Protein AF-X6MGF9-F1 (afdb_monomer_lite)

Secondary structure (DSSP, 8-state):
--STT--HHHHHHHHHHTHHHHTTT-TT--HHHHHHHHHHTT--HHHHH-TT--HHHHHHHHTTTS-TTTS-HHHHHHHHHHHHHHHHHHHHHHHHHHHS-TT-----HHHHHHHHHHHHHHHHHHHHHHHHT--BHHHHHHHSGGGTTS-HHHHHHHHHHHHS-S---GGG----HHHHHS-EEPPPS-SSPPHHHHHHHHHHHHHHTPPPPBPTTSS-BPPHHHHHHHHHHHHHHHHHHH--SSEETTTS-HHHHHHHTT--GGGHHHHHHHHIIIII-TTHHHHHHHHHHHHHHHHHHHHHHHHHHHHHHHHHHHHHHHHHHHHHHT--GGGG----TT----TT-BHHHHHHHHHHHGGGSPP--HHHHHHHHHHHHTHHHHHHHHHHT-SHHHHHHHHHHHSSS-HHHHHHHHHHHHHHHHHHHHTTS--SSHHHHHHHHHHHHHHT--HHHHHHHHHHHHHHHHHHHHHH-TTTTTTTTTT--S--------------S--HHHHHHHTTEEEEEEPPTT-S-GGGSEEEEEEEEP--SS---EEEEEPPHHHHHHHHHHHHHHHHHHHHHTTT-S--

Structure (mmCIF, N/CA/C/O backbone):
data_AF-X6MGF9-F1
#
_entry.id   AF-X6MGF9-F1
#
loop_
_atom_site.group_PDB
_atom_site.id
_atom_site.type_symbol
_atom_site.label_atom_id
_atom_site.label_alt_id
_atom_site.label_comp_id
_atom_site.label_asym_id
_atom_site.label_entity_id
_atom_site.label_seq_id
_atom_site.pdbx_PDB_ins_code
_atom_site.Cartn_x
_atom_site.Cartn_y
_atom_site.Cartn_z
_atom_site.occupancy
_atom_site.B_iso_or_equiv
_atom_site.auth_seq_id
_atom_site.auth_comp_id
_atom_site.auth_asym_id
_atom_site.auth_atom_id
_atom_site.pdbx_PDB_model_num
ATOM 1 N N . ARG A 1 1 ? 11.676 -33.287 2.663 1.00 63.12 1 ARG A N 1
ATOM 2 C CA . ARG A 1 1 ? 12.466 -33.207 1.411 1.00 63.12 1 ARG A CA 1
ATOM 3 C C . ARG A 1 1 ? 12.183 -31.844 0.767 1.00 63.12 1 ARG A C 1
ATOM 5 O O . ARG A 1 1 ? 11.005 -31.531 0.646 1.00 63.12 1 ARG A O 1
ATOM 12 N N . PRO A 1 2 ? 13.188 -30.981 0.526 1.00 72.06 2 PRO A N 1
ATOM 13 C CA . PRO A 1 2 ? 13.011 -29.568 0.138 1.00 72.06 2 PRO A CA 1
ATOM 14 C C . PRO A 1 2 ? 12.576 -29.261 -1.305 1.00 72.06 2 PRO A C 1
ATOM 16 O O . PRO A 1 2 ? 12.080 -28.156 -1.523 1.00 72.06 2 PRO A O 1
ATOM 19 N N . PHE A 1 3 ? 12.807 -30.151 -2.272 1.00 75.44 3 PHE A N 1
ATOM 20 C CA . PHE A 1 3 ? 12.561 -29.905 -3.699 1.00 75.44 3 PHE A CA 1
ATOM 21 C C . PHE A 1 3 ? 11.534 -30.815 -4.419 1.00 75.44 3 PHE A C 1
ATOM 23 O O . PHE A 1 3 ? 11.292 -30.535 -5.589 1.00 75.44 3 PHE A O 1
ATOM 30 N N . PRO A 1 4 ? 10.858 -31.845 -3.851 1.00 71.50 4 PRO A N 1
ATOM 31 C CA . PRO A 1 4 ? 10.055 -32.769 -4.672 1.00 71.50 4 PRO A CA 1
ATOM 32 C C . PRO A 1 4 ? 8.806 -32.137 -5.297 1.00 71.50 4 PRO A C 1
ATOM 34 O O . PRO A 1 4 ? 8.235 -32.687 -6.233 1.00 71.50 4 PRO A O 1
ATOM 37 N N . GLN A 1 5 ? 8.379 -31.004 -4.742 1.00 73.88 5 GLN A N 1
ATOM 38 C CA . GLN A 1 5 ? 7.251 -30.207 -5.213 1.00 73.88 5 GLN A CA 1
ATOM 39 C C . GLN A 1 5 ? 7.624 -29.254 -6.357 1.00 73.88 5 GLN A C 1
ATOM 41 O O . GLN A 1 5 ? 6.732 -28.644 -6.929 1.00 73.88 5 GLN A O 1
ATOM 46 N N . PHE A 1 6 ? 8.920 -29.109 -6.671 1.00 79.62 6 PHE A N 1
ATOM 47 C CA . PHE A 1 6 ? 9.385 -28.194 -7.708 1.00 79.62 6 PHE A CA 1
ATOM 48 C C . PHE A 1 6 ? 9.359 -28.927 -9.043 1.00 79.62 6 PHE A C 1
ATOM 50 O O . PHE A 1 6 ? 10.167 -29.831 -9.281 1.00 79.62 6 PHE A O 1
ATOM 57 N N . ASP A 1 7 ? 8.455 -28.508 -9.923 1.00 85.12 7 ASP A N 1
ATOM 58 C CA . ASP A 1 7 ? 8.594 -28.813 -11.342 1.00 85.12 7 ASP A CA 1
ATOM 59 C C . ASP A 1 7 ? 9.834 -28.099 -11.926 1.00 85.12 7 ASP A C 1
ATOM 61 O O . ASP A 1 7 ? 10.532 -27.336 -11.249 1.00 85.12 7 ASP A O 1
ATOM 65 N N . ILE A 1 8 ? 10.147 -28.367 -13.194 1.00 86.56 8 ILE A N 1
ATOM 66 C CA . ILE A 1 8 ? 11.332 -27.793 -13.849 1.00 86.56 8 ILE A CA 1
ATOM 67 C C . ILE A 1 8 ? 11.267 -26.254 -13.855 1.00 86.56 8 ILE A C 1
ATOM 69 O O . ILE A 1 8 ? 12.288 -25.602 -13.644 1.00 86.56 8 ILE A O 1
ATOM 73 N N . ASN A 1 9 ? 10.080 -25.663 -14.035 1.00 80.25 9 ASN A N 1
ATOM 74 C CA . ASN A 1 9 ? 9.916 -24.208 -14.065 1.00 80.25 9 ASN A CA 1
ATOM 75 C C . ASN A 1 9 ? 10.222 -23.595 -12.699 1.00 80.25 9 ASN A C 1
ATOM 77 O O . ASN A 1 9 ? 11.035 -22.676 -12.610 1.00 80.25 9 ASN A O 1
ATOM 81 N N . GLN A 1 10 ? 9.631 -24.145 -11.639 1.00 83.44 10 GLN A N 1
ATOM 82 C CA . GLN A 1 10 ? 9.823 -23.693 -10.262 1.00 83.44 10 GLN A CA 1
ATOM 83 C C . GLN A 1 10 ? 11.272 -23.871 -9.805 1.00 83.44 10 GLN A C 1
ATOM 85 O O . GLN A 1 10 ? 11.828 -23.026 -9.103 1.00 83.44 10 GLN A O 1
ATOM 90 N N . LEU A 1 11 ? 11.921 -24.955 -10.236 1.00 87.50 11 LEU A N 1
ATOM 91 C CA . LEU A 1 11 ? 13.345 -25.151 -10.008 1.00 87.50 11 LEU A CA 1
ATOM 92 C C . LEU A 1 11 ? 14.179 -24.082 -10.722 1.00 87.50 11 LEU A C 1
ATOM 94 O O . LEU A 1 11 ? 15.057 -23.493 -10.094 1.00 87.50 11 LEU A O 1
ATOM 98 N N . CYS A 1 12 ? 13.908 -23.794 -11.994 1.00 88.25 12 CYS A N 1
ATOM 99 C CA . CYS A 1 12 ? 14.616 -22.746 -12.727 1.00 88.25 12 CYS A CA 1
ATOM 100 C C . CYS A 1 12 ? 14.376 -21.349 -12.135 1.00 88.25 12 CYS A C 1
ATOM 102 O O . CYS A 1 12 ? 15.319 -20.56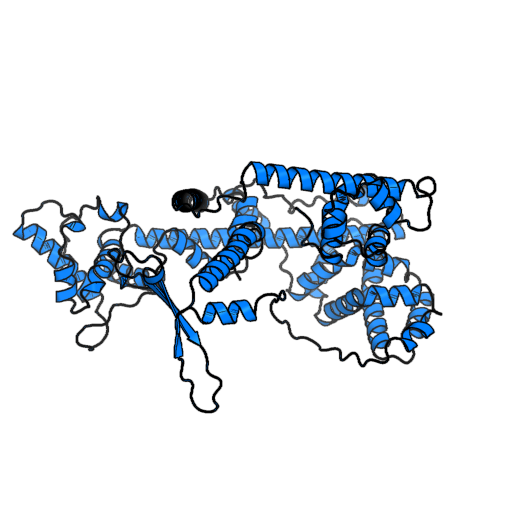7 -12.050 1.00 88.25 12 CYS A O 1
ATOM 104 N N . GLU A 1 13 ? 13.162 -21.034 -11.680 1.00 85.38 13 GLU A N 1
ATOM 105 C CA . GLU A 1 13 ? 12.868 -19.791 -10.953 1.00 85.38 13 GLU A CA 1
ATOM 106 C C . GLU A 1 13 ? 13.681 -19.685 -9.666 1.00 85.38 13 GLU A C 1
ATOM 108 O O . GLU A 1 13 ? 14.345 -18.677 -9.440 1.00 85.38 13 GLU A O 1
ATOM 113 N N . TRP A 1 14 ? 13.736 -20.752 -8.871 1.00 91.31 14 TRP A N 1
ATOM 114 C CA . TRP A 1 14 ? 14.563 -20.770 -7.669 1.00 91.31 14 TRP A CA 1
ATOM 115 C C . TRP A 1 14 ? 16.058 -20.601 -7.974 1.00 91.31 14 TRP A C 1
ATOM 117 O O . TRP A 1 14 ? 16.776 -19.938 -7.225 1.00 91.31 14 TRP A O 1
ATOM 127 N N . ILE A 1 15 ? 16.547 -21.152 -9.088 1.00 91.94 15 ILE A N 1
ATOM 128 C CA . ILE A 1 15 ? 17.926 -20.921 -9.539 1.00 91.94 15 ILE A CA 1
ATOM 129 C C . ILE A 1 15 ? 18.135 -19.435 -9.885 1.00 91.94 15 ILE A C 1
ATOM 131 O O . ILE A 1 15 ? 19.148 -18.868 -9.473 1.00 91.94 15 ILE A O 1
ATOM 135 N N . ARG A 1 16 ? 17.177 -18.782 -10.564 1.00 90.62 16 ARG A N 1
ATOM 136 C CA . ARG A 1 16 ? 17.226 -17.335 -10.865 1.00 90.62 16 ARG A CA 1
ATOM 137 C C . ARG A 1 16 ? 17.242 -16.480 -9.602 1.00 90.62 16 ARG A C 1
ATOM 139 O O . ARG A 1 16 ? 18.043 -15.560 -9.501 1.00 90.62 16 ARG A O 1
ATOM 146 N N . GLU A 1 17 ? 16.440 -16.820 -8.596 1.00 89.19 17 GLU A N 1
ATOM 147 C CA . GLU A 1 17 ? 16.445 -16.116 -7.303 1.00 89.19 17 GLU A CA 1
ATOM 148 C C . GLU A 1 17 ? 17.821 -16.139 -6.614 1.00 89.19 17 GLU A C 1
ATOM 150 O O . GLU A 1 17 ? 18.134 -15.261 -5.811 1.00 89.19 17 GLU A O 1
ATOM 155 N N . ASN A 1 18 ? 18.663 -17.128 -6.935 1.00 91.75 18 ASN A N 1
ATOM 156 C CA . ASN A 1 18 ? 20.008 -17.284 -6.382 1.00 91.75 18 ASN A CA 1
ATOM 157 C C . ASN A 1 18 ? 21.123 -16.852 -7.355 1.00 91.75 18 ASN A C 1
ATOM 159 O O . ASN A 1 18 ? 22.302 -17.117 -7.095 1.00 91.75 18 ASN A O 1
ATOM 163 N N . GLU A 1 19 ? 20.783 -16.155 -8.444 1.00 90.50 19 GLU A N 1
ATOM 164 C CA . GLU A 1 19 ? 21.710 -15.728 -9.499 1.00 90.50 19 GLU A CA 1
ATOM 165 C C . GLU A 1 19 ? 22.943 -15.000 -8.951 1.00 90.50 19 GLU A C 1
ATOM 167 O O . GLU A 1 19 ? 24.071 -15.336 -9.306 1.00 90.50 19 GLU A O 1
ATOM 172 N N . THR A 1 20 ? 22.758 -14.053 -8.030 1.00 88.00 20 THR A N 1
ATOM 173 C CA . THR A 1 20 ? 23.855 -13.257 -7.448 1.00 88.00 20 THR A CA 1
ATOM 174 C C . THR A 1 20 ? 24.922 -14.119 -6.773 1.00 88.00 20 THR A C 1
ATOM 176 O O . THR A 1 20 ? 26.114 -13.821 -6.851 1.00 88.00 20 THR A O 1
ATOM 179 N N . THR A 1 21 ? 24.509 -15.220 -6.141 1.00 88.62 21 THR A N 1
ATOM 180 C CA . THR A 1 21 ? 25.420 -16.167 -5.488 1.00 88.62 21 THR A CA 1
ATOM 181 C C . THR A 1 21 ? 26.056 -17.107 -6.508 1.00 88.62 21 THR A C 1
ATOM 183 O O . THR A 1 21 ? 27.251 -17.399 -6.429 1.00 88.62 21 THR A O 1
ATOM 186 N N . LEU A 1 22 ? 25.281 -17.553 -7.499 1.00 90.31 22 LEU A N 1
ATOM 187 C CA . LEU A 1 22 ? 25.746 -18.451 -8.554 1.00 90.31 22 LEU A CA 1
ATOM 188 C C . LEU A 1 22 ? 26.786 -17.787 -9.459 1.00 90.31 22 LEU A C 1
ATOM 190 O O . LEU A 1 22 ? 27.821 -18.390 -9.746 1.00 90.31 22 LEU A O 1
ATOM 194 N N . LEU A 1 23 ? 26.551 -16.536 -9.856 1.00 91.75 23 LEU A N 1
ATOM 195 C CA . LEU A 1 23 ? 27.352 -15.803 -10.839 1.00 91.75 23 LEU A CA 1
ATOM 196 C C . LEU A 1 23 ? 28.409 -14.888 -10.214 1.00 91.75 23 LEU A C 1
ATOM 198 O O . LEU A 1 23 ? 29.005 -14.068 -10.913 1.00 91.75 23 LEU A O 1
ATOM 202 N N . LYS A 1 24 ? 28.679 -15.027 -8.910 1.00 89.38 24 LYS A N 1
ATOM 203 C CA . LYS A 1 24 ? 29.713 -14.249 -8.217 1.00 89.38 24 LYS A CA 1
ATOM 204 C C . LYS A 1 24 ? 31.047 -14.330 -8.977 1.00 89.38 24 LYS A C 1
ATOM 206 O O . LYS A 1 24 ? 31.564 -15.421 -9.208 1.00 89.38 24 LYS A O 1
ATOM 211 N N . ASP A 1 25 ? 31.579 -13.190 -9.401 1.00 86.75 25 ASP A N 1
ATOM 212 C CA . ASP A 1 25 ? 32.825 -13.082 -10.181 1.00 86.75 25 ASP A CA 1
ATOM 213 C C . ASP A 1 25 ? 32.761 -13.641 -11.626 1.00 86.75 25 ASP A C 1
ATOM 215 O O . ASP A 1 25 ? 33.774 -13.710 -12.317 1.00 86.75 25 ASP A O 1
ATOM 219 N N . LEU A 1 26 ? 31.565 -13.967 -12.139 1.00 87.88 26 LEU A N 1
ATOM 220 C CA . LEU A 1 26 ? 31.312 -14.476 -13.496 1.00 87.88 26 LEU A CA 1
ATOM 221 C C . LEU A 1 26 ? 30.393 -13.535 -14.301 1.00 87.88 26 LEU A C 1
ATOM 223 O O . LEU A 1 26 ? 29.344 -13.934 -14.799 1.00 87.88 26 LEU A O 1
ATOM 227 N N . ARG A 1 27 ? 30.811 -12.272 -14.475 1.00 77.62 27 ARG A N 1
ATOM 228 C CA . ARG A 1 27 ? 29.992 -11.175 -15.051 1.00 77.62 27 ARG A CA 1
ATOM 229 C C . ARG A 1 27 ? 29.433 -11.403 -16.466 1.00 77.62 27 ARG A C 1
ATOM 231 O O . ARG A 1 27 ? 28.538 -10.679 -16.877 1.00 77.62 27 ARG A O 1
ATOM 238 N N . LEU A 1 28 ? 29.976 -12.358 -17.222 1.00 84.19 28 LEU A N 1
ATOM 239 C CA . LEU A 1 28 ? 29.580 -12.656 -18.608 1.00 84.19 28 LEU A CA 1
ATOM 240 C C . LEU A 1 28 ? 28.946 -14.049 -18.765 1.00 84.19 28 LEU A C 1
ATOM 242 O O . LEU A 1 28 ? 28.868 -14.565 -19.878 1.00 84.19 28 LEU A O 1
ATOM 246 N N . PHE A 1 29 ? 28.561 -14.703 -17.668 1.00 89.50 29 PHE A N 1
ATOM 247 C CA . PHE A 1 29 ? 27.949 -16.026 -17.736 1.00 89.50 29 PHE A CA 1
ATOM 248 C C . PHE A 1 29 ? 26.477 -15.934 -18.154 1.00 89.50 29 PHE A C 1
ATOM 250 O O . PHE A 1 29 ? 25.705 -15.176 -17.574 1.00 89.50 29 PHE A O 1
ATOM 257 N N . ASN A 1 30 ? 26.079 -16.715 -19.159 1.00 89.50 30 ASN A N 1
ATOM 258 C CA . ASN A 1 30 ? 24.707 -16.723 -19.658 1.00 89.50 30 ASN A CA 1
ATOM 259 C C . ASN A 1 30 ? 23.860 -17.737 -18.876 1.00 89.50 30 ASN A C 1
ATOM 261 O O . ASN A 1 30 ? 23.760 -18.904 -19.261 1.00 89.50 30 ASN A O 1
ATOM 265 N N . LEU A 1 31 ? 23.241 -17.275 -17.786 1.00 90.31 31 LEU A N 1
ATOM 266 C CA . LEU A 1 31 ? 22.412 -18.122 -16.929 1.00 90.31 31 LEU A CA 1
ATOM 267 C C . LEU A 1 31 ? 21.230 -18.743 -17.682 1.00 90.31 31 LEU A C 1
ATOM 269 O O . LEU A 1 31 ? 20.943 -19.915 -17.479 1.00 90.31 31 LEU A O 1
ATOM 273 N N . GLU A 1 32 ? 20.583 -18.022 -18.598 1.00 90.19 32 GLU A N 1
ATOM 274 C CA . GLU A 1 32 ? 19.439 -18.564 -19.347 1.00 90.19 32 GLU A CA 1
ATOM 275 C C . GLU A 1 32 ? 19.849 -19.696 -20.299 1.00 90.19 32 GLU A C 1
ATOM 277 O O . GLU A 1 32 ? 19.134 -20.689 -20.427 1.00 90.19 32 GLU A O 1
ATOM 282 N N . ALA A 1 33 ? 21.023 -19.606 -20.932 1.00 89.94 33 ALA A N 1
ATOM 283 C CA . ALA A 1 33 ? 21.557 -20.714 -21.727 1.00 89.94 33 ALA A CA 1
ATOM 284 C C . ALA A 1 33 ? 21.884 -21.938 -20.856 1.00 89.94 33 ALA A C 1
ATOM 286 O O . ALA A 1 33 ? 21.652 -23.072 -21.273 1.00 89.94 33 ALA A O 1
ATOM 287 N N . TYR A 1 34 ? 22.377 -21.712 -19.637 1.00 92.50 34 TYR A N 1
ATOM 288 C CA . TYR A 1 34 ? 22.614 -22.768 -18.656 1.00 92.50 34 TYR A CA 1
ATOM 289 C C . TYR A 1 34 ? 21.299 -23.400 -18.158 1.00 92.50 34 TYR A C 1
ATOM 291 O O . TYR A 1 34 ? 21.188 -24.623 -18.107 1.00 92.50 34 TYR A O 1
ATOM 299 N N . LEU A 1 35 ? 20.263 -22.598 -17.880 1.00 90.69 35 LEU A N 1
ATOM 300 C CA . LEU A 1 35 ? 18.941 -23.070 -17.449 1.00 90.69 35 LEU A CA 1
ATOM 301 C C . LEU A 1 35 ? 18.213 -23.873 -18.529 1.00 90.69 35 LEU A C 1
ATOM 303 O O . LEU A 1 35 ? 17.542 -24.848 -18.202 1.00 90.69 35 LEU A O 1
ATOM 307 N N . ARG A 1 36 ? 18.379 -23.538 -19.815 1.00 86.44 36 ARG A N 1
ATOM 308 C CA . ARG A 1 36 ? 17.824 -24.342 -20.922 1.00 86.44 36 ARG A CA 1
ATOM 309 C C . ARG A 1 36 ? 18.242 -25.808 -20.848 1.00 86.44 36 ARG A C 1
ATOM 311 O O . ARG A 1 36 ? 17.417 -26.676 -21.104 1.00 86.44 36 ARG A O 1
ATOM 318 N N . ARG A 1 37 ? 19.457 -26.097 -20.372 1.00 90.31 37 ARG A N 1
ATOM 319 C CA . ARG A 1 37 ? 19.930 -27.477 -20.184 1.00 90.31 37 ARG A CA 1
ATOM 320 C C . ARG A 1 37 ? 19.095 -28.250 -19.153 1.00 90.31 37 ARG A C 1
ATOM 322 O O . ARG A 1 37 ? 18.953 -29.459 -19.290 1.00 90.31 37 ARG A O 1
ATOM 329 N N . PHE A 1 38 ? 18.492 -27.589 -18.159 1.00 90.31 38 PHE A N 1
ATOM 330 C CA . PHE A 1 38 ? 17.569 -28.239 -17.214 1.00 90.31 38 PHE A CA 1
ATOM 331 C C . PHE A 1 38 ? 16.263 -28.652 -17.895 1.00 90.31 38 PHE A C 1
ATOM 333 O O . PHE A 1 38 ? 15.768 -29.751 -17.648 1.00 90.31 38 PHE A O 1
ATOM 340 N N . PHE A 1 39 ? 15.743 -27.807 -18.788 1.00 85.44 39 PHE A N 1
ATOM 341 C CA . PHE A 1 39 ? 14.571 -28.126 -19.602 1.00 85.44 39 PHE A CA 1
ATOM 342 C C . PHE A 1 39 ? 14.860 -29.259 -20.584 1.00 85.44 39 PHE A C 1
ATOM 344 O O . PHE A 1 39 ? 14.126 -30.248 -20.608 1.00 85.44 39 PHE A O 1
ATOM 351 N N . ASP A 1 40 ? 15.966 -29.158 -21.324 1.00 86.69 40 ASP A N 1
ATOM 352 C CA . ASP A 1 40 ? 16.369 -30.146 -22.328 1.00 86.69 40 ASP A CA 1
ATOM 353 C C . ASP A 1 40 ? 16.543 -31.540 -21.712 1.00 86.69 40 ASP A C 1
ATOM 355 O O . ASP A 1 40 ? 16.168 -32.551 -22.305 1.00 86.69 40 ASP A O 1
ATOM 359 N N . GLN A 1 41 ? 17.080 -31.594 -20.491 1.00 88.31 41 GLN A N 1
ATOM 360 C CA . GLN A 1 41 ? 17.405 -32.837 -19.788 1.00 88.31 41 GLN A CA 1
ATOM 361 C C . GLN A 1 41 ? 16.318 -33.271 -18.798 1.00 88.31 41 GLN A C 1
ATOM 363 O O . GLN A 1 41 ? 16.471 -34.279 -18.097 1.00 88.31 41 GLN A O 1
ATOM 368 N N . LYS A 1 42 ? 15.202 -32.530 -18.749 1.00 86.88 42 LYS A N 1
ATOM 369 C CA . LYS A 1 42 ? 14.074 -32.742 -17.834 1.00 86.88 42 LYS A CA 1
ATOM 370 C C . LYS A 1 42 ? 14.542 -32.935 -16.389 1.00 86.88 42 LYS A C 1
ATOM 372 O O . LYS A 1 42 ? 14.257 -33.951 -15.752 1.00 86.88 42 LYS A O 1
ATOM 377 N N . ILE A 1 43 ? 15.365 -32.011 -15.907 1.00 88.06 43 ILE A N 1
ATOM 378 C CA . ILE A 1 43 ? 15.884 -32.016 -14.541 1.00 88.06 43 ILE A CA 1
ATOM 379 C C . ILE A 1 43 ? 14.931 -31.193 -13.683 1.00 88.06 43 ILE A C 1
ATOM 381 O O . ILE A 1 43 ? 14.909 -29.970 -13.781 1.00 88.06 43 ILE A O 1
ATOM 385 N N . ASP A 1 44 ? 14.145 -31.875 -12.859 1.00 86.88 44 ASP A N 1
ATOM 386 C CA . ASP A 1 44 ? 13.197 -31.276 -11.926 1.00 86.88 44 ASP A CA 1
ATOM 387 C C . ASP A 1 44 ? 13.712 -31.331 -10.479 1.00 86.88 44 ASP A C 1
ATOM 389 O O . ASP A 1 44 ? 14.800 -31.843 -10.174 1.00 86.88 44 ASP A O 1
ATOM 393 N N . GLY A 1 45 ? 12.919 -30.781 -9.561 1.00 83.94 45 GLY A N 1
ATOM 394 C CA . GLY A 1 45 ? 13.240 -30.794 -8.144 1.00 83.94 45 GLY A CA 1
ATOM 395 C C . GLY A 1 45 ? 13.271 -32.199 -7.541 1.00 83.94 45 GLY A C 1
ATOM 396 O O . GLY A 1 45 ? 14.084 -32.446 -6.654 1.00 83.94 45 GLY A O 1
ATOM 397 N N . GLN A 1 46 ? 12.473 -33.149 -8.044 1.00 84.38 46 GLN A N 1
ATOM 398 C CA . GLN A 1 46 ? 12.493 -34.541 -7.572 1.00 84.38 46 GLN A CA 1
ATOM 399 C C . GLN A 1 46 ? 13.825 -35.230 -7.873 1.00 84.38 46 GLN A C 1
ATOM 401 O O . GLN A 1 46 ? 14.380 -35.916 -7.010 1.00 84.38 46 GLN A O 1
ATOM 406 N N . ARG A 1 47 ? 14.370 -35.018 -9.075 1.00 84.12 47 ARG A N 1
ATOM 407 C CA . ARG A 1 47 ? 15.677 -35.547 -9.480 1.00 84.12 47 ARG A CA 1
ATOM 408 C C . ARG A 1 47 ? 16.807 -34.958 -8.647 1.00 84.12 47 ARG A C 1
ATOM 410 O O . ARG A 1 47 ? 17.647 -35.713 -8.166 1.00 84.12 47 ARG A O 1
ATOM 417 N N . ILE A 1 48 ? 16.788 -33.646 -8.409 1.00 83.81 48 ILE A N 1
ATOM 418 C CA . ILE A 1 48 ? 17.788 -32.970 -7.566 1.00 83.81 48 ILE A CA 1
ATOM 419 C C . ILE A 1 48 ? 17.701 -33.393 -6.100 1.00 83.81 48 ILE A C 1
ATOM 421 O O . ILE A 1 48 ? 18.724 -33.505 -5.412 1.00 83.81 48 ILE A O 1
ATOM 425 N N . ASP A 1 49 ? 16.492 -33.642 -5.597 1.00 81.81 49 ASP A N 1
ATOM 426 C CA . ASP A 1 49 ? 16.320 -34.028 -4.202 1.00 81.81 49 ASP A CA 1
ATOM 427 C C . ASP A 1 49 ? 16.682 -35.488 -3.917 1.00 81.81 49 ASP A C 1
ATOM 429 O O . ASP A 1 49 ? 16.822 -35.855 -2.752 1.00 81.81 49 ASP A O 1
ATOM 433 N N . ASN A 1 50 ? 16.886 -36.306 -4.950 1.00 82.50 50 ASN A N 1
ATOM 434 C CA . ASN A 1 50 ? 17.240 -37.710 -4.806 1.00 82.50 50 ASN A CA 1
ATOM 435 C C . ASN A 1 50 ? 18.613 -37.875 -4.128 1.00 82.50 50 ASN A C 1
ATOM 437 O O . ASN A 1 50 ? 19.606 -37.292 -4.559 1.00 82.50 50 ASN A O 1
ATOM 441 N N . ASP A 1 51 ? 18.683 -38.709 -3.089 1.00 75.81 51 ASP A N 1
ATOM 442 C CA . ASP A 1 51 ? 19.912 -38.966 -2.323 1.00 75.81 51 ASP A CA 1
ATOM 443 C C . ASP A 1 51 ? 21.010 -39.650 -3.162 1.00 75.81 51 ASP A C 1
ATOM 445 O O . ASP A 1 51 ? 22.183 -39.619 -2.802 1.00 75.81 51 ASP A O 1
ATOM 449 N N . LYS A 1 52 ? 20.645 -40.233 -4.313 1.00 80.12 52 LYS A N 1
ATOM 450 C CA . LYS A 1 52 ? 21.586 -40.826 -5.278 1.00 80.12 52 LYS A CA 1
ATOM 451 C C . LYS A 1 52 ? 22.214 -39.806 -6.233 1.00 80.12 52 LYS A C 1
ATOM 453 O O . LYS A 1 52 ? 23.108 -40.171 -6.993 1.00 80.12 52 LYS A O 1
ATOM 458 N N . TRP A 1 53 ? 21.744 -38.558 -6.249 1.00 83.06 53 TRP A N 1
ATOM 459 C CA . TRP A 1 53 ? 22.332 -37.505 -7.073 1.00 83.06 53 TRP A CA 1
ATOM 460 C C . TRP A 1 53 ? 23.502 -36.832 -6.359 1.00 83.06 53 TRP A C 1
ATOM 462 O O . TRP A 1 53 ? 23.417 -36.456 -5.193 1.00 83.06 53 TRP A O 1
ATOM 472 N N . THR A 1 54 ? 24.596 -36.651 -7.092 1.00 88.00 54 THR A N 1
ATOM 473 C CA . THR A 1 54 ? 25.777 -35.889 -6.674 1.00 88.00 54 THR A CA 1
ATOM 474 C C . THR A 1 54 ? 26.037 -34.739 -7.643 1.00 88.00 54 THR A C 1
ATOM 476 O O . THR A 1 54 ? 25.493 -34.712 -8.747 1.00 88.00 54 THR A O 1
ATOM 479 N N . GLU A 1 55 ? 26.936 -33.822 -7.280 1.00 88.81 55 GLU A N 1
ATOM 480 C CA . GLU A 1 55 ? 27.429 -32.776 -8.187 1.00 88.81 55 GLU A CA 1
ATOM 481 C C . GLU A 1 55 ? 27.903 -33.349 -9.531 1.00 88.81 55 GLU A C 1
ATOM 483 O O . GLU A 1 55 ? 27.581 -32.815 -10.591 1.00 88.81 55 GLU A O 1
ATOM 488 N N . LYS A 1 56 ? 28.615 -34.485 -9.498 1.00 86.00 56 LYS A N 1
ATOM 489 C CA . LYS A 1 56 ? 29.094 -35.167 -10.706 1.00 86.00 56 LYS A CA 1
ATOM 490 C C . LYS A 1 56 ? 27.936 -35.673 -11.560 1.00 86.00 56 LYS A C 1
ATOM 492 O O . LYS A 1 56 ? 28.007 -35.572 -12.781 1.00 86.00 56 LYS A O 1
ATOM 497 N N . ASN A 1 57 ? 26.868 -36.173 -10.933 1.00 88.19 57 ASN A N 1
ATOM 498 C CA . ASN A 1 57 ? 25.667 -36.599 -11.650 1.00 88.19 57 ASN A CA 1
ATOM 499 C C . ASN A 1 57 ? 24.955 -35.407 -12.293 1.00 88.19 57 ASN A C 1
ATOM 501 O O . ASN A 1 57 ? 24.588 -35.500 -13.460 1.00 88.19 57 ASN A O 1
ATOM 505 N N . LEU A 1 58 ? 24.826 -34.286 -11.578 1.00 88.56 58 LEU A N 1
ATOM 506 C CA . LEU A 1 58 ? 24.232 -33.058 -12.109 1.00 88.56 58 LEU A CA 1
ATOM 507 C C . LEU A 1 58 ? 25.035 -32.515 -13.300 1.00 88.56 58 LEU A C 1
ATOM 509 O O . LEU A 1 58 ? 24.456 -32.224 -14.343 1.00 88.56 58 LEU A O 1
ATOM 513 N N . LEU A 1 59 ? 26.366 -32.462 -13.189 1.00 89.19 59 LEU A N 1
ATOM 514 C CA . LEU A 1 59 ? 27.252 -32.091 -14.296 1.00 89.19 59 LEU A CA 1
ATOM 515 C C . LEU A 1 59 ? 27.090 -33.037 -15.490 1.00 89.19 59 LEU A C 1
ATOM 517 O O . LEU A 1 59 ? 26.886 -32.586 -16.610 1.00 89.19 59 LEU A O 1
ATOM 521 N N . SER A 1 60 ? 27.119 -34.353 -15.271 1.00 86.75 60 SER A N 1
ATOM 522 C CA . SER A 1 60 ? 26.934 -35.314 -16.366 1.00 86.75 60 SER A CA 1
ATOM 523 C C . SER A 1 60 ? 25.545 -35.230 -17.009 1.00 86.75 60 SER A C 1
ATOM 525 O O . SER A 1 60 ? 25.413 -35.458 -18.207 1.00 86.75 60 SER A O 1
ATOM 527 N N . ALA A 1 61 ? 24.519 -34.871 -16.232 1.00 87.88 61 ALA A N 1
ATOM 528 C CA . ALA A 1 61 ? 23.156 -34.728 -16.721 1.00 87.88 61 ALA A CA 1
ATOM 529 C C . ALA A 1 61 ? 22.987 -33.450 -17.549 1.00 87.88 61 ALA A C 1
ATOM 531 O O . ALA A 1 61 ? 22.338 -33.491 -18.582 1.00 87.88 61 ALA A O 1
ATOM 532 N N . LEU A 1 62 ? 23.595 -32.333 -17.143 1.00 88.69 62 LEU A N 1
ATOM 533 C CA . LEU A 1 62 ? 23.525 -31.059 -17.872 1.00 88.69 62 LEU A CA 1
ATOM 534 C C . LEU A 1 62 ? 24.411 -31.030 -19.128 1.00 88.69 62 LEU A C 1
ATOM 536 O O . LEU A 1 62 ? 24.129 -30.294 -20.077 1.00 88.69 62 LEU A O 1
ATOM 540 N N . PHE A 1 63 ? 25.478 -31.831 -19.144 1.00 90.00 63 PHE A N 1
ATOM 541 C CA . PHE A 1 63 ? 26.501 -31.846 -20.190 1.00 90.00 63 PHE A CA 1
ATOM 542 C C . PHE A 1 63 ? 26.675 -33.258 -20.779 1.00 90.00 63 PHE A C 1
ATOM 544 O O . PHE A 1 63 ? 27.782 -33.780 -20.862 1.00 90.00 63 PHE A O 1
ATOM 551 N N . VAL A 1 64 ? 25.572 -33.881 -21.215 1.00 80.81 64 VAL A N 1
ATOM 552 C CA . VAL A 1 64 ? 25.492 -35.302 -21.639 1.00 80.81 64 VAL A CA 1
ATOM 553 C C . VAL A 1 64 ? 26.533 -35.720 -22.690 1.00 80.81 64 VAL A C 1
ATOM 555 O O . VAL A 1 64 ? 26.937 -36.879 -22.737 1.00 80.81 64 VAL A O 1
ATOM 558 N N . LYS A 1 65 ? 26.972 -34.794 -23.548 1.00 77.69 65 LYS A N 1
ATOM 559 C CA . LYS A 1 65 ? 27.913 -35.062 -24.651 1.00 77.69 65 LYS A CA 1
ATOM 560 C C . LYS A 1 65 ? 29.359 -34.657 -24.348 1.00 77.69 65 LYS A C 1
ATOM 562 O O . LYS A 1 65 ? 30.223 -34.822 -25.205 1.00 77.69 65 LYS A O 1
ATOM 567 N N . GLU A 1 66 ? 29.635 -34.135 -23.157 1.00 81.88 66 GLU A N 1
ATOM 568 C CA . GLU A 1 66 ? 30.952 -33.624 -22.778 1.00 81.88 66 GLU A CA 1
ATOM 569 C C . GLU A 1 66 ? 31.554 -34.499 -21.673 1.00 81.88 66 GLU A C 1
ATOM 571 O O . GLU A 1 66 ? 30.887 -34.887 -20.713 1.00 81.88 66 GLU A O 1
ATOM 576 N N . LYS A 1 67 ? 32.848 -34.816 -21.779 1.00 77.75 67 LYS A N 1
ATOM 577 C CA . LYS A 1 67 ? 33.558 -35.455 -20.664 1.00 77.75 67 LYS A CA 1
ATOM 578 C C . LYS A 1 67 ? 33.704 -34.421 -19.547 1.00 77.75 67 LYS A C 1
ATOM 580 O O . LYS A 1 67 ? 33.942 -33.251 -19.818 1.00 77.75 67 LYS A O 1
ATOM 585 N N . SER A 1 68 ? 33.662 -34.826 -18.278 1.00 71.25 68 SER A N 1
ATOM 586 C CA . SER A 1 68 ? 33.729 -33.874 -17.149 1.00 71.25 68 SER A CA 1
ATOM 587 C C . SER A 1 68 ? 34.972 -32.966 -17.153 1.00 71.25 68 SER A C 1
ATOM 589 O O . SER A 1 68 ? 34.950 -31.885 -16.571 1.00 71.25 68 SER A O 1
ATOM 591 N N . GLN A 1 69 ? 36.054 -33.394 -17.812 1.00 72.31 69 GLN A N 1
ATOM 592 C CA . GLN A 1 69 ? 37.290 -32.623 -17.982 1.00 72.31 69 GLN A CA 1
ATOM 593 C C . GLN A 1 69 ? 37.219 -31.589 -19.120 1.00 72.31 69 GLN A C 1
ATOM 595 O O . GLN A 1 69 ? 38.002 -30.644 -19.112 1.00 72.31 69 GLN A O 1
ATOM 600 N N . THR A 1 70 ? 36.295 -31.751 -20.073 1.00 79.94 70 THR A N 1
ATOM 601 C CA . THR A 1 70 ? 36.120 -30.868 -21.239 1.00 79.94 70 THR A CA 1
ATOM 602 C C . THR A 1 70 ? 35.043 -29.802 -21.037 1.00 79.94 70 THR A C 1
ATOM 604 O O . THR A 1 70 ? 34.963 -28.890 -21.851 1.00 79.94 70 THR A O 1
ATOM 607 N N . ILE A 1 71 ? 34.242 -29.894 -19.967 1.00 86.81 71 ILE A N 1
ATOM 608 C CA . ILE A 1 71 ? 33.230 -28.884 -19.618 1.00 86.81 71 ILE A CA 1
ATOM 609 C C . ILE A 1 71 ? 33.924 -27.563 -19.263 1.00 86.81 71 ILE A C 1
ATOM 611 O O . ILE A 1 71 ? 34.923 -27.552 -18.527 1.00 86.81 71 ILE A O 1
ATOM 615 N N . ASP A 1 72 ? 33.377 -26.444 -19.740 1.00 89.38 72 ASP A N 1
ATOM 616 C CA . ASP A 1 72 ? 33.912 -25.113 -19.451 1.00 89.38 72 ASP A CA 1
ATOM 617 C C . ASP A 1 72 ? 34.066 -24.872 -17.937 1.00 89.38 72 ASP A C 1
ATOM 619 O O . ASP A 1 72 ? 33.296 -25.353 -17.099 1.00 89.38 72 ASP A O 1
ATOM 623 N N . TYR A 1 73 ? 35.107 -24.130 -17.563 1.00 90.00 73 TYR A N 1
ATOM 624 C CA . TYR A 1 73 ? 35.394 -23.822 -16.164 1.00 90.00 73 TYR A CA 1
ATOM 625 C C . TYR A 1 73 ? 34.252 -23.032 -15.510 1.00 90.00 73 TYR A C 1
ATOM 627 O O . TYR A 1 73 ? 33.926 -23.268 -14.342 1.00 90.00 73 TYR A O 1
ATOM 635 N N . LYS A 1 74 ? 33.616 -22.114 -16.253 1.00 90.00 74 LYS A N 1
ATOM 636 C CA . LYS A 1 74 ? 32.520 -21.298 -15.716 1.00 90.00 74 LYS A CA 1
ATOM 637 C C . LYS A 1 74 ? 31.280 -22.149 -15.461 1.00 90.00 74 LYS A C 1
ATOM 639 O O . LYS A 1 74 ? 30.700 -22.053 -14.383 1.00 90.00 74 LYS A O 1
ATOM 644 N N . ASP A 1 75 ? 30.942 -23.028 -16.400 1.00 90.69 75 ASP A N 1
ATOM 645 C CA . ASP A 1 75 ? 29.839 -23.986 -16.275 1.00 90.69 75 ASP A CA 1
ATOM 646 C C . ASP A 1 75 ? 30.025 -24.926 -15.076 1.00 90.69 75 ASP A C 1
ATOM 648 O O . ASP A 1 75 ? 29.103 -25.117 -14.275 1.00 90.69 75 ASP A O 1
ATOM 652 N N . ARG A 1 76 ? 31.244 -25.448 -14.883 1.00 90.88 76 ARG A N 1
ATOM 653 C CA . ARG A 1 76 ? 31.588 -26.237 -13.690 1.00 90.88 76 ARG A CA 1
ATOM 654 C C . ARG A 1 76 ? 31.397 -25.432 -12.411 1.00 90.88 76 ARG A C 1
ATOM 656 O O . ARG A 1 76 ? 30.683 -25.877 -11.521 1.00 90.88 76 ARG A O 1
ATOM 663 N N . THR A 1 77 ? 31.953 -24.224 -12.359 1.00 92.00 77 THR A N 1
ATOM 664 C CA . THR A 1 77 ? 31.876 -23.340 -11.186 1.00 92.00 77 THR A CA 1
ATOM 665 C C . THR A 1 77 ? 30.429 -23.024 -10.795 1.00 92.00 77 THR A C 1
ATOM 667 O O . THR A 1 77 ? 30.074 -23.111 -9.617 1.00 92.00 77 THR A O 1
ATOM 670 N N . VAL A 1 78 ? 29.573 -22.684 -11.765 1.00 93.25 78 VAL A N 1
ATOM 671 C CA . VAL A 1 78 ? 28.148 -22.406 -11.520 1.00 93.25 78 VAL A CA 1
ATOM 672 C C . VAL A 1 78 ? 27.425 -23.660 -11.030 1.00 93.25 78 VAL A C 1
ATOM 674 O O . VAL A 1 78 ? 26.667 -23.584 -10.062 1.00 93.25 78 VAL A O 1
ATOM 677 N N . THR A 1 79 ? 27.710 -24.825 -11.619 1.00 93.25 79 THR A N 1
ATOM 678 C CA . THR A 1 79 ? 27.102 -26.096 -11.197 1.00 93.25 79 THR A CA 1
ATOM 679 C C . THR A 1 79 ? 27.512 -26.486 -9.773 1.00 93.25 79 THR A C 1
ATOM 681 O O . THR A 1 79 ? 26.656 -26.872 -8.977 1.00 93.25 79 THR A O 1
ATOM 684 N N . THR A 1 80 ? 28.787 -26.318 -9.404 1.00 92.38 80 THR A N 1
ATOM 685 C CA . THR A 1 80 ? 29.290 -26.564 -8.041 1.00 92.38 80 THR A CA 1
ATOM 686 C C . THR A 1 80 ? 28.591 -25.665 -7.018 1.00 92.38 80 THR A C 1
ATOM 688 O O . THR A 1 80 ? 28.132 -26.123 -5.965 1.00 92.38 80 THR A O 1
ATOM 691 N N . ARG A 1 81 ? 28.451 -24.370 -7.330 1.00 94.56 81 ARG A N 1
ATOM 692 C CA . ARG A 1 81 ? 27.759 -23.405 -6.460 1.00 94.56 81 ARG A CA 1
ATOM 693 C C . ARG A 1 81 ? 26.280 -23.736 -6.313 1.00 94.56 81 ARG A C 1
ATOM 695 O O . ARG A 1 81 ? 25.759 -23.713 -5.199 1.00 94.56 81 ARG A O 1
ATOM 702 N N . LEU A 1 82 ? 25.622 -24.112 -7.407 1.00 93.50 82 LEU A N 1
ATOM 703 C CA . LEU A 1 82 ? 24.239 -24.573 -7.382 1.00 93.50 82 LEU A CA 1
ATOM 704 C C . LEU A 1 82 ? 24.080 -25.814 -6.502 1.00 93.50 82 LEU A C 1
ATOM 706 O O . LEU A 1 82 ? 23.194 -25.851 -5.650 1.00 93.50 82 LEU A O 1
ATOM 710 N N . TRP A 1 83 ? 24.965 -26.799 -6.647 1.00 94.44 83 TRP A N 1
ATOM 711 C CA . TRP A 1 83 ? 24.932 -27.996 -5.813 1.00 94.44 83 TRP A CA 1
ATOM 712 C C . TRP A 1 83 ? 25.108 -27.663 -4.327 1.00 94.44 83 TRP A C 1
ATOM 714 O O . TRP A 1 83 ? 24.391 -28.184 -3.473 1.00 94.44 83 TRP A O 1
ATOM 724 N N . THR A 1 84 ? 25.993 -26.718 -4.012 1.00 92.00 84 THR A N 1
ATOM 725 C CA . THR A 1 84 ? 26.208 -26.235 -2.641 1.00 92.00 84 THR A CA 1
ATOM 726 C C . THR A 1 84 ? 24.950 -25.586 -2.060 1.00 92.00 84 THR A C 1
ATOM 728 O O . THR A 1 84 ? 24.594 -25.840 -0.906 1.00 92.00 84 THR A O 1
ATOM 731 N N . LEU A 1 85 ? 24.232 -24.787 -2.854 1.00 91.00 85 LEU A N 1
ATOM 732 C CA . LEU A 1 85 ? 22.958 -24.188 -2.450 1.00 91.00 85 LEU A CA 1
ATOM 733 C C . LEU A 1 85 ? 21.875 -25.247 -2.217 1.00 91.00 85 LEU A C 1
ATOM 735 O O . LEU A 1 85 ? 21.159 -25.183 -1.215 1.00 91.00 85 LEU A O 1
ATOM 739 N N . VAL A 1 86 ? 21.793 -26.251 -3.094 1.00 90.06 86 VAL A N 1
ATOM 740 C CA . VAL A 1 86 ? 20.881 -27.394 -2.941 1.00 90.06 86 VAL A CA 1
ATOM 741 C C . VAL A 1 86 ? 21.143 -28.108 -1.615 1.00 90.06 86 VAL A C 1
ATOM 743 O O . VAL A 1 86 ? 20.218 -28.290 -0.821 1.00 90.06 86 VAL A O 1
ATOM 746 N N . GLN A 1 87 ? 22.401 -28.453 -1.328 1.00 90.50 87 GLN A N 1
ATOM 747 C CA . GLN A 1 87 ? 22.784 -29.131 -0.086 1.00 90.50 87 GLN A CA 1
ATOM 748 C C . GLN A 1 87 ? 22.529 -28.266 1.154 1.00 90.50 87 GLN A C 1
ATOM 750 O O . GLN A 1 87 ? 22.005 -28.754 2.156 1.00 90.50 87 GLN A O 1
ATOM 755 N N . SER A 1 88 ? 22.811 -26.964 1.075 1.00 88.44 88 SER A N 1
ATOM 756 C CA . SER A 1 88 ? 22.529 -26.020 2.164 1.00 88.44 88 SER A CA 1
ATOM 757 C C . SER A 1 88 ? 21.031 -25.949 2.475 1.00 88.44 88 SER A C 1
ATOM 759 O O . SER A 1 88 ? 20.637 -25.942 3.642 1.00 88.44 88 SER A O 1
ATOM 761 N N . ARG A 1 89 ? 20.172 -25.973 1.446 1.00 85.31 89 ARG A N 1
ATOM 762 C CA . ARG A 1 89 ? 18.714 -26.020 1.622 1.00 85.31 89 ARG A CA 1
ATOM 763 C C . ARG A 1 89 ? 18.254 -27.357 2.207 1.00 85.31 89 ARG A C 1
ATOM 765 O O . ARG A 1 89 ? 17.437 -27.339 3.126 1.00 85.31 89 ARG A O 1
ATOM 772 N N . LYS A 1 90 ? 18.796 -28.494 1.743 1.00 85.81 90 LYS A N 1
ATOM 773 C CA . LYS A 1 90 ? 18.533 -29.824 2.336 1.00 85.81 90 LYS A CA 1
ATOM 774 C C . LYS A 1 90 ? 18.869 -29.837 3.823 1.00 85.81 90 LYS A C 1
ATOM 776 O O . LYS A 1 90 ? 18.018 -30.200 4.632 1.00 85.81 90 LYS A O 1
ATOM 781 N N . LYS A 1 91 ? 20.059 -29.356 4.192 1.00 85.31 91 LYS A N 1
ATOM 782 C CA . LYS A 1 91 ? 20.500 -29.257 5.588 1.00 85.31 91 LYS A CA 1
ATOM 783 C C . LYS A 1 91 ? 19.575 -28.367 6.419 1.00 85.31 91 LYS A C 1
ATOM 785 O O . LYS A 1 91 ? 19.130 -28.796 7.475 1.00 85.31 91 LYS A O 1
ATOM 790 N N . ARG A 1 92 ? 19.209 -27.181 5.921 1.00 79.50 92 ARG A N 1
ATOM 791 C CA . ARG A 1 92 ? 18.301 -26.261 6.625 1.00 79.50 92 ARG A CA 1
ATOM 792 C C . ARG A 1 92 ? 16.908 -26.856 6.835 1.00 79.50 92 ARG A C 1
ATOM 794 O O . ARG A 1 92 ? 16.325 -26.681 7.899 1.00 79.50 92 ARG A O 1
ATOM 801 N N . VAL A 1 93 ? 16.370 -27.570 5.845 1.00 73.44 93 VAL A N 1
ATOM 802 C CA . VAL A 1 93 ? 15.082 -28.266 5.991 1.00 73.44 93 VAL A CA 1
ATOM 803 C C . VAL A 1 93 ? 15.188 -29.423 6.981 1.00 73.44 93 VAL A C 1
ATOM 805 O O . VAL A 1 93 ? 14.289 -29.578 7.797 1.00 73.44 93 VAL A O 1
ATOM 808 N N . LEU A 1 94 ? 16.286 -30.181 6.983 1.00 77.12 94 LEU A N 1
ATOM 809 C CA . LEU A 1 94 ? 16.532 -31.223 7.987 1.00 77.12 94 LEU A CA 1
ATOM 810 C C . LEU A 1 94 ? 16.678 -30.645 9.402 1.00 77.12 94 LEU A C 1
ATOM 812 O O . LEU A 1 94 ? 16.147 -31.210 10.350 1.00 77.12 94 LEU A O 1
ATOM 816 N N . GLU A 1 95 ? 17.363 -29.513 9.563 1.00 76.56 95 GLU A N 1
ATOM 817 C CA . GLU A 1 95 ? 17.465 -28.799 10.842 1.00 76.56 95 GLU A CA 1
ATOM 818 C C . GLU A 1 95 ? 16.097 -28.300 11.317 1.00 76.56 95 GLU A C 1
ATOM 820 O O . GLU A 1 95 ? 15.756 -28.466 12.487 1.00 76.56 95 GLU A O 1
ATOM 825 N N . LEU A 1 96 ? 15.277 -27.760 10.410 1.00 63.56 96 LEU A N 1
ATOM 826 C CA . LEU A 1 96 ? 13.896 -27.385 10.710 1.00 63.56 96 LEU A CA 1
ATOM 827 C C . LEU A 1 96 ? 13.046 -28.604 11.080 1.00 63.56 96 LEU A C 1
ATOM 829 O O . LEU A 1 96 ? 12.298 -28.530 12.043 1.00 63.56 96 LEU A O 1
ATOM 833 N N . GLN A 1 97 ? 13.196 -29.734 10.390 1.00 59.59 97 GLN A N 1
ATOM 834 C CA . GLN A 1 97 ? 12.501 -30.980 10.729 1.00 59.59 97 GLN A CA 1
ATOM 835 C C . GLN A 1 97 ? 12.944 -31.552 12.080 1.00 59.59 97 GLN A C 1
ATOM 837 O O . GLN A 1 97 ? 12.122 -32.091 12.810 1.00 59.59 97 GLN A O 1
ATOM 842 N N . LYS A 1 98 ? 14.222 -31.420 12.451 1.00 71.75 98 LYS A N 1
ATOM 843 C CA . LYS A 1 98 ? 14.703 -31.789 13.793 1.00 71.75 98 LYS A CA 1
ATOM 844 C C . LYS A 1 98 ? 14.138 -30.865 14.870 1.00 71.75 98 LYS A C 1
ATOM 846 O O . LYS A 1 98 ? 13.805 -31.328 15.953 1.00 71.75 98 LYS A O 1
ATOM 851 N N . LYS A 1 99 ? 14.030 -29.568 14.570 1.00 65.94 99 LYS A N 1
ATOM 852 C CA . LYS A 1 99 ? 13.445 -28.566 15.469 1.00 65.94 99 LYS A CA 1
ATOM 853 C C . LYS A 1 99 ? 11.922 -28.711 15.593 1.00 65.94 99 LYS A C 1
ATOM 855 O O . LYS A 1 99 ? 11.369 -28.376 16.634 1.00 65.94 99 LYS A O 1
ATOM 860 N N . PHE A 1 100 ? 11.269 -29.221 14.551 1.00 52.53 100 PHE A N 1
ATOM 861 C CA . PHE A 1 100 ? 9.822 -29.398 14.448 1.00 52.53 100 PHE A CA 1
ATOM 862 C C . PHE A 1 100 ? 9.500 -30.794 13.859 1.00 52.53 100 PHE A C 1
ATOM 864 O O . PHE A 1 100 ? 9.229 -30.901 12.658 1.00 52.53 100 PHE A O 1
ATOM 871 N N . PRO A 1 101 ? 9.572 -31.879 14.661 1.00 53.84 101 PRO A N 1
ATOM 872 C CA . PRO A 1 101 ? 9.367 -33.246 14.180 1.00 53.84 101 PRO A CA 1
ATOM 873 C C . PRO A 1 101 ? 7.959 -33.448 13.608 1.00 53.84 101 PRO A C 1
ATOM 875 O O . PRO A 1 101 ? 6.962 -33.127 14.249 1.00 53.84 101 PRO A O 1
ATOM 878 N N . LEU A 1 102 ? 7.876 -34.040 12.414 1.00 47.50 102 LEU A N 1
ATOM 879 C CA . LEU A 1 102 ? 6.632 -34.218 11.650 1.00 47.50 102 LEU A CA 1
ATOM 880 C C . LEU A 1 102 ? 5.652 -35.262 12.225 1.00 47.50 102 LEU A C 1
ATOM 882 O O . LEU A 1 102 ? 4.565 -35.406 11.683 1.00 47.50 102 LEU A O 1
ATOM 886 N N . ILE A 1 103 ? 6.005 -35.984 13.295 1.00 44.12 103 ILE A N 1
ATOM 887 C CA . ILE A 1 103 ? 5.234 -37.156 13.762 1.00 44.12 103 ILE A CA 1
ATOM 888 C C . ILE A 1 103 ? 4.244 -36.821 14.893 1.00 44.12 103 ILE A C 1
ATOM 890 O O . ILE A 1 103 ? 3.314 -37.579 15.119 1.00 44.12 103 ILE A O 1
ATOM 894 N N . ASN A 1 104 ? 4.330 -35.640 15.512 1.00 40.16 104 ASN A N 1
ATOM 895 C CA . ASN A 1 104 ? 3.343 -35.186 16.499 1.00 40.16 104 ASN A CA 1
ATOM 896 C C . ASN A 1 104 ? 2.761 -33.821 16.106 1.00 40.16 104 ASN A C 1
ATOM 898 O O . ASN A 1 104 ? 2.845 -32.863 16.872 1.00 40.16 104 ASN A O 1
ATOM 902 N N . GLN A 1 105 ? 2.128 -33.719 14.930 1.00 46.34 105 GLN A N 1
ATOM 903 C CA . GLN A 1 105 ? 1.175 -32.631 14.661 1.00 46.34 105 GLN A CA 1
ATOM 904 C C . GLN A 1 105 ? -0.124 -32.866 15.446 1.00 46.34 105 GLN A C 1
ATOM 906 O O . GLN A 1 105 ? -1.215 -32.906 14.894 1.00 46.34 105 GLN A O 1
ATOM 911 N N . HIS A 1 106 ? -0.015 -33.035 16.763 1.00 44.12 106 HIS A N 1
ATOM 912 C CA . HIS A 1 106 ? -1.144 -32.721 17.617 1.00 44.12 106 HIS A CA 1
ATOM 913 C C . HIS A 1 106 ? -1.229 -31.203 17.604 1.00 44.12 106 HIS A C 1
ATOM 915 O O . HIS A 1 106 ? -0.301 -30.513 18.039 1.00 44.12 106 HIS A O 1
ATOM 921 N N . PHE A 1 107 ? -2.324 -30.688 17.056 1.00 48.16 107 PHE A N 1
ATOM 922 C CA . PHE A 1 107 ? -2.740 -29.313 17.254 1.00 48.16 107 PHE A CA 1
ATOM 923 C C . PHE A 1 107 ? -2.936 -29.085 18.746 1.00 48.16 107 PHE A C 1
ATOM 925 O O . PHE A 1 107 ? -4.015 -29.245 19.306 1.00 48.16 107 PHE A O 1
ATOM 932 N N . SER A 1 108 ? -1.846 -28.769 19.430 1.00 58.62 108 SER A N 1
ATOM 933 C CA . SER A 1 108 ? -1.910 -28.432 20.831 1.00 58.62 108 SER A CA 1
ATOM 934 C C . SER A 1 108 ? -2.555 -27.060 20.922 1.00 58.62 108 SER A C 1
ATOM 936 O O . SER A 1 108 ? -2.022 -26.071 20.412 1.00 58.62 108 SER A O 1
ATOM 938 N N . ILE A 1 109 ? -3.689 -26.990 21.617 1.00 61.75 109 ILE A N 1
ATOM 939 C CA . ILE A 1 109 ? -4.324 -25.730 22.013 1.00 61.75 109 ILE A CA 1
ATOM 940 C C . ILE A 1 109 ? -3.289 -24.795 22.668 1.00 61.75 109 ILE A C 1
ATOM 942 O O . ILE A 1 109 ? -3.395 -23.580 22.526 1.00 61.75 109 ILE A O 1
ATOM 946 N N . ALA A 1 110 ? -2.250 -25.331 23.325 1.00 68.44 110 ALA A N 1
ATOM 947 C CA . ALA A 1 110 ? -1.163 -24.530 23.882 1.00 68.44 110 ALA A CA 1
ATOM 948 C C . ALA A 1 110 ? -0.343 -23.796 22.804 1.00 68.44 110 ALA A C 1
ATOM 950 O O . ALA A 1 110 ? -0.030 -22.626 22.990 1.00 68.44 110 ALA A O 1
ATOM 951 N N . ILE A 1 111 ? -0.065 -24.423 21.653 1.00 67.50 111 ILE A N 1
ATOM 952 C CA . ILE A 1 111 ? 0.645 -23.774 20.535 1.00 67.50 111 ILE A CA 1
ATOM 953 C C . ILE A 1 111 ? -0.218 -22.662 19.928 1.00 67.50 111 ILE A C 1
ATOM 955 O O . ILE A 1 111 ? 0.288 -21.572 19.672 1.00 67.50 111 ILE A O 1
ATOM 959 N N . ILE A 1 112 ? -1.524 -22.897 19.742 1.00 62.69 112 ILE A N 1
ATOM 960 C CA . ILE A 1 112 ? -2.448 -21.846 19.278 1.00 62.69 112 ILE A CA 1
ATOM 961 C C . ILE A 1 112 ? -2.468 -20.686 20.278 1.00 62.69 112 ILE A C 1
ATOM 963 O O . ILE A 1 112 ? -2.337 -19.533 19.874 1.00 62.69 112 ILE A O 1
ATOM 967 N N . LYS A 1 113 ? -2.590 -20.979 21.579 1.00 69.19 113 LYS A N 1
ATOM 968 C CA . LYS A 1 113 ? -2.560 -19.961 22.639 1.00 69.19 113 LYS A CA 1
ATOM 969 C C . LYS A 1 113 ? -1.263 -19.152 22.610 1.00 69.19 113 LYS A C 1
ATOM 971 O O . LYS A 1 113 ? -1.324 -17.929 22.700 1.00 69.19 113 LYS A O 1
ATOM 976 N N . ASP A 1 114 ? -0.115 -19.798 22.421 1.00 74.62 114 ASP A N 1
ATOM 977 C CA . ASP A 1 114 ? 1.176 -19.112 22.318 1.00 74.62 114 ASP A CA 1
ATOM 978 C C . ASP A 1 114 ? 1.279 -18.237 21.065 1.00 74.62 114 ASP A C 1
ATOM 980 O O . ASP A 1 114 ? 1.763 -17.106 21.148 1.00 74.62 114 ASP A O 1
ATOM 984 N N . ILE A 1 115 ? 0.788 -18.706 19.914 1.00 67.69 115 ILE A N 1
ATOM 985 C CA . ILE A 1 115 ? 0.743 -17.905 18.682 1.00 67.69 115 ILE A CA 1
ATOM 986 C C . ILE A 1 115 ? -0.171 -16.691 18.872 1.00 67.69 115 ILE A C 1
ATOM 988 O O . ILE A 1 115 ? 0.241 -15.572 18.571 1.00 67.69 115 ILE A O 1
ATOM 992 N N . LEU A 1 116 ? -1.378 -16.883 19.410 1.00 66.19 116 LEU A N 1
ATOM 993 C CA . LEU A 1 116 ? -2.322 -15.794 19.677 1.00 66.19 116 LEU A CA 1
ATOM 994 C C . LEU A 1 116 ? -1.728 -14.769 20.646 1.00 66.19 116 LEU A C 1
ATOM 996 O O . LEU A 1 116 ? -1.827 -13.569 20.401 1.00 66.19 116 LEU A O 1
ATOM 1000 N N . LYS A 1 117 ? -1.030 -15.226 21.690 1.00 77.56 117 LYS A N 1
ATOM 1001 C CA . LYS A 1 117 ? -0.324 -14.352 22.631 1.00 77.56 117 LYS A CA 1
ATOM 1002 C C . LYS A 1 117 ? 0.780 -13.545 21.944 1.00 77.56 117 LYS A C 1
ATOM 1004 O O . LYS A 1 117 ? 0.900 -12.349 22.193 1.00 77.56 117 LYS A O 1
ATOM 1009 N N . GLN A 1 118 ? 1.565 -14.160 21.058 1.00 75.25 118 GLN A N 1
ATOM 1010 C CA . GLN A 1 118 ? 2.596 -13.450 20.289 1.00 75.25 118 GLN A CA 1
ATOM 1011 C C . GLN A 1 118 ? 1.995 -12.430 19.316 1.00 75.25 118 GLN A C 1
ATOM 1013 O O . GLN A 1 118 ? 2.526 -11.328 19.177 1.00 75.25 118 GLN A O 1
ATOM 1018 N N . VAL A 1 119 ? 0.890 -12.776 18.651 1.00 70.75 119 VAL A N 1
ATOM 1019 C CA . VAL A 1 119 ? 0.164 -11.861 17.759 1.00 70.75 119 VAL A CA 1
ATOM 1020 C C . VAL A 1 119 ? -0.384 -10.678 18.550 1.00 70.75 119 VAL A C 1
ATOM 1022 O O . VAL A 1 119 ? -0.167 -9.540 18.146 1.00 70.75 119 VAL A O 1
ATOM 1025 N N . GLN A 1 120 ? -1.003 -10.926 19.705 1.00 74.38 120 GLN A N 1
ATOM 1026 C CA . GLN A 1 120 ? -1.506 -9.879 20.592 1.00 74.38 120 GLN A CA 1
ATOM 1027 C C . GLN A 1 120 ? -0.381 -8.948 21.065 1.00 74.38 120 GLN A C 1
ATOM 1029 O O . GLN A 1 120 ? -0.505 -7.732 20.963 1.00 74.38 120 GLN A O 1
ATOM 1034 N N . GLN A 1 121 ? 0.761 -9.496 21.490 1.00 79.56 121 GLN A N 1
ATOM 1035 C CA . GLN A 1 121 ? 1.918 -8.687 21.886 1.00 79.56 121 GLN A CA 1
ATOM 1036 C C . GLN A 1 121 ? 2.443 -7.817 20.740 1.00 79.56 121 GLN A C 1
ATOM 1038 O O . GLN A 1 121 ? 2.725 -6.637 20.943 1.00 79.56 121 GLN A O 1
ATOM 1043 N N . LYS A 1 122 ? 2.562 -8.373 19.528 1.00 78.38 122 LYS A N 1
ATOM 1044 C CA . LYS A 1 122 ? 2.963 -7.600 18.342 1.00 78.38 122 LYS A CA 1
ATOM 1045 C C . LYS A 1 122 ? 1.954 -6.505 18.019 1.00 78.38 122 LYS A C 1
ATOM 1047 O O . LYS A 1 122 ? 2.358 -5.386 17.716 1.00 78.38 122 LYS A O 1
ATOM 1052 N N . TRP A 1 123 ? 0.666 -6.812 18.131 1.00 79.00 123 TRP A N 1
ATOM 1053 C CA . TRP A 1 123 ? -0.416 -5.857 17.925 1.00 79.00 123 TRP A CA 1
ATOM 1054 C C . TRP A 1 123 ? -0.328 -4.681 18.900 1.00 79.00 123 TRP A C 1
ATOM 1056 O O . TRP A 1 123 ? -0.357 -3.526 18.479 1.00 79.00 123 TRP A O 1
ATOM 1066 N N . ASP A 1 124 ? -0.123 -4.955 20.189 1.00 81.00 124 ASP A N 1
ATOM 1067 C CA . ASP A 1 124 ? 0.004 -3.927 21.227 1.00 81.00 124 ASP A CA 1
ATOM 1068 C C . ASP A 1 124 ? 1.268 -3.069 21.062 1.00 81.00 124 ASP A C 1
ATOM 1070 O O . ASP A 1 124 ? 1.267 -1.872 21.371 1.00 81.00 124 ASP A O 1
ATOM 1074 N N . VAL A 1 125 ? 2.361 -3.657 20.567 1.00 86.50 125 VAL A N 1
ATOM 1075 C CA . VAL A 1 125 ? 3.579 -2.914 20.214 1.00 86.50 125 VAL A CA 1
ATOM 1076 C C . VAL A 1 125 ? 3.322 -2.003 19.013 1.00 86.50 125 VAL A C 1
ATOM 1078 O O . VAL A 1 125 ? 3.578 -0.805 19.115 1.00 86.50 125 VAL A O 1
ATOM 1081 N N . ALA A 1 126 ? 2.755 -2.522 17.921 1.00 85.25 126 ALA A N 1
ATOM 1082 C CA . ALA A 1 126 ? 2.457 -1.740 16.719 1.00 85.25 126 ALA A CA 1
ATOM 1083 C C . ALA A 1 126 ? 1.493 -0.579 17.014 1.00 85.25 126 ALA A C 1
ATOM 1085 O O . ALA A 1 126 ? 1.707 0.547 16.567 1.00 85.25 126 ALA A O 1
ATOM 1086 N N . LYS A 1 127 ? 0.472 -0.828 17.841 1.00 84.69 127 LYS A N 1
ATOM 1087 C CA . LYS A 1 127 ? -0.494 0.171 18.312 1.00 84.69 127 LYS A CA 1
ATOM 1088 C C . LYS A 1 127 ? 0.178 1.325 19.060 1.00 84.69 127 LYS A C 1
ATOM 1090 O O . LYS A 1 127 ? -0.118 2.489 18.792 1.00 84.69 127 LYS A O 1
ATOM 1095 N N . ARG A 1 128 ? 1.105 1.023 19.976 1.00 89.31 128 ARG A N 1
ATOM 1096 C CA . ARG A 1 128 ? 1.885 2.054 20.683 1.00 89.31 128 ARG A CA 1
ATOM 1097 C C . ARG A 1 128 ? 2.810 2.809 19.734 1.00 89.31 128 ARG A C 1
ATOM 1099 O O . ARG A 1 128 ? 2.795 4.035 19.726 1.00 89.31 128 ARG A O 1
ATOM 1106 N N . GLN A 1 129 ? 3.530 2.094 18.872 1.00 91.81 129 GLN A N 1
ATOM 1107 C CA . GLN A 1 129 ? 4.460 2.700 17.917 1.00 91.81 129 GLN A CA 1
ATOM 1108 C C . GLN A 1 129 ? 3.773 3.627 16.907 1.00 91.81 129 GLN A C 1
ATOM 1110 O O . GLN A 1 129 ? 4.323 4.672 16.564 1.00 91.81 129 GLN A O 1
ATOM 1115 N N . LEU A 1 130 ? 2.567 3.284 16.447 1.00 90.19 130 LEU A N 1
ATOM 1116 C CA . LEU A 1 130 ? 1.759 4.151 15.584 1.00 90.19 130 LEU A CA 1
ATOM 1117 C C . LEU A 1 130 ? 1.281 5.400 16.320 1.00 90.19 130 LEU A C 1
ATOM 1119 O O . LEU A 1 130 ? 1.374 6.505 15.788 1.00 90.19 130 LEU A O 1
ATOM 1123 N N . GLN A 1 131 ? 0.808 5.238 17.556 1.00 89.31 131 GLN A N 1
ATOM 1124 C CA . GLN A 1 131 ? 0.346 6.354 18.377 1.00 89.31 131 GLN A CA 1
ATOM 1125 C C . GLN A 1 131 ? 1.479 7.351 18.678 1.00 89.31 131 GLN A C 1
ATOM 1127 O O . GLN A 1 131 ? 1.275 8.565 18.617 1.00 89.31 131 GLN A O 1
ATOM 1132 N N . GLU A 1 132 ? 2.679 6.840 18.949 1.00 93.38 132 GLU A N 1
ATOM 1133 C CA . GLU A 1 132 ? 3.880 7.627 19.251 1.00 93.38 132 GLU A CA 1
ATOM 1134 C C . GLU A 1 132 ? 4.657 8.066 17.997 1.00 93.38 132 GLU A C 1
ATOM 1136 O O . GLU A 1 132 ? 5.558 8.897 18.098 1.00 93.38 132 GLU A O 1
ATOM 1141 N N . ARG A 1 133 ? 4.296 7.560 16.807 1.00 95.12 133 ARG A N 1
ATOM 1142 C CA . ARG A 1 133 ? 4.998 7.783 15.522 1.00 95.12 133 ARG A CA 1
ATOM 1143 C C . ARG A 1 133 ? 6.469 7.344 15.549 1.00 95.12 133 ARG A C 1
ATOM 1145 O O . ARG A 1 133 ? 7.323 7.959 14.906 1.00 95.12 133 ARG A O 1
ATOM 1152 N N . THR A 1 134 ? 6.751 6.268 16.274 1.00 95.94 134 THR A N 1
ATOM 1153 C CA . THR A 1 134 ? 8.088 5.668 16.428 1.00 95.94 134 THR A CA 1
ATOM 1154 C C . THR A 1 134 ? 8.297 4.448 15.530 1.00 95.94 134 THR A C 1
ATOM 1156 O O . THR A 1 134 ? 9.410 3.937 15.436 1.00 95.94 134 THR A O 1
ATOM 1159 N N . MET A 1 135 ? 7.255 3.988 14.827 1.00 94.12 135 MET A N 1
ATOM 1160 C CA . MET A 1 135 ? 7.374 2.912 13.838 1.00 94.12 135 MET A CA 1
ATOM 1161 C C . MET A 1 135 ? 8.362 3.307 12.729 1.00 94.12 135 MET A C 1
ATOM 1163 O O . MET A 1 135 ? 8.317 4.431 12.224 1.00 94.12 135 MET A O 1
ATOM 1167 N N . THR A 1 136 ? 9.269 2.403 12.361 1.00 94.75 136 THR A N 1
ATOM 1168 C CA . THR A 1 136 ? 10.302 2.679 11.345 1.00 94.75 136 THR A CA 1
ATOM 1169 C C . THR A 1 136 ? 9.765 2.535 9.921 1.00 94.75 136 THR A C 1
ATOM 1171 O O . THR A 1 136 ? 8.772 1.843 9.691 1.00 94.75 136 THR A O 1
ATOM 1174 N N . GLY A 1 137 ? 10.436 3.143 8.938 1.00 91.12 137 GLY A N 1
ATOM 1175 C CA . GLY A 1 137 ? 10.022 3.052 7.539 1.00 91.12 137 GLY A CA 1
ATOM 1176 C C . GLY A 1 137 ? 9.959 1.619 7.006 1.00 91.12 137 GLY A C 1
ATOM 1177 O O . GLY A 1 137 ? 8.996 1.291 6.318 1.00 91.12 137 GLY A O 1
ATOM 1178 N N . THR A 1 138 ? 10.886 0.732 7.396 1.00 91.75 138 THR A N 1
ATOM 1179 C CA . THR A 1 138 ? 10.806 -0.697 7.023 1.00 91.75 138 THR A CA 1
ATOM 1180 C C . THR A 1 138 ? 9.558 -1.352 7.600 1.00 91.75 138 THR A C 1
ATOM 1182 O O . THR A 1 138 ? 8.874 -2.093 6.898 1.00 91.75 138 THR A O 1
ATOM 1185 N N . GLN A 1 139 ? 9.238 -1.087 8.870 1.00 89.69 139 GLN A N 1
ATOM 1186 C CA . GLN A 1 139 ? 8.041 -1.647 9.501 1.00 89.69 139 GLN A CA 1
ATOM 1187 C C . GLN A 1 139 ? 6.776 -1.141 8.810 1.00 89.69 139 GLN A C 1
ATOM 1189 O O . GLN A 1 139 ? 5.928 -1.946 8.455 1.00 89.69 139 GLN A O 1
ATOM 1194 N N . ILE A 1 140 ? 6.675 0.156 8.508 1.00 89.44 140 ILE A N 1
ATOM 1195 C CA . ILE A 1 140 ? 5.522 0.702 7.774 1.00 89.44 140 ILE A CA 1
ATOM 1196 C C . ILE A 1 140 ? 5.422 0.068 6.380 1.00 89.44 140 ILE A C 1
ATOM 1198 O O . ILE A 1 140 ? 4.353 -0.393 5.985 1.00 89.44 140 ILE A O 1
ATOM 1202 N N . ALA A 1 141 ? 6.533 -0.002 5.644 1.00 86.12 141 ALA A N 1
ATOM 1203 C CA . ALA A 1 141 ? 6.564 -0.542 4.289 1.00 86.12 141 ALA A CA 1
ATOM 1204 C C . ALA A 1 141 ? 6.275 -2.048 4.219 1.00 86.12 141 ALA A C 1
ATOM 1206 O O . ALA A 1 141 ? 5.867 -2.518 3.166 1.00 86.12 141 ALA A O 1
ATOM 1207 N N . THR A 1 142 ? 6.486 -2.805 5.301 1.00 82.88 142 THR A N 1
ATOM 1208 C CA . THR A 1 142 ? 6.303 -4.268 5.313 1.00 82.88 142 THR A CA 1
ATOM 1209 C C . THR A 1 142 ? 5.056 -4.718 6.070 1.00 82.88 142 THR A C 1
ATOM 1211 O O . THR A 1 142 ? 4.345 -5.603 5.606 1.00 82.88 142 THR A O 1
ATOM 1214 N N . GLU A 1 143 ? 4.761 -4.115 7.220 1.00 82.81 143 GLU A N 1
ATOM 1215 C CA . GLU A 1 143 ? 3.626 -4.472 8.077 1.00 82.81 143 GLU A CA 1
ATOM 1216 C C . GLU A 1 143 ? 2.335 -3.749 7.650 1.00 82.81 143 GLU A C 1
ATOM 1218 O O . GLU A 1 143 ? 1.239 -4.272 7.862 1.00 82.81 143 GLU A O 1
ATOM 1223 N N . LEU A 1 144 ? 2.445 -2.577 7.007 1.00 82.88 144 LEU A N 1
ATOM 1224 C CA . LEU A 1 144 ? 1.310 -1.737 6.594 1.00 82.88 144 LEU A CA 1
ATOM 1225 C C . LEU A 1 144 ? 1.222 -1.516 5.072 1.00 82.88 144 LEU A C 1
ATOM 1227 O O . LEU A 1 144 ? 0.406 -0.719 4.614 1.00 82.88 144 LEU A O 1
ATOM 1231 N N . GLU A 1 145 ? 1.998 -2.247 4.263 1.00 81.81 145 GLU A N 1
ATOM 1232 C CA . GLU A 1 145 ? 1.979 -2.153 2.788 1.00 81.81 145 GLU A CA 1
ATOM 1233 C C . GLU A 1 145 ? 0.559 -2.261 2.208 1.00 81.81 145 GLU A C 1
ATOM 1235 O O . GLU A 1 145 ? 0.165 -1.581 1.262 1.00 81.81 145 GLU A O 1
ATOM 1240 N N . TRP A 1 146 ? -0.244 -3.118 2.825 1.00 78.00 146 TRP A N 1
ATOM 1241 C CA . TRP A 1 146 ? -1.573 -3.495 2.379 1.00 78.00 146 TRP A CA 1
ATOM 1242 C C . TRP A 1 146 ? -2.623 -2.376 2.464 1.00 78.00 146 TRP A C 1
ATOM 1244 O O . TRP A 1 146 ? -3.644 -2.425 1.769 1.00 78.00 146 TRP A O 1
ATOM 1254 N N . ILE A 1 147 ? -2.382 -1.353 3.289 1.00 83.56 147 ILE A N 1
ATOM 1255 C CA . ILE A 1 147 ? -3.201 -0.136 3.332 1.00 83.56 147 ILE A CA 1
ATOM 1256 C C . ILE A 1 147 ? -2.632 1.001 2.478 1.00 83.56 147 ILE A C 1
ATOM 1258 O O . ILE A 1 147 ? -3.318 2.003 2.293 1.00 83.56 147 ILE A O 1
ATOM 1262 N N . ALA A 1 148 ? -1.435 0.859 1.897 1.00 81.88 148 ALA A N 1
ATOM 1263 C CA . ALA A 1 148 ? -0.754 1.948 1.191 1.00 81.88 148 ALA A CA 1
ATOM 1264 C C . ALA A 1 148 ? -1.533 2.486 -0.023 1.00 81.88 148 ALA A C 1
ATOM 1266 O O . ALA A 1 148 ? -1.426 3.662 -0.369 1.00 81.88 148 ALA A O 1
ATOM 1267 N N . LYS A 1 149 ? -2.355 1.646 -0.664 1.00 85.00 149 LYS A N 1
ATOM 1268 C CA . LYS A 1 149 ? -3.207 2.031 -1.806 1.00 85.00 149 LYS A CA 1
ATOM 1269 C C . LYS A 1 149 ? -4.625 2.449 -1.410 1.00 85.00 149 LYS A C 1
ATOM 1271 O O . LYS A 1 149 ? -5.406 2.818 -2.281 1.00 85.00 149 LYS A O 1
ATOM 1276 N N . ARG A 1 150 ? -4.980 2.354 -0.126 1.00 86.62 150 ARG A N 1
ATOM 1277 C CA . ARG A 1 150 ? -6.332 2.655 0.348 1.00 86.62 150 ARG A CA 1
ATOM 1278 C C . ARG A 1 150 ? -6.535 4.155 0.547 1.00 86.62 150 ARG A C 1
ATOM 1280 O O . ARG A 1 150 ? -5.573 4.921 0.679 1.00 86.62 150 ARG A O 1
ATOM 1287 N N . SER A 1 151 ? -7.805 4.558 0.570 1.00 90.25 151 SER A N 1
ATOM 1288 C CA . SER A 1 151 ? -8.186 5.931 0.893 1.00 90.25 151 SER A CA 1
ATOM 1289 C C . SER A 1 151 ? -7.807 6.273 2.337 1.00 90.25 151 SER A C 1
ATOM 1291 O O . SER A 1 151 ? -7.636 5.390 3.180 1.00 90.25 151 SER A O 1
ATOM 1293 N N . GLN A 1 152 ? -7.686 7.563 2.649 1.00 91.69 152 GLN A N 1
ATOM 1294 C CA . GLN A 1 152 ? -7.416 7.994 4.022 1.00 91.69 152 GLN A CA 1
ATOM 1295 C C . GLN A 1 152 ? -8.525 7.549 4.991 1.00 91.69 152 GLN A C 1
ATOM 1297 O O . GLN A 1 152 ? -8.222 7.185 6.125 1.00 91.69 152 GLN A O 1
ATOM 1302 N N . ASP A 1 153 ? -9.783 7.522 4.547 1.00 88.62 153 ASP A N 1
ATOM 1303 C CA . ASP A 1 153 ? -10.916 7.076 5.364 1.00 88.62 153 ASP A CA 1
ATOM 1304 C C . ASP A 1 153 ? -10.875 5.567 5.627 1.00 88.62 153 ASP A C 1
ATOM 1306 O O . ASP A 1 153 ? -11.125 5.121 6.748 1.00 88.62 153 ASP A O 1
ATOM 1310 N N . ASP A 1 154 ? -10.461 4.773 4.638 1.00 87.31 154 ASP A N 1
ATOM 1311 C CA . ASP A 1 154 ? -10.215 3.346 4.840 1.00 87.31 154 ASP A CA 1
ATOM 1312 C C . ASP A 1 154 ? -9.072 3.122 5.831 1.00 87.31 154 ASP A C 1
ATOM 1314 O O . ASP A 1 154 ? -9.201 2.296 6.734 1.00 87.31 154 ASP A O 1
ATOM 1318 N N . ILE A 1 155 ? -7.969 3.871 5.701 1.00 88.06 155 ILE A N 1
ATOM 1319 C CA . ILE A 1 155 ? -6.850 3.818 6.651 1.00 88.06 155 ILE A CA 1
ATOM 1320 C C . ILE A 1 155 ? -7.350 4.177 8.053 1.00 88.06 155 ILE A C 1
ATOM 1322 O O . ILE A 1 155 ? -7.081 3.441 9.000 1.00 88.06 155 ILE A O 1
ATOM 1326 N N . LYS A 1 156 ? -8.131 5.254 8.197 1.00 89.31 156 LYS A N 1
ATOM 1327 C CA . LYS A 1 156 ? -8.750 5.660 9.468 1.00 89.31 156 LYS A CA 1
ATOM 1328 C C . LYS A 1 156 ? -9.593 4.536 10.052 1.00 89.31 156 LYS A C 1
ATOM 1330 O O . LYS A 1 156 ? -9.468 4.244 11.240 1.00 89.31 156 LYS A O 1
ATOM 1335 N N . ARG A 1 157 ? -10.416 3.872 9.240 1.00 84.62 157 ARG A N 1
ATOM 1336 C CA . ARG A 1 157 ? -11.240 2.747 9.688 1.00 84.62 157 ARG A CA 1
ATOM 1337 C C . ARG A 1 157 ? -10.390 1.567 10.159 1.00 84.62 157 ARG A C 1
ATOM 1339 O O . ARG A 1 157 ? -10.728 0.977 11.184 1.00 84.62 157 ARG A O 1
ATOM 1346 N N . GLN A 1 158 ? -9.296 1.249 9.465 1.00 84.75 158 GLN A N 1
ATOM 1347 C CA . GLN A 1 158 ? -8.361 0.200 9.888 1.00 84.75 158 GLN A CA 1
ATOM 1348 C C . GLN A 1 158 ? -7.647 0.566 11.191 1.00 84.75 158 GLN A C 1
ATOM 1350 O O . GLN A 1 158 ? -7.622 -0.241 12.114 1.00 84.75 158 GLN A O 1
ATOM 1355 N N . VAL A 1 159 ? -7.157 1.803 11.314 1.00 85.69 159 VAL A N 1
ATOM 1356 C CA . VAL A 1 159 ? -6.557 2.311 12.555 1.00 85.69 159 VAL A CA 1
ATOM 1357 C C . VAL A 1 159 ? -7.569 2.232 13.692 1.00 85.69 159 VAL A C 1
ATOM 1359 O O . VAL A 1 159 ? -7.258 1.656 14.723 1.00 85.69 159 VAL A O 1
ATOM 1362 N N . ARG A 1 160 ? -8.804 2.715 13.504 1.00 85.12 160 ARG A N 1
ATOM 1363 C CA . ARG A 1 160 ? -9.883 2.634 14.503 1.00 85.12 160 ARG A CA 1
ATOM 1364 C C . ARG A 1 160 ? -10.095 1.199 14.986 1.00 85.12 160 ARG A C 1
ATOM 1366 O O . ARG A 1 160 ? -10.176 0.982 16.190 1.00 85.12 160 ARG A O 1
ATOM 1373 N N . LEU A 1 161 ? -10.135 0.224 14.075 1.00 80.25 161 LEU A N 1
ATOM 1374 C CA . LEU A 1 161 ? -10.286 -1.194 14.419 1.00 80.25 161 LEU A CA 1
ATOM 1375 C C . LEU A 1 161 ? -9.139 -1.723 15.298 1.00 80.25 161 LEU A C 1
ATOM 1377 O O . LEU A 1 161 ? -9.341 -2.694 16.011 1.00 80.25 161 LEU A O 1
ATOM 1381 N N . MET A 1 162 ? -7.968 -1.076 15.335 1.00 78.25 162 MET A N 1
ATOM 1382 C CA . MET A 1 162 ? -6.893 -1.431 16.277 1.00 78.25 162 MET A CA 1
ATOM 1383 C C . MET A 1 162 ? -7.174 -1.021 17.730 1.00 78.25 162 MET A C 1
ATOM 1385 O O . MET A 1 162 ? -6.561 -1.561 18.660 1.00 78.25 162 MET A O 1
ATOM 1389 N N . TYR A 1 163 ? -8.065 -0.052 17.950 1.00 74.69 163 TYR A N 1
ATOM 1390 C CA . TYR A 1 163 ? -8.335 0.527 19.269 1.00 74.69 163 TYR A CA 1
ATOM 1391 C C . TYR A 1 163 ? -9.762 0.294 19.766 1.00 74.69 163 TYR A C 1
ATOM 1393 O O . TYR A 1 163 ? -9.952 0.231 20.977 1.00 74.69 163 TYR A O 1
ATOM 1401 N N . GLU A 1 164 ? -10.726 0.162 18.861 1.00 73.75 164 GLU A N 1
ATOM 1402 C CA . GLU A 1 164 ? -12.157 0.029 19.138 1.00 73.75 164 GLU A CA 1
ATOM 1403 C C . GLU A 1 164 ? -12.688 -1.321 18.595 1.00 73.75 164 GLU A C 1
ATOM 1405 O O . GLU A 1 164 ? -12.025 -1.963 17.771 1.00 73.75 164 GLU A O 1
ATOM 1410 N N . PRO A 1 165 ? -13.851 -1.804 19.074 1.00 66.06 165 PRO A N 1
ATOM 1411 C CA . PRO A 1 165 ? -14.337 -3.157 18.804 1.00 66.06 165 PRO A CA 1
ATOM 1412 C C . PRO A 1 165 ? -14.418 -3.521 17.315 1.00 66.06 165 PRO A C 1
ATOM 1414 O O . PRO A 1 165 ? -14.776 -2.712 16.458 1.00 66.06 165 PRO A O 1
ATOM 1417 N N . HIS A 1 166 ? -14.100 -4.786 17.024 1.00 60.31 166 HIS A N 1
ATOM 1418 C CA . HIS A 1 166 ? -14.077 -5.337 15.666 1.00 60.31 166 HIS A CA 1
ATOM 1419 C C . HIS A 1 166 ? -15.472 -5.655 15.109 1.00 60.31 166 HIS A C 1
ATOM 1421 O O . HIS A 1 166 ? -15.621 -5.832 13.901 1.00 60.31 166 HIS A O 1
ATOM 1427 N N . SER A 1 167 ? -16.487 -5.737 15.974 1.00 64.25 167 SER A N 1
ATOM 1428 C CA . SER A 1 167 ? -17.836 -6.128 15.576 1.00 64.25 167 SER A CA 1
ATOM 1429 C C . SER A 1 167 ? -18.667 -4.933 15.117 1.00 64.25 167 SER A C 1
ATOM 1431 O O . SER A 1 167 ? -18.702 -3.898 15.780 1.00 64.25 167 SER A O 1
ATOM 1433 N N . LYS A 1 168 ? -19.370 -5.118 13.996 1.00 67.38 168 LYS A N 1
ATOM 1434 C CA . LYS A 1 168 ? -20.509 -4.285 13.580 1.00 67.38 168 LYS A CA 1
ATOM 1435 C C . LYS A 1 168 ? -21.840 -4.797 14.123 1.00 67.38 168 LYS A C 1
ATOM 1437 O O . LYS A 1 168 ? -22.880 -4.217 13.830 1.00 67.38 168 LYS A O 1
ATOM 1442 N N . ASP A 1 169 ? -21.808 -5.887 14.872 1.00 76.75 169 ASP A N 1
ATOM 1443 C CA . ASP A 1 169 ? -22.982 -6.396 15.544 1.00 76.75 169 ASP A CA 1
ATOM 1444 C C . ASP A 1 169 ? -23.129 -5.691 16.906 1.00 76.75 169 ASP A C 1
ATOM 1446 O O . ASP A 1 169 ? -22.286 -5.909 17.791 1.00 76.75 169 ASP A O 1
ATOM 1450 N N . PRO A 1 170 ? -24.157 -4.837 17.078 1.00 75.56 170 PRO A N 1
ATOM 1451 C CA . PRO A 1 170 ? -24.425 -4.168 18.344 1.00 75.56 170 PRO A CA 1
ATOM 1452 C C . PRO A 1 170 ? -24.652 -5.150 19.504 1.00 75.56 170 PRO A C 1
ATOM 1454 O O . PRO A 1 170 ? -24.299 -4.811 20.634 1.00 75.56 170 PRO A O 1
ATOM 1457 N N . ASP A 1 171 ? -25.126 -6.374 19.248 1.00 73.88 171 ASP A N 1
ATOM 1458 C CA . ASP A 1 171 ? -25.385 -7.381 20.289 1.00 73.88 171 ASP A CA 1
ATOM 1459 C C . ASP A 1 171 ? -24.094 -7.943 20.909 1.00 73.88 171 ASP A C 1
ATOM 1461 O O . ASP A 1 171 ? -24.073 -8.417 22.050 1.00 73.88 171 ASP A O 1
ATOM 1465 N N . HIS A 1 172 ? -22.981 -7.837 20.181 1.00 75.81 172 HIS A N 1
ATOM 1466 C CA . HIS A 1 172 ? -21.674 -8.347 20.593 1.00 75.81 172 HIS A CA 1
ATOM 1467 C C . HIS A 1 172 ? -20.751 -7.260 21.163 1.00 75.81 172 HIS A C 1
ATOM 1469 O O . HIS A 1 172 ? -19.613 -7.552 21.545 1.00 75.81 172 HIS A O 1
ATOM 1475 N N . LEU A 1 173 ? -21.213 -6.008 21.251 1.00 80.38 173 LEU A N 1
ATOM 1476 C CA . LEU A 1 173 ? -20.445 -4.926 21.863 1.00 80.38 173 LEU A CA 1
ATOM 1477 C C . LEU A 1 173 ? -20.313 -5.142 23.365 1.00 80.38 173 LEU A C 1
ATOM 1479 O O . LEU A 1 173 ? -21.303 -5.293 24.072 1.00 80.38 173 LEU A O 1
ATOM 1483 N N . LYS A 1 174 ? -19.081 -5.099 23.869 1.00 78.88 174 LYS A N 1
ATOM 1484 C CA . LYS A 1 174 ? -18.779 -5.141 25.301 1.00 78.88 174 LYS A CA 1
ATOM 1485 C C . LYS A 1 174 ? -17.658 -4.157 25.609 1.00 78.88 174 LYS A C 1
ATOM 1487 O O . LYS A 1 174 ? -16.745 -3.978 24.806 1.00 78.88 174 LYS A O 1
ATOM 1492 N N . LEU A 1 175 ? -17.728 -3.533 26.782 1.00 79.00 175 LEU A N 1
ATOM 1493 C CA . LEU A 1 175 ? -16.602 -2.780 27.335 1.00 79.00 175 LEU A CA 1
ATOM 1494 C C . LEU A 1 175 ? -15.452 -3.741 27.656 1.00 79.00 175 LEU A C 1
ATOM 1496 O O . LEU A 1 175 ? -15.703 -4.870 28.085 1.00 79.00 175 LEU A O 1
ATOM 1500 N N . SER A 1 176 ? -14.209 -3.299 27.477 1.00 75.62 176 SER A N 1
ATOM 1501 C CA . SER A 1 176 ? -13.031 -4.072 27.894 1.00 75.62 176 SER A CA 1
ATOM 1502 C C . SER A 1 176 ? -13.002 -4.277 29.414 1.00 75.62 176 SER A C 1
ATOM 1504 O O . SER A 1 176 ? -13.595 -3.498 30.158 1.00 75.62 176 SER A O 1
ATOM 1506 N N . GLU A 1 177 ? -12.283 -5.293 29.905 1.00 74.62 177 GLU A N 1
ATOM 1507 C CA . GLU A 1 177 ? -12.159 -5.521 31.357 1.00 74.62 177 GLU A CA 1
ATOM 1508 C C . GLU A 1 177 ? -11.625 -4.291 32.105 1.00 74.62 177 GLU A C 1
ATOM 1510 O O . GLU A 1 177 ? -12.069 -4.001 33.212 1.00 74.62 177 GLU A O 1
ATOM 1515 N N . TYR A 1 178 ? -10.719 -3.537 31.478 1.00 74.31 178 TYR A N 1
ATOM 1516 C CA . TYR A 1 178 ? -10.197 -2.285 32.020 1.00 74.31 178 TYR A CA 1
ATOM 1517 C C . TYR A 1 178 ? -11.275 -1.193 32.113 1.00 74.31 178 TYR A C 1
ATOM 1519 O O . TYR A 1 178 ? -11.412 -0.545 33.144 1.00 74.31 178 TYR A O 1
ATOM 1527 N N . GLU A 1 179 ? -12.088 -1.017 31.066 1.00 77.06 179 GLU A N 1
ATOM 1528 C CA . GLU A 1 179 ? -13.207 -0.060 31.075 1.00 77.06 179 GLU A CA 1
ATOM 1529 C C . GLU A 1 179 ? -14.321 -0.468 32.058 1.00 77.06 179 GLU A C 1
ATOM 1531 O O . GLU A 1 179 ? -15.090 0.384 32.499 1.00 77.06 179 GLU A O 1
ATOM 1536 N N . GLN A 1 180 ? -14.410 -1.754 32.416 1.00 72.62 180 GLN A N 1
ATOM 1537 C CA . GLN A 1 180 ? -15.406 -2.272 33.355 1.00 72.62 180 GLN A CA 1
ATOM 1538 C C . GLN A 1 180 ? -14.999 -2.183 34.831 1.00 72.62 180 GLN A C 1
ATOM 1540 O O . GLN A 1 180 ? -15.899 -2.131 35.668 1.00 72.62 180 GLN A O 1
ATOM 1545 N N . ARG A 1 181 ? -13.704 -2.232 35.180 1.00 68.56 181 ARG A N 1
ATOM 1546 C CA . ARG A 1 181 ? -13.287 -2.441 36.581 1.00 68.56 181 ARG A CA 1
ATOM 1547 C C . ARG A 1 181 ? -13.308 -1.186 37.458 1.00 68.56 181 ARG A C 1
ATOM 1549 O O . ARG A 1 181 ? -13.695 -1.319 38.609 1.00 68.56 181 ARG A O 1
ATOM 1556 N N . ASP A 1 182 ? -13.004 0.008 36.941 1.00 58.94 182 ASP A N 1
ATOM 1557 C CA . ASP A 1 182 ? -12.621 1.128 37.830 1.00 58.94 182 ASP A CA 1
ATOM 1558 C C . ASP A 1 182 ? -13.207 2.507 37.466 1.00 58.94 182 ASP A C 1
ATOM 1560 O O . ASP A 1 182 ? -12.660 3.542 37.853 1.00 58.94 182 ASP A O 1
ATOM 1564 N N . PHE A 1 183 ? -14.315 2.572 36.718 1.00 72.50 183 PHE A N 1
ATOM 1565 C CA . PHE A 1 183 ? -14.900 3.870 36.367 1.00 72.50 183 PHE A CA 1
ATOM 1566 C C . PHE A 1 183 ? -15.961 4.321 37.372 1.00 72.50 183 PHE A C 1
ATOM 1568 O O . PHE A 1 183 ? -17.061 3.762 37.439 1.00 72.50 183 PHE A O 1
ATOM 1575 N N . VAL A 1 184 ? -15.615 5.360 38.129 1.00 77.94 184 VAL A N 1
ATOM 1576 C CA . VAL A 1 184 ? -16.477 5.972 39.134 1.00 77.94 184 VAL A CA 1
ATOM 1577 C C . VAL A 1 184 ? -17.261 7.131 38.524 1.00 77.94 184 VAL A C 1
ATOM 1579 O O . VAL A 1 184 ? -16.693 8.047 37.932 1.00 77.94 184 VAL A O 1
ATOM 1582 N N . ILE A 1 185 ? -18.579 7.081 38.675 1.00 82.81 185 ILE A N 1
ATOM 1583 C CA . ILE A 1 185 ? -19.541 8.027 38.123 1.00 82.81 185 ILE A CA 1
ATOM 1584 C C . ILE A 1 185 ? -20.108 8.865 39.269 1.00 82.81 185 ILE A C 1
ATOM 1586 O O . ILE A 1 185 ? -20.634 8.335 40.251 1.00 82.81 185 ILE A O 1
ATOM 1590 N N . GLY A 1 186 ? -20.005 10.186 39.123 1.00 79.56 186 GLY A N 1
ATOM 1591 C CA . GLY A 1 186 ? -20.686 11.146 39.986 1.00 79.56 186 GLY A CA 1
ATOM 1592 C C . GLY A 1 186 ? -22.136 11.373 39.557 1.00 79.56 186 GLY A C 1
ATOM 1593 O O . GLY A 1 186 ? -22.524 11.076 38.427 1.00 79.56 186 GLY A O 1
ATOM 1594 N N . MET A 1 187 ? -22.941 11.938 40.456 1.00 83.94 187 MET A N 1
ATOM 1595 C CA . MET A 1 187 ? -24.325 12.299 40.152 1.00 83.94 187 MET A CA 1
ATOM 1596 C C . MET A 1 187 ? -24.388 13.289 38.967 1.00 83.94 187 MET A C 1
ATOM 1598 O O . MET A 1 187 ? -23.690 14.309 38.994 1.00 83.94 187 MET A O 1
ATOM 1602 N N . PRO A 1 188 ? -25.217 13.033 37.935 1.00 84.94 188 PRO A N 1
ATOM 1603 C CA . PRO A 1 188 ? -25.449 13.984 36.855 1.00 84.94 188 PRO A CA 1
ATOM 1604 C C . PRO A 1 188 ? -26.013 15.299 37.404 1.00 84.94 188 PRO A C 1
ATOM 1606 O O . PRO A 1 188 ? -26.864 15.286 38.291 1.00 84.94 188 PRO A O 1
ATOM 1609 N N . LYS A 1 189 ? -25.577 16.439 36.853 1.00 83.44 189 LYS A N 1
ATOM 1610 C CA . LYS A 1 189 ? -26.053 17.769 37.283 1.00 83.44 189 LYS A CA 1
ATOM 1611 C C . LYS A 1 189 ? -27.520 18.027 36.930 1.00 83.44 189 LYS A C 1
ATOM 1613 O O . LYS A 1 189 ? -28.199 18.747 37.652 1.00 83.44 189 LYS A O 1
ATOM 1618 N N . ASN A 1 190 ? -27.984 17.469 35.814 1.00 86.00 190 ASN A N 1
ATOM 1619 C CA . ASN A 1 190 ? -29.350 17.595 35.315 1.00 86.00 190 ASN A CA 1
ATOM 1620 C C . ASN A 1 190 ? -29.793 16.230 34.748 1.00 86.00 190 ASN A C 1
ATOM 1622 O O . ASN A 1 190 ? -28.978 15.604 34.061 1.00 86.00 190 ASN A O 1
ATOM 1626 N N . PRO A 1 191 ? -31.021 15.748 35.031 1.00 86.12 191 PRO A N 1
ATOM 1627 C CA . PRO A 1 191 ? -31.601 14.571 34.375 1.00 86.12 191 PRO A CA 1
ATOM 1628 C C . PRO A 1 191 ? -31.773 14.718 32.855 1.00 86.12 191 PRO A C 1
ATOM 1630 O O . PRO A 1 191 ? -31.748 13.711 32.147 1.00 86.12 191 PRO A O 1
ATOM 1633 N N . GLU A 1 192 ? -31.927 15.939 32.338 1.00 90.88 192 GLU A N 1
ATOM 1634 C CA . GLU A 1 192 ? -32.123 16.167 30.905 1.00 90.88 192 GLU A CA 1
ATOM 1635 C C . GLU A 1 192 ? -30.821 15.970 30.095 1.00 90.88 192 GLU A C 1
ATOM 1637 O O . GLU A 1 192 ? -29.726 16.309 30.568 1.00 90.88 192 GLU A O 1
ATOM 1642 N N . PRO A 1 193 ? -30.899 15.410 28.871 1.00 92.06 193 PRO A N 1
ATOM 1643 C CA . PRO A 1 193 ? -29.752 15.300 27.972 1.00 92.06 193 PRO A CA 1
ATOM 1644 C C . PRO A 1 193 ? -29.229 16.671 27.535 1.00 92.06 193 PRO A C 1
ATOM 1646 O O . PRO A 1 193 ? -29.985 17.519 27.066 1.00 92.06 193 PRO A O 1
ATOM 1649 N N . GLU A 1 194 ? -27.918 16.877 27.627 1.00 92.88 194 GLU A N 1
ATOM 1650 C CA . GLU A 1 194 ? -27.269 18.068 27.086 1.00 92.88 194 GLU A CA 1
ATOM 1651 C C . GLU A 1 194 ? -27.033 17.912 25.576 1.00 92.88 194 GLU A C 1
ATOM 1653 O O . GLU A 1 194 ? -26.771 16.819 25.063 1.00 92.88 194 GLU A O 1
ATOM 1658 N N . GLN A 1 195 ? -27.041 19.028 24.842 1.00 91.81 195 GLN A N 1
ATOM 1659 C CA . GLN A 1 195 ? -26.761 19.023 23.402 1.00 91.81 195 GLN A CA 1
ATOM 1660 C C . GLN A 1 195 ? -25.372 18.437 23.077 1.00 91.81 195 GLN A C 1
ATOM 1662 O O . GLN A 1 195 ? -25.212 17.727 22.084 1.00 91.81 195 GLN A O 1
ATOM 1667 N N . SER A 1 196 ? -24.380 18.684 23.935 1.00 90.19 196 SER A N 1
ATOM 1668 C CA . SER A 1 196 ? -23.021 18.134 23.841 1.00 90.19 196 SER A CA 1
ATOM 1669 C C . SER A 1 196 ? -23.001 16.598 23.912 1.00 90.19 196 SER A C 1
ATOM 1671 O O . SER A 1 196 ? -22.266 15.943 23.166 1.00 90.19 196 SER A O 1
ATOM 1673 N N . GLU A 1 197 ? -23.836 16.003 24.765 1.00 91.69 197 GLU A N 1
ATOM 1674 C CA . GLU A 1 197 ? -23.960 14.552 24.936 1.00 91.69 197 GLU A CA 1
ATOM 1675 C C . GLU A 1 197 ? -24.653 13.922 23.723 1.00 91.69 197 GLU A C 1
ATOM 1677 O O . GLU A 1 197 ? -24.191 12.904 23.201 1.00 91.69 197 GLU A O 1
ATOM 1682 N N . LEU A 1 198 ? -25.709 14.568 23.215 1.00 93.00 198 LEU A N 1
ATOM 1683 C CA . LEU A 1 198 ? -26.410 14.146 22.000 1.00 93.00 198 LEU A CA 1
ATOM 1684 C C . LEU A 1 198 ? -25.496 14.199 20.770 1.00 93.00 198 LEU A C 1
ATOM 1686 O O . LEU A 1 198 ? -25.486 13.274 19.956 1.00 93.00 198 LEU A O 1
ATOM 1690 N N . GLU A 1 199 ? -24.698 15.256 20.624 1.00 90.94 199 GLU A N 1
ATOM 1691 C CA . GLU A 1 199 ? -23.704 15.357 19.553 1.00 90.94 199 GLU A CA 1
ATOM 1692 C C . GLU A 1 199 ? -22.614 14.293 19.676 1.00 90.94 199 GLU A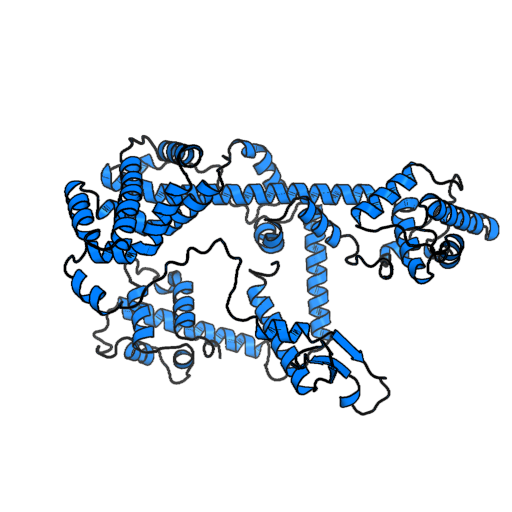 C 1
ATOM 1694 O O . GLU A 1 199 ? -22.220 13.700 18.667 1.00 90.94 199 GLU A O 1
ATOM 1699 N N . THR A 1 200 ? -22.165 14.005 20.898 1.00 90.44 200 THR A N 1
ATOM 1700 C CA . THR A 1 200 ? -21.185 12.946 21.167 1.00 90.44 200 THR A CA 1
ATOM 1701 C C . THR A 1 200 ? -21.738 11.579 20.778 1.00 90.44 200 THR A C 1
ATOM 1703 O O . THR A 1 200 ? -21.061 10.830 20.075 1.00 90.44 200 THR A O 1
ATOM 1706 N N . LEU A 1 201 ? -22.986 11.281 21.147 1.00 92.69 201 LEU A N 1
ATOM 1707 C CA . LEU A 1 201 ? -23.682 10.052 20.770 1.00 92.69 201 LEU A CA 1
ATOM 1708 C C . LEU A 1 201 ? -23.833 9.920 19.252 1.00 92.69 201 LEU A C 1
ATOM 1710 O O . LEU A 1 201 ? -23.435 8.908 18.676 1.00 92.69 201 LEU A O 1
ATOM 1714 N N . ARG A 1 202 ? -24.332 10.958 18.575 1.00 91.50 202 ARG A N 1
ATOM 1715 C CA . ARG A 1 202 ? -24.487 10.946 17.110 1.00 91.50 202 ARG A CA 1
ATOM 1716 C C . ARG A 1 202 ? -23.151 10.732 16.397 1.00 91.50 202 ARG A C 1
ATOM 1718 O O . ARG A 1 202 ? -23.082 9.953 15.448 1.00 91.50 202 ARG A O 1
ATOM 1725 N N . ARG A 1 203 ? -22.082 11.396 16.854 1.00 89.12 203 ARG A N 1
ATOM 1726 C CA . ARG A 1 203 ? -20.731 11.208 16.301 1.00 89.12 203 ARG A CA 1
ATOM 1727 C C . ARG A 1 203 ? -20.206 9.801 16.556 1.00 89.12 203 ARG A C 1
ATOM 1729 O O . ARG A 1 203 ? -19.680 9.201 15.627 1.00 89.12 203 ARG A O 1
ATOM 1736 N N . LEU A 1 204 ? -20.379 9.270 17.767 1.00 89.94 204 LEU A N 1
ATOM 1737 C CA . LEU A 1 204 ? -19.977 7.908 18.120 1.00 89.94 204 LEU A CA 1
ATOM 1738 C C . LEU A 1 204 ? -20.638 6.881 17.198 1.00 89.94 204 LEU A C 1
ATOM 1740 O O . LEU A 1 204 ? -19.946 6.063 16.602 1.00 89.94 204 LEU A O 1
ATOM 1744 N N . LEU A 1 205 ? -21.960 6.948 17.041 1.00 89.69 205 LEU A N 1
ATOM 1745 C CA . LEU A 1 205 ? -22.703 6.021 16.187 1.00 89.69 205 LEU A CA 1
ATOM 1746 C C . LEU A 1 205 ? -22.259 6.121 14.728 1.00 89.69 205 LEU A C 1
ATOM 1748 O O . LEU A 1 205 ? -22.000 5.101 14.097 1.00 89.69 205 LEU A O 1
ATOM 1752 N N . LYS A 1 206 ? -22.068 7.343 14.216 1.00 88.62 206 LYS A N 1
ATOM 1753 C CA . LYS A 1 206 ? -21.559 7.564 12.858 1.00 88.62 206 LYS A CA 1
ATOM 1754 C C . LYS A 1 206 ? -20.164 6.962 12.655 1.00 88.62 206 LYS A C 1
ATOM 1756 O O . LYS A 1 206 ? -19.948 6.262 11.674 1.00 88.62 206 LYS A O 1
ATOM 1761 N N . GLU A 1 207 ? -19.229 7.222 13.568 1.00 84.94 207 GLU A N 1
ATOM 1762 C CA . GLU A 1 207 ? -17.844 6.721 13.499 1.00 84.94 207 GLU A CA 1
ATOM 1763 C C . GLU A 1 207 ? -17.751 5.200 13.668 1.00 84.94 207 GLU A C 1
ATOM 1765 O O . GLU A 1 207 ? -16.834 4.559 13.149 1.00 84.94 207 GLU A O 1
ATOM 1770 N N . LEU A 1 208 ? -18.694 4.606 14.400 1.00 84.19 208 LEU A N 1
ATOM 1771 C CA . LEU A 1 208 ? -18.774 3.162 14.570 1.00 84.19 208 LEU A CA 1
ATOM 1772 C C . LEU A 1 208 ? -19.625 2.457 13.504 1.00 84.19 208 LEU A C 1
ATOM 1774 O O . LEU A 1 208 ? -19.652 1.229 13.493 1.00 84.19 208 LEU A O 1
ATOM 1778 N N . GLU A 1 209 ? -20.242 3.211 12.589 1.00 85.25 209 GLU A N 1
ATOM 1779 C CA . GLU A 1 209 ? -21.201 2.716 11.593 1.00 85.25 209 GLU A CA 1
ATOM 1780 C C . GLU A 1 209 ? -22.393 1.973 12.237 1.00 85.25 209 GLU A C 1
ATOM 1782 O O . GLU A 1 209 ? -22.884 0.980 11.704 1.00 85.25 209 GLU A O 1
ATOM 1787 N N . PHE A 1 210 ? -22.862 2.464 13.389 1.00 88.25 210 PHE A N 1
ATOM 1788 C CA . PHE A 1 210 ? -24.043 1.963 14.091 1.00 88.25 210 PHE A CA 1
ATOM 1789 C C . PHE A 1 210 ? -25.255 2.869 13.889 1.00 88.25 210 PHE A C 1
ATOM 1791 O O . PHE A 1 210 ? -25.138 4.087 13.752 1.00 88.25 210 PHE A O 1
ATOM 1798 N N . SER A 1 211 ? -26.440 2.267 13.942 1.00 90.00 211 SER A N 1
ATOM 1799 C CA . SER A 1 211 ? -27.712 2.972 14.084 1.00 90.00 211 SER A CA 1
ATOM 1800 C C . SER A 1 211 ? -28.225 2.866 15.519 1.00 90.00 211 SER A C 1
ATOM 1802 O O . SER A 1 211 ? -27.787 2.011 16.291 1.00 90.00 211 SER A O 1
ATOM 1804 N N . MET A 1 212 ? -29.187 3.719 15.872 1.00 93.38 212 MET A N 1
ATOM 1805 C CA . MET A 1 212 ? -29.972 3.499 17.087 1.00 93.38 212 MET A CA 1
ATOM 1806 C C . MET A 1 212 ? -30.743 2.167 16.977 1.00 93.38 212 MET A C 1
ATOM 1808 O O . MET A 1 212 ? -31.136 1.801 15.864 1.00 93.38 212 MET A O 1
ATOM 1812 N N . PRO A 1 213 ? -30.959 1.429 18.082 1.00 92.31 213 PRO A N 1
ATOM 1813 C CA . PRO A 1 213 ? -31.682 0.162 18.057 1.00 92.31 213 PRO A CA 1
ATOM 1814 C C . PRO A 1 213 ? -33.166 0.359 17.717 1.00 92.31 213 PRO A C 1
ATOM 1816 O O . PRO A 1 213 ? -33.737 1.396 18.068 1.00 92.31 213 PRO A O 1
ATOM 1819 N N . PRO A 1 214 ? -33.816 -0.627 17.078 1.00 93.00 214 PRO A N 1
ATOM 1820 C CA . PRO A 1 214 ? -35.256 -0.599 16.859 1.00 93.00 214 PRO A CA 1
ATOM 1821 C C . PRO A 1 214 ? -36.027 -0.776 18.174 1.00 93.00 214 PRO A C 1
ATOM 1823 O O . PRO A 1 214 ? -35.618 -1.532 19.060 1.00 93.00 214 PRO A O 1
ATOM 1826 N N . LEU A 1 215 ? -37.169 -0.099 18.276 1.00 93.75 215 LEU A N 1
ATOM 1827 C CA . LEU A 1 215 ? -38.112 -0.259 19.379 1.00 93.75 215 LEU A CA 1
ATOM 1828 C C . LEU A 1 215 ? -38.882 -1.579 19.237 1.00 93.75 215 LEU A C 1
ATOM 1830 O O . LEU A 1 215 ? -39.307 -1.951 18.143 1.00 93.75 215 LEU A O 1
ATOM 1834 N N . LEU A 1 216 ? -39.136 -2.259 20.357 1.00 92.19 216 LEU A N 1
ATOM 1835 C CA . LEU A 1 216 ? -39.913 -3.505 20.416 1.00 92.19 216 LEU A CA 1
ATOM 1836 C C . LEU A 1 216 ? -41.370 -3.323 19.968 1.00 92.19 216 LEU A C 1
ATOM 1838 O O . LEU A 1 216 ? -42.012 -4.280 19.549 1.00 92.19 216 LEU A O 1
ATOM 1842 N N . THR A 1 217 ? -41.885 -2.096 20.036 1.00 87.56 217 THR A N 1
ATOM 1843 C CA . THR A 1 217 ? -43.213 -1.710 19.540 1.00 87.56 217 THR A CA 1
ATOM 1844 C C . THR A 1 217 ? -43.301 -1.696 18.012 1.00 87.56 217 THR A C 1
ATOM 1846 O O . THR A 1 217 ? -44.400 -1.608 17.473 1.00 87.56 217 THR A O 1
ATOM 1849 N N . GLY A 1 218 ? -42.164 -1.732 17.304 1.00 86.69 218 GLY A N 1
ATOM 1850 C CA . GLY A 1 218 ? -42.098 -1.606 15.846 1.00 86.69 218 GLY A CA 1
ATOM 1851 C C . GLY A 1 218 ? -42.312 -0.180 15.323 1.00 86.69 218 GLY A C 1
ATOM 1852 O O . GLY A 1 218 ? -42.356 0.023 14.114 1.00 86.69 218 GLY A O 1
ATOM 1853 N N . THR A 1 219 ? -42.418 0.823 16.201 1.00 89.25 219 THR A N 1
ATOM 1854 C CA . THR A 1 219 ? -42.737 2.217 15.832 1.00 89.25 219 THR A CA 1
ATOM 1855 C C . THR A 1 219 ? -41.545 3.019 15.300 1.00 89.25 219 THR A C 1
ATOM 1857 O O . THR A 1 219 ? -41.686 4.210 15.039 1.00 89.25 219 THR A O 1
ATOM 1860 N N . GLY A 1 220 ? -40.371 2.400 15.148 1.00 92.06 220 GLY A N 1
ATOM 1861 C CA . GLY A 1 220 ? -39.161 3.048 14.640 1.00 92.06 220 GLY A CA 1
ATOM 1862 C C . GLY A 1 220 ? -37.915 2.719 15.458 1.00 92.06 220 GLY A C 1
ATOM 1863 O O . GLY A 1 220 ? -37.808 1.643 16.048 1.00 92.06 220 GLY A O 1
ATOM 1864 N N . LEU A 1 221 ? -36.960 3.650 15.462 1.00 93.62 221 LEU A N 1
ATOM 1865 C CA . LEU A 1 221 ? -35.705 3.554 16.211 1.00 93.62 221 LEU A CA 1
ATOM 1866 C C . LEU A 1 221 ? -35.804 4.321 17.535 1.00 93.62 221 LEU A C 1
ATOM 1868 O O . LEU A 1 221 ? -36.548 5.294 17.631 1.00 93.62 221 LEU A O 1
ATOM 1872 N N . LEU A 1 222 ? -35.024 3.902 18.530 1.00 94.50 222 LEU A N 1
ATOM 1873 C CA . LEU A 1 222 ? -34.888 4.595 19.809 1.00 94.50 222 LEU A CA 1
ATOM 1874 C C . LEU A 1 222 ? -34.372 6.028 19.612 1.00 94.50 222 LEU A C 1
ATOM 1876 O O . LEU A 1 222 ? -33.370 6.236 18.920 1.00 94.50 222 LEU A O 1
ATOM 1880 N N . ASP A 1 223 ? -35.008 6.999 20.270 1.00 93.62 223 ASP A N 1
ATOM 1881 C CA . ASP A 1 223 ? -34.523 8.376 20.294 1.00 93.62 223 ASP A CA 1
ATOM 1882 C C . ASP A 1 223 ? -33.256 8.486 21.176 1.00 93.62 223 ASP A C 1
ATOM 1884 O O . ASP A 1 223 ? -33.239 8.012 22.319 1.00 93.62 223 ASP A O 1
ATOM 1888 N N . PRO A 1 224 ? -32.167 9.105 20.679 1.00 93.94 224 PRO A N 1
ATOM 1889 C CA . PRO A 1 224 ? -30.990 9.445 21.479 1.00 93.94 224 PRO A CA 1
ATOM 1890 C C . PRO A 1 224 ? -31.292 10.158 22.809 1.00 93.94 224 PRO A C 1
ATOM 1892 O O . PRO A 1 224 ? -30.581 9.931 23.791 1.00 93.94 224 PRO A O 1
ATOM 1895 N N . VAL A 1 225 ? -32.323 11.009 22.845 1.00 95.12 225 VAL A N 1
ATOM 1896 C CA . VAL A 1 225 ? -32.761 11.749 24.039 1.00 95.12 225 VAL A CA 1
ATOM 1897 C C . VAL A 1 225 ? -33.253 10.778 25.111 1.00 95.12 225 VAL A C 1
ATOM 1899 O O . VAL A 1 225 ? -32.797 10.846 26.255 1.00 95.12 225 VAL A O 1
ATOM 1902 N N . ASP A 1 226 ? -34.101 9.823 24.727 1.00 94.38 226 ASP A N 1
ATOM 1903 C CA . ASP A 1 226 ? -34.706 8.851 25.641 1.00 94.38 226 ASP A CA 1
ATOM 1904 C C . ASP A 1 226 ? -33.658 7.938 26.282 1.00 94.38 226 ASP A C 1
ATOM 1906 O O . ASP A 1 226 ? -33.733 7.641 27.480 1.00 94.38 226 ASP A O 1
ATOM 1910 N N . LEU A 1 227 ? -32.641 7.533 25.512 1.00 95.06 227 LEU A N 1
ATOM 1911 C CA . LEU A 1 227 ? -31.531 6.730 26.023 1.00 95.06 227 LEU A CA 1
ATOM 1912 C C . LEU A 1 227 ? -30.751 7.481 27.105 1.00 95.06 227 LEU A C 1
ATOM 1914 O O . LEU A 1 227 ? -30.541 6.954 28.199 1.00 95.06 227 LEU A O 1
ATOM 1918 N N . ILE A 1 228 ? -30.312 8.709 26.809 1.00 94.88 228 ILE A N 1
ATOM 1919 C CA . ILE A 1 228 ? -29.489 9.495 27.737 1.00 94.88 228 ILE A CA 1
ATOM 1920 C C . ILE A 1 228 ? -30.286 9.841 28.996 1.00 94.88 228 ILE A C 1
ATOM 1922 O O . ILE A 1 228 ? -29.779 9.655 30.105 1.00 94.88 228 ILE A O 1
ATOM 1926 N N . ALA A 1 229 ? -31.540 10.273 28.840 1.00 94.88 229 ALA A N 1
ATOM 1927 C CA . ALA A 1 229 ? -32.421 10.579 29.961 1.00 94.88 229 ALA A CA 1
ATOM 1928 C C . ALA A 1 229 ? -32.642 9.343 30.848 1.00 94.88 229 ALA A C 1
ATOM 1930 O O . ALA A 1 229 ? -32.523 9.420 32.072 1.00 94.88 229 ALA A O 1
ATOM 1931 N N . SER A 1 230 ? -32.891 8.174 30.246 1.00 95.12 230 SER A N 1
ATOM 1932 C CA . SER A 1 230 ? -33.084 6.920 30.985 1.00 95.12 230 SER A CA 1
ATOM 1933 C C . SER A 1 230 ? -31.856 6.527 31.804 1.00 95.12 230 SER A C 1
ATOM 1935 O O . SER A 1 230 ? -31.996 6.092 32.949 1.00 95.12 230 SER A O 1
ATOM 1937 N N . VAL A 1 231 ? -30.655 6.710 31.247 1.00 94.38 231 VAL A N 1
ATOM 1938 C CA . VAL A 1 231 ? -29.389 6.419 31.934 1.00 94.38 231 VAL A CA 1
ATOM 1939 C C . VAL A 1 231 ? -29.164 7.386 33.094 1.00 94.38 231 VAL A C 1
ATOM 1941 O O . VAL A 1 231 ? -28.894 6.945 34.211 1.00 94.38 231 VAL A O 1
ATOM 1944 N N . LYS A 1 232 ? -29.312 8.698 32.866 1.00 94.06 232 LYS A N 1
ATOM 1945 C CA . LYS A 1 232 ? -29.139 9.720 33.910 1.00 94.06 232 LYS A CA 1
ATOM 1946 C C . LYS A 1 232 ? -30.127 9.540 35.058 1.00 94.06 232 LYS A C 1
ATOM 1948 O O . LYS A 1 232 ? -29.717 9.584 36.215 1.00 94.06 232 LYS A O 1
ATOM 1953 N N . ASN A 1 233 ? -31.394 9.266 34.750 1.00 93.06 233 ASN A N 1
ATOM 1954 C CA . ASN A 1 233 ? -32.421 9.002 35.756 1.00 93.06 233 ASN A CA 1
ATOM 1955 C C . ASN A 1 233 ? -32.107 7.756 36.587 1.00 93.06 233 ASN A C 1
ATOM 1957 O O . ASN A 1 233 ? -32.303 7.768 37.798 1.00 93.06 233 ASN A O 1
ATOM 1961 N N . GLU A 1 234 ? -31.574 6.693 35.977 1.00 92.62 234 GLU A N 1
ATOM 1962 C CA . GLU A 1 234 ? -31.171 5.507 36.738 1.00 92.62 234 GLU A CA 1
ATOM 1963 C C . GLU A 1 234 ? -30.004 5.801 37.687 1.00 92.62 234 GLU A C 1
ATOM 1965 O O . GLU A 1 234 ? -30.010 5.341 38.828 1.00 92.62 234 GLU A O 1
ATOM 1970 N N . ILE A 1 235 ? -29.040 6.623 37.265 1.00 90.56 235 ILE A N 1
ATOM 1971 C CA . ILE A 1 235 ? -27.937 7.056 38.134 1.00 90.56 235 ILE A CA 1
ATOM 1972 C C . ILE A 1 235 ? -28.470 7.911 39.286 1.00 90.56 235 ILE A C 1
ATOM 1974 O O . ILE A 1 235 ? -28.132 7.651 40.438 1.00 90.56 235 ILE A O 1
ATOM 1978 N N . ILE A 1 236 ? -29.334 8.890 39.003 1.00 90.12 236 ILE A N 1
ATOM 1979 C CA . ILE A 1 236 ? -29.973 9.736 40.023 1.00 90.12 236 ILE A CA 1
ATOM 1980 C C . ILE A 1 236 ? -30.733 8.871 41.035 1.00 90.12 236 ILE A C 1
ATOM 1982 O O . ILE A 1 236 ? -30.567 9.053 42.242 1.00 90.12 236 ILE A O 1
ATOM 1986 N N . ASN A 1 237 ? -31.505 7.888 40.568 1.00 88.62 237 ASN A N 1
ATOM 1987 C CA . ASN A 1 237 ? -32.223 6.950 41.430 1.00 88.62 237 ASN A CA 1
ATOM 1988 C C . ASN A 1 237 ? -31.266 6.135 42.309 1.00 88.62 237 ASN A C 1
ATOM 1990 O O . ASN A 1 237 ? -31.518 5.965 43.499 1.00 88.62 237 ASN A O 1
ATOM 1994 N N . LEU A 1 238 ? -30.148 5.653 41.763 1.00 88.19 238 LEU A N 1
ATOM 1995 C CA . LEU A 1 238 ? -29.154 4.905 42.534 1.00 88.19 238 LEU A CA 1
ATOM 1996 C C . LEU A 1 238 ? -28.467 5.770 43.602 1.00 88.19 238 LEU A C 1
ATOM 1998 O O . LEU A 1 238 ? -28.320 5.304 44.732 1.00 88.19 238 LEU A O 1
ATOM 2002 N N . VAL A 1 239 ? -28.101 7.018 43.287 1.00 86.06 239 VAL A N 1
ATOM 2003 C CA . VAL A 1 239 ? -27.490 7.949 44.258 1.00 86.06 239 VAL A CA 1
ATOM 2004 C C . VAL A 1 239 ? -28.475 8.261 45.385 1.00 86.06 239 VAL A C 1
ATOM 2006 O O . VAL A 1 239 ? -28.130 8.167 46.561 1.00 86.06 239 VAL A O 1
ATOM 2009 N N . THR A 1 240 ? -29.717 8.597 45.032 1.00 85.31 240 THR A N 1
ATOM 2010 C CA . THR A 1 240 ? -30.740 9.048 45.990 1.00 85.31 240 THR A CA 1
ATOM 2011 C C . THR A 1 240 ? -31.283 7.917 46.861 1.00 85.31 240 THR A C 1
ATOM 2013 O O . THR A 1 240 ? -31.433 8.095 48.067 1.00 85.31 240 THR A O 1
ATOM 2016 N N . THR A 1 241 ? -31.537 6.739 46.284 1.00 81.31 241 THR A N 1
ATOM 2017 C CA . THR A 1 241 ? -32.185 5.623 46.997 1.00 81.31 241 THR A CA 1
ATOM 2018 C C . THR A 1 241 ? -31.195 4.813 47.831 1.00 81.31 241 THR A C 1
ATOM 2020 O O . THR A 1 241 ? -31.558 4.298 48.885 1.00 81.31 241 THR A O 1
ATOM 2023 N N . LYS A 1 242 ? -29.941 4.679 47.376 1.00 75.06 242 LYS A N 1
ATOM 2024 C CA . LYS A 1 242 ? -28.921 3.858 48.052 1.00 75.06 242 LYS A CA 1
ATOM 2025 C C . LYS A 1 242 ? -27.864 4.671 48.809 1.00 75.06 242 LYS A C 1
ATOM 2027 O O . LYS A 1 242 ? -26.948 4.076 49.365 1.00 75.06 242 LYS A O 1
ATOM 2032 N N . GLN A 1 243 ? -27.988 6.004 48.841 1.00 72.25 243 GLN A N 1
ATOM 2033 C CA . GLN A 1 243 ? -27.045 6.929 49.494 1.00 72.25 243 GLN A CA 1
ATOM 2034 C C . GLN A 1 243 ? -25.578 6.734 49.060 1.00 72.25 243 GLN A C 1
ATOM 2036 O O . GLN A 1 243 ? -24.648 7.004 49.821 1.00 72.25 243 GLN A O 1
ATOM 2041 N N . TYR A 1 244 ? -25.343 6.267 47.831 1.00 72.06 244 TYR A N 1
ATOM 2042 C CA . TYR A 1 244 ? -23.987 6.138 47.304 1.00 72.06 244 TYR A CA 1
ATOM 2043 C C . TYR A 1 244 ? -23.422 7.514 46.945 1.00 72.06 244 TYR A C 1
ATOM 2045 O O . TYR A 1 244 ? -24.014 8.246 46.159 1.00 72.06 244 TYR A O 1
ATOM 2053 N N . VAL A 1 245 ? -22.236 7.841 47.467 1.00 69.06 245 VAL A N 1
ATOM 2054 C CA . VAL A 1 245 ? -21.487 9.057 47.087 1.00 69.06 245 VAL A CA 1
ATOM 2055 C C . VAL A 1 245 ? -20.879 8.922 45.681 1.00 69.06 245 VAL A C 1
ATOM 2057 O O . VAL A 1 245 ? -20.668 9.911 44.987 1.00 69.06 245 VAL A O 1
ATOM 2060 N N . MET A 1 246 ? -20.604 7.688 45.258 1.00 73.56 246 MET A N 1
ATOM 2061 C CA . MET A 1 246 ? -19.890 7.325 44.035 1.00 73.56 246 MET A CA 1
ATOM 2062 C C . MET A 1 246 ? -20.488 6.015 43.503 1.00 73.56 246 MET A C 1
ATOM 2064 O O . MET A 1 246 ? -20.616 5.061 44.269 1.00 73.56 246 MET A O 1
ATOM 2068 N N . ILE A 1 247 ? -20.860 5.959 42.221 1.00 82.69 247 ILE A N 1
ATOM 2069 C CA . ILE A 1 247 ? -21.461 4.771 41.586 1.00 82.69 247 ILE A CA 1
ATOM 2070 C C . ILE A 1 247 ? -20.477 4.189 40.579 1.00 82.69 247 ILE A C 1
ATOM 2072 O O . ILE A 1 247 ? -19.863 4.938 39.825 1.00 82.69 247 ILE A O 1
ATOM 2076 N N . THR A 1 248 ? -20.339 2.867 40.508 1.00 82.75 248 THR A N 1
ATOM 2077 C CA . THR A 1 248 ? -19.571 2.236 39.429 1.00 82.75 248 THR A CA 1
ATOM 2078 C C . THR A 1 248 ? -20.470 1.885 38.244 1.00 82.75 248 THR A C 1
ATOM 2080 O O . THR A 1 248 ? -21.664 1.621 38.386 1.00 82.75 248 THR A O 1
ATOM 2083 N N . VAL A 1 249 ? -19.896 1.816 37.040 1.00 83.06 249 VAL A N 1
ATOM 2084 C CA . VAL A 1 249 ? -20.612 1.415 35.808 1.00 83.06 249 VAL A CA 1
ATOM 2085 C C . VAL A 1 249 ? -21.331 0.056 35.949 1.00 83.06 249 VAL A C 1
ATOM 2087 O O . VAL A 1 249 ? -22.318 -0.203 35.255 1.00 83.06 249 VAL A O 1
ATOM 2090 N N . ASN A 1 250 ? -20.847 -0.826 36.829 1.00 83.94 250 ASN A N 1
ATOM 2091 C CA . ASN A 1 250 ? -21.433 -2.148 37.062 1.00 83.94 250 ASN A CA 1
ATOM 2092 C C . ASN A 1 250 ? -22.642 -2.124 38.007 1.00 83.94 250 ASN A C 1
ATOM 2094 O O . ASN A 1 250 ? -23.457 -3.041 37.941 1.00 83.94 250 ASN A O 1
ATOM 2098 N N . ASP A 1 251 ? -22.796 -1.080 38.825 1.00 85.88 251 ASP A N 1
ATOM 2099 C CA . ASP A 1 251 ? -23.939 -0.929 39.738 1.00 85.88 251 ASP A CA 1
ATOM 2100 C C . ASP A 1 251 ? -25.216 -0.487 39.003 1.00 85.88 251 ASP A C 1
ATOM 2102 O O . ASP A 1 251 ? -26.337 -0.718 39.476 1.00 85.88 251 ASP A O 1
ATOM 2106 N N . ILE A 1 252 ? -25.046 0.144 37.834 1.00 88.94 252 ILE A N 1
ATOM 2107 C CA . ILE A 1 252 ? -26.135 0.609 36.976 1.00 88.94 252 ILE A CA 1
ATOM 2108 C C . ILE A 1 252 ? -26.959 -0.586 36.486 1.00 88.94 252 ILE A C 1
ATOM 2110 O O . ILE A 1 252 ? -26.442 -1.523 35.875 1.00 88.94 252 ILE A O 1
ATOM 2114 N N . GLN A 1 253 ? -28.274 -0.529 36.705 1.00 91.69 253 GLN A N 1
ATOM 2115 C CA . GLN A 1 253 ? -29.205 -1.566 36.267 1.00 91.69 253 GLN A CA 1
ATOM 2116 C C . GLN A 1 253 ? -29.521 -1.415 34.772 1.00 91.69 253 GLN A C 1
ATOM 2118 O O . GLN A 1 253 ? -30.582 -0.934 34.374 1.00 91.69 253 GLN A O 1
ATOM 2123 N N . TRP A 1 254 ? -28.593 -1.852 33.920 1.00 93.06 254 TRP A N 1
ATOM 2124 C CA . TRP A 1 254 ? -28.704 -1.740 32.459 1.00 93.06 254 TRP A CA 1
ATOM 2125 C C . TRP A 1 254 ? -29.972 -2.385 31.883 1.00 93.06 254 TRP A C 1
ATOM 2127 O O . TRP A 1 254 ? -30.533 -1.873 30.917 1.00 93.06 254 TRP A O 1
ATOM 2137 N N . LEU A 1 255 ? -30.473 -3.457 32.509 1.00 93.62 255 LEU A N 1
ATOM 2138 C CA . LEU A 1 255 ? -31.736 -4.098 32.127 1.00 93.62 255 LEU A CA 1
ATOM 2139 C C . LEU A 1 255 ? -32.957 -3.185 32.338 1.00 93.62 255 LEU A C 1
ATOM 2141 O O . LEU A 1 255 ? -33.877 -3.207 31.521 1.00 93.62 255 LEU A O 1
ATOM 2145 N N . ASN A 1 256 ? -32.953 -2.350 33.382 1.00 93.38 256 ASN A N 1
ATOM 2146 C CA . ASN A 1 256 ? -34.022 -1.377 33.621 1.00 93.38 256 ASN A CA 1
ATOM 2147 C C . ASN A 1 256 ? -34.011 -0.287 32.548 1.00 93.38 256 ASN A C 1
ATOM 2149 O O . ASN A 1 256 ? -35.067 0.113 32.062 1.00 93.38 256 ASN A O 1
ATOM 2153 N N . ILE A 1 257 ? -32.818 0.167 32.154 1.00 94.50 257 ILE A N 1
ATOM 2154 C CA . ILE A 1 257 ? -32.639 1.198 31.125 1.00 94.50 257 ILE A CA 1
ATOM 2155 C C . ILE A 1 257 ? -33.183 0.705 29.784 1.00 94.50 257 ILE A C 1
ATOM 2157 O O . ILE A 1 257 ? -34.041 1.366 29.203 1.00 94.50 257 ILE A O 1
ATOM 2161 N N . VAL A 1 258 ? -32.755 -0.474 29.315 1.00 94.69 258 VAL A N 1
ATOM 2162 C CA . VAL A 1 258 ? -33.239 -1.012 28.029 1.00 94.69 258 VAL A CA 1
ATOM 2163 C C . VAL A 1 258 ? -34.738 -1.302 28.048 1.00 94.69 258 VAL A C 1
ATOM 2165 O O . VAL A 1 258 ? -35.406 -1.089 27.039 1.00 94.69 258 VAL A O 1
ATOM 2168 N N . HIS A 1 259 ? -35.289 -1.704 29.200 1.00 93.69 259 HIS A N 1
ATOM 2169 C CA . HIS A 1 259 ? -36.730 -1.872 29.356 1.00 93.69 259 HIS A CA 1
ATOM 2170 C C . HIS A 1 259 ? -37.480 -0.538 29.228 1.00 93.69 259 HIS A C 1
ATOM 2172 O O . HIS 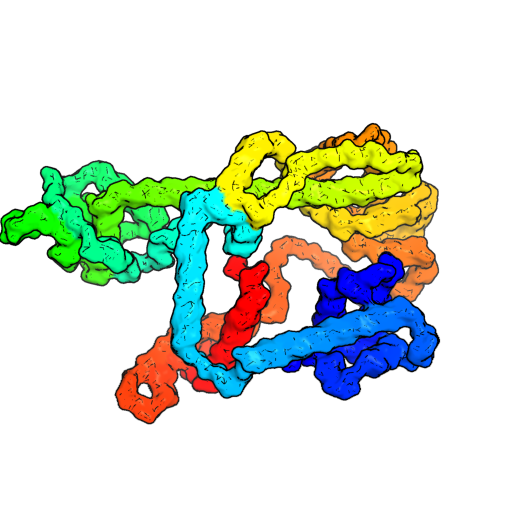A 1 259 ? -38.457 -0.481 28.480 1.00 93.69 259 HIS A O 1
ATOM 2178 N N . ARG A 1 260 ? -37.034 0.529 29.909 1.00 93.25 260 ARG A N 1
ATOM 2179 C CA . ARG A 1 260 ? -37.648 1.868 29.806 1.00 93.25 260 ARG A CA 1
ATOM 2180 C C . ARG A 1 260 ? -37.536 2.448 28.398 1.00 93.25 260 ARG A C 1
ATOM 2182 O O . ARG A 1 260 ? -38.480 3.060 27.923 1.00 93.25 260 ARG A O 1
ATOM 2189 N N . CYS A 1 261 ? -36.414 2.197 27.725 1.00 93.81 261 CYS A N 1
ATOM 2190 C CA . CYS A 1 261 ? -36.195 2.573 26.328 1.00 93.81 261 CYS A CA 1
ATOM 2191 C C . CYS A 1 261 ? -36.989 1.709 25.331 1.00 93.81 261 CYS A C 1
ATOM 2193 O O . CYS A 1 261 ? -36.955 1.985 24.139 1.00 93.81 261 CYS A O 1
ATOM 2195 N N . GLY A 1 262 ? -37.662 0.641 25.775 1.00 92.81 262 GLY A N 1
ATOM 2196 C CA . GLY A 1 262 ? -38.448 -0.224 24.897 1.00 92.81 262 GLY A CA 1
ATOM 2197 C C . GLY A 1 262 ? -37.621 -0.978 23.850 1.00 92.81 262 GLY A C 1
ATOM 2198 O O . GLY A 1 262 ? -38.141 -1.257 22.774 1.00 92.81 262 GLY A O 1
ATOM 2199 N N . ILE A 1 263 ? -36.356 -1.309 24.135 1.00 93.94 263 ILE A N 1
ATOM 2200 C CA . ILE A 1 263 ? -35.469 -2.058 23.222 1.00 93.94 263 ILE A CA 1
ATOM 2201 C C . ILE A 1 263 ? -35.188 -3.479 23.740 1.00 93.94 263 ILE A C 1
ATOM 2203 O O . ILE A 1 263 ? -35.449 -3.801 24.901 1.00 93.94 263 ILE A O 1
ATOM 2207 N N . SER A 1 264 ? -34.661 -4.355 22.874 1.00 92.62 264 SER A N 1
ATOM 2208 C CA . SER A 1 264 ? -34.348 -5.752 23.224 1.00 92.62 264 SER A CA 1
ATOM 2209 C C . SER A 1 264 ? -33.432 -5.856 24.449 1.00 92.62 264 SER A C 1
ATOM 2211 O O . SER A 1 264 ? -32.440 -5.138 24.564 1.00 92.62 264 SER A O 1
ATOM 2213 N N . LYS A 1 265 ? -33.701 -6.826 25.335 1.00 92.19 265 LYS A N 1
ATOM 2214 C CA . LYS A 1 265 ? -32.853 -7.110 26.510 1.00 92.19 265 LYS A CA 1
ATOM 2215 C C . LYS A 1 265 ? -31.414 -7.484 26.128 1.00 92.19 265 LYS A C 1
ATOM 2217 O O . LYS A 1 265 ? -30.503 -7.261 26.921 1.00 92.19 265 LYS A O 1
ATOM 2222 N N . GLN A 1 266 ? -31.201 -8.017 24.921 1.00 90.06 266 GLN A N 1
ATOM 2223 C CA . GLN A 1 266 ? -29.869 -8.348 24.393 1.00 90.06 266 GLN A CA 1
ATOM 2224 C C . GLN A 1 266 ? -29.002 -7.091 24.176 1.00 90.06 266 GLN A C 1
ATOM 2226 O O . GLN A 1 266 ? -27.787 -7.141 24.351 1.00 90.06 266 GLN A O 1
ATOM 2231 N N . MET A 1 267 ? -29.632 -5.928 23.968 1.00 90.56 267 MET A N 1
ATOM 2232 C CA . MET A 1 267 ? -28.966 -4.635 23.768 1.00 90.56 267 MET A CA 1
ATOM 2233 C C . MET A 1 267 ? -28.462 -3.991 25.072 1.00 90.56 267 MET A C 1
ATOM 2235 O O . MET A 1 267 ? -27.988 -2.856 25.056 1.00 90.56 267 MET A O 1
ATOM 2239 N N . ALA A 1 268 ? -28.533 -4.672 26.221 1.00 91.38 268 ALA A N 1
ATOM 2240 C CA . ALA A 1 268 ? -28.035 -4.124 27.486 1.00 91.38 268 ALA A CA 1
ATOM 2241 C C . ALA A 1 268 ? -26.531 -3.801 27.432 1.00 91.38 268 ALA A C 1
ATOM 2243 O O . ALA A 1 268 ? -26.105 -2.758 27.931 1.00 91.38 268 ALA A O 1
ATOM 2244 N N . ASN A 1 269 ? -25.729 -4.651 26.779 1.00 89.62 269 ASN A N 1
ATOM 2245 C CA . ASN A 1 269 ? -24.298 -4.385 26.612 1.00 89.62 269 ASN A CA 1
ATOM 2246 C C . ASN A 1 269 ? -24.034 -3.244 25.622 1.00 89.62 269 ASN A C 1
ATOM 2248 O O . ASN A 1 269 ? -23.124 -2.448 25.848 1.00 89.62 269 ASN A O 1
ATOM 2252 N N . TRP A 1 270 ? -24.859 -3.125 24.578 1.00 91.50 270 TRP A N 1
ATOM 2253 C CA . TRP A 1 270 ? -24.830 -1.987 23.662 1.00 91.50 270 TRP A CA 1
ATOM 2254 C C . TRP A 1 270 ? -25.112 -0.676 24.406 1.00 91.50 270 TRP A C 1
ATOM 2256 O O . TRP A 1 270 ? -24.311 0.254 24.323 1.00 91.50 270 TRP A O 1
ATOM 2266 N N . ALA A 1 271 ? -26.187 -0.623 25.201 1.00 92.75 271 ALA A N 1
ATOM 2267 C CA . ALA A 1 271 ? -26.553 0.561 25.980 1.00 92.75 271 ALA A CA 1
ATOM 2268 C C . ALA A 1 271 ? -25.431 0.930 26.958 1.00 92.75 271 ALA A C 1
ATOM 2270 O O . ALA A 1 271 ? -24.995 2.078 26.994 1.00 92.75 271 ALA A O 1
ATOM 2271 N N . LYS A 1 272 ? -24.878 -0.066 27.663 1.00 91.56 272 LYS A N 1
ATOM 2272 C CA . LYS A 1 272 ? -23.710 0.099 28.537 1.00 91.56 272 LYS A CA 1
ATOM 2273 C C . LYS A 1 272 ? -22.514 0.697 27.798 1.00 91.56 272 LYS A C 1
ATOM 2275 O O . LYS A 1 272 ? -21.920 1.664 28.271 1.00 91.56 272 LYS A O 1
ATOM 2280 N N . PHE A 1 273 ? -22.159 0.133 26.645 1.00 89.81 273 PHE A N 1
ATOM 2281 C CA . PHE A 1 273 ? -21.026 0.578 25.837 1.00 89.81 273 PHE A CA 1
ATOM 2282 C C . PHE A 1 273 ? -21.210 2.019 25.348 1.00 89.81 273 PHE A C 1
ATOM 2284 O O . PHE A 1 273 ? -20.327 2.857 25.534 1.00 89.81 273 PHE A O 1
ATOM 2291 N N . VAL A 1 274 ? -22.366 2.315 24.755 1.00 90.50 274 VAL A N 1
ATOM 2292 C CA . VAL A 1 274 ? -22.671 3.627 24.187 1.00 90.50 274 VAL A CA 1
ATOM 2293 C C . VAL A 1 274 ? -22.713 4.685 25.284 1.00 90.50 274 VAL A C 1
ATOM 2295 O O . VAL A 1 274 ? -21.983 5.666 25.188 1.00 90.50 274 VAL A O 1
ATOM 2298 N N . SER A 1 275 ? -23.456 4.455 26.370 1.00 91.12 275 SER A N 1
ATOM 2299 C CA . SER A 1 275 ? -23.529 5.391 27.496 1.00 91.12 275 SER A CA 1
ATOM 2300 C C . SER A 1 275 ? -22.172 5.637 28.145 1.00 91.12 275 SER A C 1
ATOM 2302 O O . SER A 1 275 ? -21.863 6.770 28.505 1.00 91.12 275 SER A O 1
ATOM 2304 N N . PHE A 1 276 ? -21.324 4.611 28.246 1.00 89.31 276 PHE A N 1
ATOM 2305 C CA . PHE A 1 276 ? -19.963 4.786 28.742 1.00 89.31 276 PHE A CA 1
ATOM 2306 C C . PHE A 1 276 ? -19.140 5.718 27.859 1.00 89.31 276 PHE A C 1
ATOM 2308 O O . PHE A 1 276 ? -18.526 6.664 28.352 1.00 89.31 276 PHE A O 1
ATOM 2315 N N . LYS A 1 277 ? -19.158 5.490 26.546 1.00 87.44 277 LYS A N 1
ATOM 2316 C CA . LYS A 1 277 ? -18.386 6.280 25.585 1.00 87.44 277 LYS A CA 1
ATOM 2317 C C . LYS A 1 277 ? -18.927 7.704 25.407 1.00 87.44 277 LYS A C 1
ATOM 2319 O O . LYS A 1 277 ? -18.155 8.562 24.980 1.00 87.44 277 LYS A O 1
ATOM 2324 N N . THR A 1 278 ? -20.200 7.960 25.724 1.00 88.81 278 THR A N 1
ATOM 2325 C CA . THR A 1 278 ? -20.840 9.277 25.561 1.00 88.81 278 THR A CA 1
ATOM 2326 C C . THR A 1 278 ? -20.921 10.102 26.839 1.00 88.81 278 THR A C 1
ATOM 2328 O O . THR A 1 278 ? -20.651 11.295 26.786 1.00 88.81 278 THR A O 1
ATOM 2331 N N . LEU A 1 279 ? -21.304 9.498 27.968 1.00 87.38 279 LEU A N 1
ATOM 2332 C CA . LEU A 1 279 ? -21.587 10.213 29.220 1.00 87.38 279 LEU A CA 1
ATOM 2333 C C . LEU A 1 279 ? -20.436 10.131 30.219 1.00 87.38 279 LEU A C 1
ATOM 2335 O O . LEU A 1 279 ? -20.233 11.053 31.003 1.00 87.38 279 LEU A O 1
ATOM 2339 N N . PHE A 1 280 ? -19.694 9.024 30.218 1.00 83.06 280 PHE A N 1
ATOM 2340 C CA . PHE A 1 280 ? -18.717 8.750 31.271 1.00 83.06 280 PHE A CA 1
ATOM 2341 C C . PHE A 1 280 ? -17.282 8.992 30.794 1.00 83.06 280 PHE A C 1
ATOM 2343 O O . PHE A 1 280 ? -16.456 9.483 31.554 1.00 83.06 280 PHE A O 1
ATOM 2350 N N . HIS A 1 281 ? -16.974 8.746 29.518 1.00 80.38 281 HIS A N 1
ATOM 2351 C CA . HIS A 1 281 ? -15.629 8.914 28.974 1.00 80.38 281 HIS A CA 1
ATOM 2352 C C . HIS A 1 281 ? -15.509 10.122 28.031 1.00 80.38 281 HIS A C 1
ATOM 2354 O O . HIS A 1 281 ? -15.714 10.015 26.822 1.00 80.38 281 HIS A O 1
ATOM 2360 N N . SER A 1 282 ? -15.076 11.268 28.566 1.00 67.69 282 SER A N 1
ATOM 2361 C CA . SER A 1 282 ? -14.889 12.515 27.799 1.00 67.69 282 SER A CA 1
ATOM 2362 C C . SER A 1 282 ? -13.805 12.440 26.708 1.00 67.69 282 SER A C 1
ATOM 2364 O O . SER A 1 282 ? -13.771 13.278 25.809 1.00 67.69 282 SER A O 1
ATOM 2366 N N . GLY A 1 283 ? -12.935 11.422 26.737 1.00 74.12 283 GLY A N 1
ATOM 2367 C CA . GLY A 1 283 ? -11.839 11.241 25.778 1.00 74.12 283 GLY A CA 1
ATOM 2368 C C . GLY A 1 283 ? -12.219 10.569 24.452 1.00 74.12 283 GLY A C 1
ATOM 2369 O O . GLY A 1 283 ? -11.375 10.482 23.558 1.00 74.12 283 GLY A O 1
ATOM 2370 N N . THR A 1 284 ? -13.452 10.079 24.290 1.00 75.19 284 THR A N 1
ATOM 2371 C CA . THR A 1 284 ? -13.849 9.282 23.112 1.00 75.19 284 THR A CA 1
ATOM 2372 C C . THR A 1 284 ? -13.700 10.057 21.799 1.00 75.19 284 THR A C 1
ATOM 2374 O O . THR A 1 284 ? -13.120 9.554 20.838 1.00 75.19 284 THR A O 1
ATOM 2377 N N . LEU A 1 285 ? -14.155 11.313 21.751 1.00 76.38 285 LEU A N 1
ATOM 2378 C CA . LEU A 1 285 ? -14.038 12.139 20.543 1.00 76.38 285 LEU A CA 1
ATOM 2379 C C . LEU A 1 285 ? -12.578 12.479 20.217 1.00 76.38 285 LEU A C 1
ATOM 2381 O O . LEU A 1 285 ? -12.183 12.458 19.050 1.00 76.38 285 LEU A O 1
ATOM 2385 N N . THR A 1 286 ? -11.758 12.725 21.240 1.00 82.38 286 THR A N 1
ATOM 2386 C CA . THR A 1 286 ? -10.316 12.961 21.084 1.00 82.38 286 THR A CA 1
ATOM 2387 C C . THR A 1 286 ? -9.605 11.727 20.521 1.00 82.38 286 THR A C 1
ATOM 2389 O O . THR A 1 286 ? -8.678 11.864 19.723 1.00 82.38 286 THR A O 1
ATOM 2392 N N . ARG A 1 287 ? -10.062 10.511 20.857 1.00 83.25 287 ARG A N 1
ATOM 2393 C CA . ARG A 1 287 ? -9.552 9.267 20.253 1.00 83.25 287 ARG A CA 1
ATOM 2394 C C . ARG A 1 287 ? -9.899 9.149 18.768 1.00 83.25 287 ARG A C 1
ATOM 2396 O O . ARG A 1 287 ? -9.032 8.807 17.975 1.00 83.25 287 ARG A O 1
ATOM 2403 N N . PHE A 1 288 ? -11.116 9.493 18.348 1.00 84.94 288 PHE A N 1
ATOM 2404 C CA . PHE A 1 288 ? -11.439 9.489 16.912 1.00 84.94 288 PHE A CA 1
ATOM 2405 C C . PHE A 1 288 ? -10.603 10.502 16.121 1.00 84.94 288 PHE A C 1
ATOM 2407 O O . PHE A 1 288 ? -10.141 10.202 15.017 1.00 84.94 288 PHE A O 1
ATOM 2414 N N . GLN A 1 289 ? -10.338 11.673 16.706 1.00 87.50 289 GLN A N 1
ATOM 2415 C CA . GLN A 1 289 ? -9.415 12.653 16.129 1.00 87.50 289 GLN A CA 1
ATOM 2416 C C . GLN A 1 289 ? -7.978 12.117 16.053 1.00 87.50 289 GLN A C 1
ATOM 2418 O O . GLN A 1 289 ? -7.283 12.361 15.063 1.00 87.50 289 GLN A O 1
ATOM 2423 N N . SER A 1 290 ? -7.524 11.353 17.051 1.00 89.75 290 SER A N 1
ATOM 2424 C CA . SER A 1 290 ? -6.195 10.742 17.003 1.00 89.75 290 SER A CA 1
ATOM 2425 C C . SER A 1 290 ? -6.094 9.687 15.898 1.00 89.75 290 SER A C 1
ATOM 2427 O O . SER A 1 290 ? -5.099 9.688 15.177 1.00 89.75 290 SER A O 1
ATOM 2429 N N . TYR A 1 291 ? -7.135 8.877 15.661 1.00 90.12 291 TYR A N 1
ATOM 2430 C CA . TYR A 1 291 ? -7.166 7.932 14.532 1.00 90.12 291 TYR A CA 1
ATOM 2431 C C . TYR A 1 291 ? -7.126 8.648 13.186 1.00 90.12 291 TYR A C 1
ATOM 2433 O O . TYR A 1 291 ? -6.385 8.232 12.298 1.00 90.12 291 TYR A O 1
ATOM 2441 N N . GLN A 1 292 ? -7.869 9.752 13.048 1.00 91.81 292 GLN A N 1
ATOM 2442 C CA . GLN A 1 292 ? -7.813 10.597 11.855 1.00 91.81 292 GLN A CA 1
ATOM 2443 C C . GLN A 1 292 ? -6.397 11.127 11.618 1.00 91.81 292 GLN A C 1
ATOM 2445 O O . GLN A 1 292 ? -5.906 11.106 10.492 1.00 91.81 292 GLN A O 1
ATOM 2450 N N . THR A 1 293 ? -5.735 11.578 12.685 1.00 94.75 293 THR A N 1
ATOM 2451 C CA . THR A 1 293 ? -4.372 12.111 12.608 1.00 94.75 293 THR A CA 1
ATOM 2452 C C . THR A 1 293 ? -3.380 11.021 12.204 1.00 94.75 293 THR A C 1
ATOM 2454 O O . THR A 1 293 ? -2.592 11.231 11.290 1.00 94.75 293 THR A O 1
ATOM 2457 N N . ILE A 1 294 ? -3.457 9.831 12.813 1.00 93.62 294 ILE A N 1
ATOM 2458 C CA . ILE A 1 294 ? -2.609 8.684 12.448 1.00 93.62 294 ILE A CA 1
ATOM 2459 C C . ILE A 1 294 ? -2.845 8.288 10.985 1.00 93.62 294 ILE A C 1
ATOM 2461 O O . ILE A 1 294 ? -1.889 8.038 10.256 1.00 93.62 294 ILE A O 1
ATOM 2465 N N . ALA A 1 295 ? -4.101 8.258 10.535 1.00 94.62 295 ALA A N 1
ATOM 2466 C CA . ALA A 1 295 ? -4.437 7.911 9.159 1.00 94.62 295 ALA A CA 1
ATOM 2467 C C . ALA A 1 295 ? -3.896 8.923 8.145 1.00 94.62 295 ALA A C 1
ATOM 2469 O O . ALA A 1 295 ? -3.344 8.532 7.116 1.00 94.62 295 ALA A O 1
ATOM 2470 N N . TYR A 1 296 ? -4.019 10.215 8.452 1.00 96.12 296 TYR A N 1
ATOM 2471 C CA . TYR A 1 296 ? -3.424 11.282 7.656 1.00 96.12 296 TYR A CA 1
ATOM 2472 C C . TYR A 1 296 ? -1.899 11.148 7.593 1.00 96.12 296 TYR A C 1
ATOM 2474 O O . TYR A 1 296 ? -1.319 11.192 6.508 1.00 96.12 296 TYR A O 1
ATOM 2482 N N . ASP A 1 297 ? -1.252 10.927 8.737 1.00 96.31 297 ASP A N 1
ATOM 2483 C CA . ASP A 1 297 ? 0.197 10.783 8.806 1.00 96.31 297 ASP A CA 1
ATOM 2484 C C . ASP A 1 297 ? 0.677 9.550 8.015 1.00 96.31 297 ASP A C 1
ATOM 2486 O O . ASP A 1 297 ? 1.616 9.647 7.226 1.00 96.31 297 ASP A O 1
ATOM 2490 N N . LEU A 1 298 ? 0.001 8.402 8.142 1.00 95.56 298 LEU A N 1
ATOM 2491 C CA . LEU A 1 298 ? 0.296 7.209 7.340 1.00 95.56 298 LEU A CA 1
ATOM 2492 C C . LEU A 1 298 ? 0.138 7.481 5.842 1.00 95.56 298 LEU A C 1
ATOM 2494 O O . LEU A 1 298 ? 1.008 7.101 5.060 1.00 95.56 298 LEU A O 1
ATOM 2498 N N . ARG A 1 299 ? -0.924 8.186 5.433 1.00 95.56 299 ARG A N 1
ATOM 2499 C CA . ARG A 1 299 ? -1.122 8.590 4.034 1.00 95.56 299 ARG A CA 1
ATOM 2500 C C . ARG A 1 299 ? 0.044 9.442 3.533 1.00 95.56 299 ARG A C 1
ATOM 2502 O O . ARG A 1 299 ? 0.564 9.162 2.459 1.00 95.56 299 ARG A O 1
ATOM 2509 N N . GLN A 1 300 ? 0.499 10.417 4.324 1.00 95.25 300 GLN A N 1
ATOM 2510 C CA . GLN A 1 300 ? 1.661 11.241 3.970 1.00 95.25 300 GLN A CA 1
ATOM 2511 C C . GLN A 1 300 ? 2.950 10.410 3.847 1.00 95.25 300 GLN A C 1
ATOM 2513 O O . GLN A 1 300 ? 3.746 10.652 2.942 1.00 95.25 300 GLN A O 1
ATOM 2518 N N . VAL A 1 301 ? 3.159 9.414 4.714 1.00 96.00 301 VAL A N 1
ATOM 2519 C CA . VAL A 1 301 ? 4.314 8.503 4.619 1.00 96.00 301 VAL A CA 1
ATOM 2520 C C . VAL A 1 301 ? 4.241 7.634 3.365 1.00 96.00 301 VAL A C 1
ATOM 2522 O O . VAL A 1 301 ? 5.241 7.504 2.662 1.00 96.00 301 VAL A O 1
ATOM 2525 N N . PHE A 1 302 ? 3.073 7.078 3.039 1.00 94.69 302 PHE A N 1
ATOM 2526 C CA . PHE A 1 302 ? 2.902 6.295 1.814 1.00 94.69 302 PHE A CA 1
ATOM 2527 C C . PHE A 1 302 ? 3.101 7.139 0.555 1.00 94.69 302 PHE A C 1
ATOM 2529 O O . PHE A 1 302 ? 3.764 6.683 -0.375 1.00 94.69 302 PHE A O 1
ATOM 2536 N N . ASP A 1 303 ? 2.605 8.379 0.541 1.00 92.06 303 ASP A N 1
ATOM 2537 C CA . ASP A 1 303 ? 2.867 9.325 -0.548 1.00 92.06 303 ASP A CA 1
ATOM 2538 C C . ASP A 1 303 ? 4.375 9.586 -0.691 1.00 92.06 303 ASP A C 1
ATOM 2540 O O . ASP A 1 303 ? 4.899 9.591 -1.807 1.00 92.06 303 ASP A O 1
ATOM 2544 N N . CYS A 1 304 ? 5.090 9.745 0.429 1.00 93.31 304 CYS A N 1
ATOM 2545 C CA . CYS A 1 304 ? 6.543 9.905 0.447 1.00 93.31 304 CYS A CA 1
ATOM 2546 C C . CYS A 1 304 ? 7.259 8.685 -0.157 1.00 93.31 304 CYS A C 1
ATOM 2548 O O . CYS A 1 304 ? 8.086 8.844 -1.056 1.00 93.31 304 CYS A O 1
ATOM 2550 N N . PHE A 1 305 ? 6.901 7.466 0.263 1.00 92.94 305 PHE A N 1
ATOM 2551 C CA . PHE A 1 305 ? 7.482 6.228 -0.272 1.00 92.94 305 PHE A CA 1
ATOM 2552 C C . PHE A 1 305 ? 7.218 6.060 -1.765 1.00 92.94 305 PHE A C 1
ATOM 2554 O O . PHE A 1 305 ? 8.137 5.742 -2.520 1.00 92.94 305 PHE A O 1
ATOM 2561 N N . GLN A 1 306 ? 5.988 6.321 -2.208 1.00 90.44 306 GLN A N 1
ATOM 2562 C CA . GLN A 1 306 ? 5.629 6.243 -3.618 1.00 90.44 306 GLN A CA 1
ATOM 2563 C C . GLN A 1 306 ? 6.465 7.223 -4.450 1.00 90.44 306 GLN A C 1
ATOM 2565 O O . GLN A 1 306 ? 7.058 6.838 -5.454 1.00 90.44 306 GLN A O 1
ATOM 2570 N N . ASN A 1 307 ? 6.577 8.478 -4.015 1.00 90.44 307 ASN A N 1
ATOM 2571 C CA . ASN A 1 307 ? 7.358 9.488 -4.725 1.00 90.44 307 ASN A CA 1
ATOM 2572 C C . ASN A 1 307 ? 8.864 9.184 -4.721 1.00 90.44 307 ASN A C 1
ATOM 2574 O O . ASN A 1 307 ? 9.551 9.401 -5.722 1.00 90.44 307 ASN A O 1
ATOM 2578 N N . GLN A 1 308 ? 9.386 8.626 -3.629 1.00 90.12 308 GLN A N 1
ATOM 2579 C CA . GLN A 1 308 ? 10.761 8.144 -3.575 1.00 90.12 308 GLN A CA 1
ATOM 2580 C C . GLN A 1 308 ? 10.996 6.993 -4.563 1.00 90.12 308 GLN A C 1
ATOM 2582 O O . GLN A 1 308 ? 12.017 6.980 -5.253 1.00 90.12 308 GLN A O 1
ATOM 2587 N N . GLN A 1 309 ? 10.062 6.043 -4.659 1.00 89.25 309 GLN A N 1
ATOM 2588 C CA . GLN A 1 309 ? 10.142 4.941 -5.615 1.00 89.25 309 GLN A CA 1
ATOM 2589 C C . GLN A 1 309 ? 10.158 5.465 -7.055 1.00 89.25 309 GLN A C 1
ATOM 2591 O O . GLN A 1 309 ? 11.009 5.050 -7.838 1.00 89.25 309 GLN A O 1
ATOM 2596 N N . VAL A 1 310 ? 9.304 6.441 -7.379 1.00 90.38 310 VAL A N 1
ATOM 2597 C CA . VAL A 1 310 ? 9.294 7.104 -8.693 1.00 90.38 310 VAL A CA 1
ATOM 2598 C C . VAL A 1 310 ? 10.647 7.751 -8.995 1.00 90.38 310 VAL A C 1
ATOM 2600 O O . VAL A 1 310 ? 11.218 7.507 -10.056 1.00 90.38 310 VAL A O 1
ATOM 2603 N N . LEU A 1 311 ? 11.221 8.516 -8.059 1.00 89.19 311 LEU A N 1
ATOM 2604 C CA . LEU A 1 311 ? 12.558 9.093 -8.242 1.00 89.19 311 LEU A CA 1
ATOM 2605 C C . LEU A 1 311 ? 13.639 8.018 -8.438 1.00 89.19 311 LEU A C 1
ATOM 2607 O O . LEU A 1 311 ? 14.567 8.214 -9.224 1.00 89.19 311 LEU A O 1
ATOM 2611 N N . ALA A 1 312 ? 13.533 6.880 -7.748 1.00 89.81 312 ALA A N 1
ATOM 2612 C CA . ALA A 1 312 ? 14.485 5.782 -7.878 1.00 89.81 312 ALA A CA 1
ATOM 2613 C C . ALA A 1 312 ? 14.387 5.125 -9.263 1.00 89.81 312 ALA A C 1
ATOM 2615 O O . ALA A 1 312 ? 15.418 4.829 -9.874 1.00 89.81 312 ALA A O 1
ATOM 2616 N N . SER A 1 313 ? 13.167 4.968 -9.781 1.00 91.75 313 SER A N 1
ATOM 2617 C CA . SER A 1 313 ? 12.895 4.511 -11.143 1.00 91.75 313 SER A CA 1
ATOM 2618 C C . SER A 1 313 ? 13.433 5.492 -12.187 1.00 91.75 313 SER A C 1
ATOM 2620 O O . SER A 1 313 ? 14.141 5.069 -13.101 1.00 91.75 313 SER A O 1
ATOM 2622 N N . ILE A 1 314 ? 13.221 6.804 -12.012 1.00 91.62 314 ILE A N 1
ATOM 2623 C CA . ILE A 1 314 ? 13.798 7.837 -12.891 1.00 91.62 314 ILE A CA 1
ATOM 2624 C C . ILE A 1 314 ? 15.327 7.759 -12.884 1.00 91.62 314 ILE A C 1
ATOM 2626 O O . ILE A 1 314 ? 15.944 7.758 -13.948 1.00 91.62 314 ILE A O 1
ATOM 2630 N N . ARG A 1 315 ? 15.959 7.632 -11.709 1.00 91.31 315 ARG A N 1
ATOM 2631 C CA . ARG A 1 315 ? 17.416 7.456 -11.604 1.00 91.31 315 ARG A CA 1
ATOM 2632 C C . ARG A 1 315 ? 17.899 6.233 -12.382 1.00 91.31 315 ARG A C 1
ATOM 2634 O O . ARG A 1 315 ? 18.915 6.323 -13.066 1.00 91.31 315 ARG A O 1
ATOM 2641 N N . SER A 1 316 ? 17.187 5.111 -12.279 1.00 90.56 316 SER A N 1
ATOM 2642 C CA . SER A 1 316 ? 17.513 3.882 -13.012 1.00 90.56 316 SER A CA 1
ATOM 2643 C C . SER A 1 316 ? 17.451 4.103 -14.523 1.00 90.56 316 SER A C 1
ATOM 2645 O O . SER A 1 316 ? 18.401 3.788 -15.231 1.00 90.56 316 SER A O 1
ATOM 2647 N N . VAL A 1 317 ? 16.368 4.710 -15.011 1.00 92.75 317 VAL A N 1
ATOM 2648 C CA . VAL A 1 317 ? 16.193 5.015 -16.436 1.00 92.75 317 VAL A CA 1
ATOM 2649 C C . VAL A 1 317 ? 17.270 5.982 -16.932 1.00 92.75 317 VAL A C 1
ATOM 2651 O O . VAL A 1 317 ? 17.876 5.761 -17.981 1.00 92.75 317 VAL A O 1
ATOM 2654 N N . ILE A 1 318 ? 17.575 7.027 -16.163 1.00 92.38 318 ILE A N 1
ATOM 2655 C CA . ILE A 1 318 ? 18.642 7.978 -16.492 1.00 92.38 318 ILE A CA 1
ATOM 2656 C C . ILE A 1 318 ? 20.003 7.297 -16.539 1.00 92.38 318 ILE A C 1
ATOM 2658 O O . ILE A 1 318 ? 20.800 7.644 -17.406 1.00 92.38 318 ILE A O 1
ATOM 2662 N N . ALA A 1 319 ? 20.286 6.329 -15.667 1.00 90.44 319 ALA A N 1
ATOM 2663 C CA . ALA A 1 319 ? 21.529 5.565 -15.733 1.00 90.44 319 ALA A CA 1
ATOM 2664 C C . ALA A 1 319 ? 21.660 4.825 -17.077 1.00 90.44 319 ALA A C 1
ATOM 2666 O O . ALA A 1 319 ? 22.701 4.927 -17.732 1.00 90.44 319 ALA A O 1
ATOM 2667 N N . THR A 1 320 ? 20.588 4.178 -17.546 1.00 91.25 320 THR A N 1
ATOM 2668 C CA . THR A 1 320 ? 20.549 3.534 -18.868 1.00 91.25 320 THR A CA 1
ATOM 2669 C C . THR A 1 320 ? 20.784 4.538 -20.002 1.00 91.25 320 THR A C 1
ATOM 2671 O O . THR A 1 320 ? 21.634 4.316 -20.868 1.00 91.25 320 THR A O 1
ATOM 2674 N N . PHE A 1 321 ? 20.088 5.678 -19.999 1.00 92.81 321 PHE A N 1
ATOM 2675 C CA . PHE A 1 321 ? 20.273 6.709 -21.028 1.00 92.81 321 PHE A CA 1
ATOM 2676 C C . PHE A 1 321 ? 21.648 7.387 -20.959 1.00 92.81 321 PHE A C 1
ATOM 2678 O O . PHE A 1 321 ? 22.218 7.730 -21.995 1.00 92.81 321 PHE A O 1
ATOM 2685 N N . SER A 1 322 ? 22.224 7.520 -19.764 1.00 90.69 322 SER A N 1
ATOM 2686 C CA . SER A 1 322 ? 23.564 8.074 -19.549 1.00 90.69 322 SER A CA 1
ATOM 2687 C C . SER A 1 322 ? 24.641 7.149 -20.114 1.00 90.69 322 SER A C 1
ATOM 2689 O O . SER A 1 322 ? 25.587 7.628 -20.738 1.00 90.69 322 SER A O 1
ATOM 2691 N N . LEU A 1 323 ? 24.480 5.826 -19.976 1.00 89.50 323 LEU A N 1
ATOM 2692 C CA . LEU A 1 323 ? 25.351 4.838 -20.622 1.00 89.50 323 LEU A CA 1
ATOM 2693 C C . LEU A 1 323 ? 25.352 5.008 -22.146 1.00 89.50 323 LEU A C 1
ATOM 2695 O O . LEU A 1 323 ? 26.422 5.079 -22.755 1.00 89.50 323 LEU A O 1
ATOM 2699 N N . ILE A 1 324 ? 24.170 5.139 -22.754 1.00 89.69 324 ILE A N 1
ATOM 2700 C CA . ILE A 1 324 ? 24.027 5.366 -24.201 1.00 89.69 324 ILE A CA 1
ATOM 2701 C C . ILE A 1 324 ? 24.676 6.693 -24.613 1.00 89.69 324 ILE A C 1
ATOM 2703 O O . ILE A 1 324 ? 25.458 6.757 -25.567 1.00 89.69 324 ILE A O 1
ATOM 2707 N N . TYR A 1 325 ? 24.384 7.761 -23.874 1.00 89.25 325 TYR A N 1
ATOM 2708 C CA . TYR A 1 325 ? 24.882 9.101 -24.163 1.00 89.25 325 TYR A CA 1
ATOM 2709 C C . TYR A 1 325 ? 26.413 9.184 -24.076 1.00 89.25 325 TYR A C 1
ATOM 2711 O O . TYR A 1 325 ? 27.056 9.774 -24.948 1.00 89.25 325 TYR A O 1
ATOM 2719 N N . LYS A 1 326 ? 27.022 8.515 -23.090 1.00 86.69 326 LYS A N 1
ATOM 2720 C CA . LYS A 1 326 ? 28.480 8.386 -22.957 1.00 86.69 326 LYS A CA 1
ATOM 2721 C C . LYS A 1 326 ? 29.116 7.642 -24.124 1.00 86.69 326 LYS A C 1
ATOM 2723 O O . LYS A 1 326 ? 30.131 8.101 -24.645 1.00 86.69 326 LYS A O 1
ATOM 2728 N N . GLN A 1 327 ? 28.523 6.522 -24.549 1.00 84.88 327 GLN A N 1
ATOM 2729 C CA . GLN A 1 327 ? 29.009 5.761 -25.707 1.00 84.88 327 GLN A CA 1
ATOM 2730 C C . GLN A 1 327 ? 29.018 6.618 -26.977 1.00 84.88 327 GLN A C 1
ATOM 2732 O O . GLN A 1 327 ? 29.937 6.513 -27.788 1.00 84.88 327 GLN A O 1
ATOM 2737 N N . LYS A 1 328 ? 28.020 7.495 -27.137 1.00 83.75 328 LYS A N 1
ATOM 2738 C CA . LYS A 1 328 ? 27.926 8.410 -28.277 1.00 83.75 328 LYS A CA 1
ATOM 2739 C C . LYS A 1 328 ? 28.934 9.566 -28.205 1.00 83.75 328 LYS A C 1
ATOM 2741 O O . LYS A 1 328 ? 29.563 9.854 -29.218 1.00 83.75 328 LYS A O 1
ATOM 2746 N N . ASN A 1 329 ? 29.094 10.202 -27.041 1.00 83.00 329 ASN A N 1
ATOM 2747 C CA . ASN A 1 329 ? 29.800 11.487 -26.906 1.00 83.00 329 ASN A CA 1
ATOM 2748 C C . ASN A 1 329 ? 31.200 11.407 -26.266 1.00 83.00 329 ASN A C 1
ATOM 2750 O O . ASN A 1 329 ? 31.835 12.440 -26.081 1.00 83.00 329 ASN A O 1
ATOM 2754 N N . LYS A 1 330 ? 31.703 10.209 -25.927 1.00 79.25 330 LYS A N 1
ATOM 2755 C CA . LYS A 1 330 ? 33.044 9.990 -25.332 1.00 79.25 330 LYS A CA 1
ATOM 2756 C C . LYS A 1 330 ? 33.317 10.848 -24.079 1.00 79.25 330 LYS A C 1
ATOM 2758 O O . LYS A 1 330 ? 34.408 11.384 -23.905 1.00 79.25 330 LYS A O 1
ATOM 2763 N N . LEU A 1 331 ? 32.318 10.986 -23.208 1.00 76.62 331 LEU A N 1
ATOM 2764 C CA . LEU A 1 331 ? 32.381 11.861 -22.030 1.00 76.62 331 LEU A CA 1
ATOM 2765 C C . LEU A 1 331 ? 33.159 11.242 -20.856 1.00 76.62 331 LEU A C 1
ATOM 2767 O O . LEU A 1 331 ? 33.165 10.023 -20.668 1.00 76.62 331 LEU A O 1
ATOM 2771 N N . SER A 1 332 ? 33.778 12.101 -20.040 1.00 66.50 332 SER A N 1
ATOM 2772 C CA . SER A 1 332 ? 34.486 11.728 -18.808 1.00 66.50 332 SER A CA 1
ATOM 2773 C C . SER A 1 332 ? 33.530 11.457 -17.632 1.00 66.50 332 SER A C 1
ATOM 2775 O O . SER A 1 332 ? 32.348 11.802 -17.655 1.00 66.50 332 SER A O 1
ATOM 2777 N N . THR A 1 333 ? 34.043 10.848 -16.559 1.00 66.31 333 THR A N 1
ATOM 2778 C CA . THR A 1 333 ? 33.281 10.495 -15.343 1.00 66.31 333 THR A CA 1
ATOM 2779 C C . THR A 1 333 ? 32.825 11.695 -14.505 1.00 66.31 333 THR A C 1
ATOM 2781 O O . THR A 1 333 ? 31.906 11.558 -13.703 1.00 66.31 333 THR A O 1
ATOM 2784 N N . SER A 1 334 ? 33.405 12.887 -14.683 1.00 66.69 334 SER A N 1
ATOM 2785 C CA . SER A 1 334 ? 33.015 14.090 -13.927 1.00 66.69 334 SER A CA 1
ATOM 2786 C C . SER A 1 334 ? 31.629 14.629 -14.297 1.00 66.69 334 SER A C 1
ATOM 2788 O O . SER A 1 334 ? 31.037 15.350 -13.500 1.00 66.69 334 SER A O 1
ATOM 2790 N N . TRP A 1 335 ? 31.102 14.252 -15.466 1.00 74.00 335 TRP A N 1
ATOM 2791 C CA . TRP A 1 335 ? 29.782 14.648 -15.975 1.00 74.00 335 TRP A CA 1
ATOM 2792 C C . TRP A 1 335 ? 28.604 14.060 -15.161 1.00 74.00 335 TRP A C 1
ATOM 2794 O O . TRP A 1 335 ? 27.490 14.579 -15.199 1.00 74.00 335 TRP A O 1
ATOM 2804 N N . GLU A 1 336 ? 28.853 13.007 -14.370 1.00 70.19 336 GLU A N 1
ATOM 2805 C CA . GLU A 1 336 ? 27.834 12.286 -13.588 1.00 70.19 336 GLU A CA 1
ATOM 2806 C C . GLU A 1 336 ? 27.628 12.787 -12.158 1.00 70.19 336 GLU A C 1
ATOM 2808 O O . GLU A 1 336 ? 26.833 12.206 -11.418 1.00 70.19 336 GLU A O 1
ATOM 2813 N N . LYS A 1 337 ? 28.334 13.840 -11.732 1.00 69.06 337 LYS A N 1
ATOM 2814 C CA . LYS A 1 337 ? 28.207 14.364 -10.366 1.00 69.06 337 LYS A CA 1
ATOM 2815 C C . LYS A 1 337 ? 26.864 15.081 -10.186 1.00 69.06 337 LYS A C 1
ATOM 2817 O O . LYS A 1 337 ? 26.792 16.302 -10.240 1.00 69.06 337 LYS A O 1
ATOM 2822 N N . TYR A 1 338 ? 25.804 14.310 -9.963 1.00 76.62 338 TYR A N 1
ATOM 2823 C CA . TYR A 1 338 ? 24.505 14.794 -9.516 1.00 76.62 338 TYR A CA 1
ATOM 2824 C C . TYR A 1 338 ? 24.129 14.113 -8.203 1.00 76.62 338 TYR A C 1
ATOM 2826 O O . TYR A 1 338 ? 24.073 12.884 -8.111 1.00 76.62 338 TYR A O 1
ATOM 2834 N N . GLU A 1 339 ? 23.887 14.919 -7.175 1.00 74.25 339 GLU A N 1
ATOM 2835 C CA . GLU A 1 339 ? 23.517 14.420 -5.860 1.00 74.25 339 GLU A CA 1
ATOM 2836 C C . GLU A 1 339 ? 21.998 14.250 -5.773 1.00 74.25 339 GLU A C 1
ATOM 2838 O O . GLU A 1 339 ? 21.231 15.213 -5.800 1.00 74.25 339 GLU A O 1
ATOM 2843 N N . TRP A 1 340 ? 21.553 13.001 -5.644 1.00 79.88 340 TRP A N 1
ATOM 2844 C CA . TRP A 1 340 ? 20.143 12.644 -5.494 1.00 79.88 340 TRP A CA 1
ATOM 2845 C C . TRP A 1 340 ? 19.647 12.905 -4.065 1.00 79.88 340 TRP A C 1
ATOM 2847 O O . TRP A 1 340 ? 19.228 11.990 -3.362 1.00 79.88 340 TRP A O 1
ATOM 2857 N N . THR A 1 341 ? 19.700 14.162 -3.627 1.00 78.75 341 THR A N 1
ATOM 2858 C CA . THR A 1 341 ? 19.430 14.590 -2.239 1.00 78.75 341 THR A CA 1
ATOM 2859 C C . THR A 1 341 ? 18.048 14.185 -1.703 1.00 78.75 341 THR A C 1
ATOM 2861 O O . THR A 1 341 ? 17.878 14.032 -0.491 1.00 78.75 341 THR A O 1
ATOM 2864 N N . LEU A 1 342 ? 17.072 13.970 -2.594 1.00 81.31 342 LEU A N 1
ATOM 2865 C CA . LEU A 1 342 ? 15.716 13.509 -2.270 1.00 81.31 342 LEU A CA 1
ATOM 2866 C C . LEU A 1 342 ? 15.586 11.977 -2.149 1.00 81.31 342 LEU A C 1
ATOM 2868 O O . LEU A 1 342 ? 14.620 11.499 -1.562 1.00 81.31 342 LEU A O 1
ATOM 2872 N N . LEU A 1 343 ? 16.546 11.195 -2.660 1.00 83.44 343 LEU A N 1
ATOM 2873 C CA . LEU A 1 343 ? 16.566 9.729 -2.553 1.00 83.44 343 LEU A CA 1
ATOM 2874 C C . LEU A 1 343 ? 17.258 9.281 -1.260 1.00 83.44 343 LEU A C 1
ATOM 2876 O O . LEU A 1 343 ? 18.379 8.771 -1.276 1.00 83.44 343 LEU A O 1
ATOM 2880 N N . LYS A 1 344 ? 16.572 9.454 -0.129 1.00 83.56 344 LYS A N 1
ATOM 2881 C CA . LYS A 1 344 ? 17.030 8.979 1.186 1.00 83.56 344 LYS A CA 1
ATOM 2882 C C . LYS A 1 344 ? 16.424 7.617 1.517 1.00 83.56 344 LYS A C 1
ATOM 2884 O O . LYS A 1 344 ? 15.241 7.419 1.293 1.00 83.56 344 LYS A O 1
ATOM 2889 N N . SER A 1 345 ? 17.200 6.689 2.081 1.00 86.62 345 SER A N 1
ATOM 2890 C CA . SER A 1 345 ? 16.613 5.475 2.675 1.00 86.62 345 SER A CA 1
ATOM 2891 C C . SER A 1 345 ? 15.874 5.836 3.967 1.00 86.62 345 SER A C 1
ATOM 2893 O O . SER A 1 345 ? 16.395 6.594 4.790 1.00 86.62 345 SER A O 1
ATOM 2895 N N . PHE A 1 346 ? 14.675 5.275 4.142 1.00 91.00 346 PHE A N 1
ATOM 2896 C CA . PHE A 1 346 ? 13.868 5.415 5.356 1.00 91.00 346 PHE A CA 1
ATOM 2897 C C . PHE A 1 346 ? 13.816 4.136 6.195 1.00 91.00 346 PHE A C 1
ATOM 2899 O O . PHE A 1 346 ? 13.077 4.087 7.176 1.00 91.00 346 PHE A O 1
ATOM 2906 N N . ASP A 1 347 ? 14.615 3.120 5.859 1.00 88.75 347 ASP A N 1
ATOM 2907 C CA . ASP A 1 347 ? 14.482 1.770 6.416 1.00 88.75 347 ASP A CA 1
ATOM 2908 C C . ASP A 1 347 ? 14.500 1.761 7.954 1.00 88.75 347 ASP A C 1
ATOM 2910 O O . ASP A 1 347 ? 13.656 1.124 8.583 1.00 88.75 347 ASP A O 1
ATOM 2914 N N . ASN A 1 348 ? 15.397 2.542 8.559 1.00 92.31 348 ASN A N 1
ATOM 2915 C CA . ASN A 1 348 ? 15.544 2.672 10.014 1.00 92.31 348 ASN A CA 1
ATOM 2916 C C . ASN A 1 348 ? 15.159 4.068 10.528 1.00 92.31 348 ASN A C 1
ATOM 2918 O O . ASN A 1 348 ? 15.602 4.493 11.595 1.00 92.31 348 ASN A O 1
ATOM 2922 N N . VAL A 1 349 ? 14.384 4.820 9.746 1.00 94.69 349 VAL A N 1
ATOM 2923 C CA . VAL A 1 349 ? 13.952 6.174 10.100 1.00 94.69 349 VAL A CA 1
ATOM 2924 C C . VAL A 1 349 ? 12.554 6.095 10.696 1.00 94.69 349 VAL A C 1
ATOM 2926 O O . VAL A 1 349 ? 11.658 5.495 10.110 1.00 94.69 349 VAL A O 1
ATOM 2929 N N . GLU A 1 350 ? 12.370 6.690 11.869 1.00 96.38 350 GLU A N 1
ATOM 2930 C CA . GLU A 1 350 ? 11.066 6.764 12.531 1.00 96.38 350 GLU A CA 1
ATOM 2931 C C . GLU A 1 350 ? 10.071 7.593 11.715 1.00 96.38 350 GLU A C 1
ATOM 2933 O O . GLU A 1 350 ? 10.428 8.620 11.127 1.00 96.38 350 GLU A O 1
ATOM 2938 N N . MET A 1 351 ? 8.801 7.193 11.763 1.00 96.69 351 MET A N 1
ATOM 2939 C CA . MET A 1 351 ? 7.677 7.852 11.102 1.00 96.69 351 MET A CA 1
ATOM 2940 C C . MET A 1 351 ? 7.684 9.373 11.281 1.00 96.69 351 MET A C 1
ATOM 2942 O O . MET A 1 351 ? 7.519 10.102 10.305 1.00 96.69 351 MET A O 1
ATOM 2946 N N . LYS A 1 352 ? 7.945 9.871 12.497 1.00 96.50 352 LYS A N 1
ATOM 2947 C CA . LYS A 1 352 ? 8.030 11.313 12.773 1.00 96.50 352 LYS A CA 1
ATOM 2948 C C . LYS A 1 352 ? 9.046 12.038 11.877 1.00 96.50 352 LYS A C 1
ATOM 2950 O O . LYS A 1 352 ? 8.720 13.072 11.302 1.00 96.50 352 LYS A O 1
ATOM 2955 N N . LYS A 1 353 ? 10.245 11.478 11.705 1.00 96.44 353 LYS A N 1
ATOM 2956 C CA . LYS A 1 353 ? 11.304 12.063 10.864 1.00 96.44 353 LYS A CA 1
ATOM 2957 C C . LYS A 1 353 ? 10.990 11.939 9.373 1.00 96.44 353 LYS A C 1
ATOM 2959 O O . LYS A 1 353 ? 11.357 12.819 8.598 1.00 96.44 353 LYS A O 1
ATOM 2964 N N . ILE A 1 354 ? 10.292 10.875 8.965 1.00 96.31 354 ILE A N 1
ATOM 2965 C CA . ILE A 1 354 ? 9.795 10.730 7.585 1.00 96.31 354 ILE A CA 1
ATOM 2966 C C . ILE A 1 354 ? 8.774 11.834 7.281 1.00 96.31 354 ILE A C 1
ATOM 2968 O O . ILE A 1 354 ? 8.845 12.461 6.227 1.00 96.31 354 ILE A O 1
ATOM 2972 N N . LEU A 1 355 ? 7.861 12.114 8.216 1.00 96.62 355 LEU A N 1
ATOM 2973 C CA . LEU A 1 355 ? 6.869 13.186 8.090 1.00 96.62 355 LEU A CA 1
ATOM 2974 C 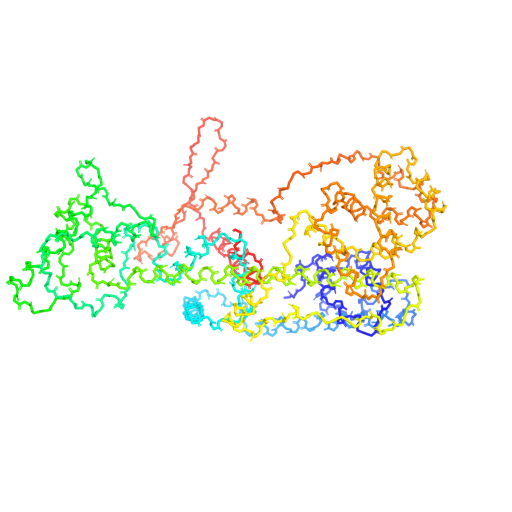C . LEU A 1 355 ? 7.513 14.574 8.036 1.00 96.62 355 LEU A C 1
ATOM 2976 O O . LEU A 1 355 ? 7.084 15.404 7.238 1.00 96.62 355 LEU A O 1
ATOM 2980 N N . GLU A 1 356 ? 8.533 14.828 8.860 1.00 96.06 356 GLU A N 1
ATOM 2981 C CA . GLU A 1 356 ? 9.328 16.065 8.816 1.00 96.06 356 GLU A CA 1
ATOM 2982 C C . GLU A 1 356 ? 10.000 16.227 7.447 1.00 96.06 356 GLU A C 1
ATOM 2984 O O . GLU A 1 356 ? 9.783 17.229 6.767 1.00 96.06 356 GLU A O 1
ATOM 2989 N N . PHE A 1 357 ? 10.706 15.193 6.974 1.00 95.25 357 PHE A N 1
ATOM 2990 C CA . PHE A 1 357 ? 11.303 15.199 5.639 1.00 95.25 357 PHE A CA 1
ATOM 2991 C C . PHE A 1 357 ? 10.265 15.470 4.546 1.00 95.25 357 PHE A C 1
ATOM 2993 O O . PHE A 1 357 ? 10.510 16.283 3.651 1.00 95.25 357 PHE A O 1
ATOM 3000 N N . TRP A 1 358 ? 9.115 14.796 4.606 1.00 95.38 358 TRP A N 1
ATOM 3001 C CA . TRP A 1 358 ? 8.062 14.954 3.614 1.00 95.38 358 TRP A CA 1
ATOM 3002 C C . TRP A 1 358 ? 7.503 16.374 3.624 1.00 95.38 358 TRP A C 1
ATOM 3004 O O . TRP A 1 358 ? 7.410 16.990 2.570 1.00 95.38 358 TRP A O 1
ATOM 3014 N N . ARG A 1 359 ? 7.218 16.945 4.798 1.00 94.75 359 ARG A N 1
ATOM 3015 C CA . ARG A 1 359 ? 6.750 18.332 4.928 1.00 94.75 359 ARG A CA 1
ATOM 3016 C C . ARG A 1 359 ? 7.712 19.327 4.275 1.00 94.75 359 ARG A C 1
ATOM 3018 O O . ARG A 1 359 ? 7.264 20.206 3.544 1.00 94.75 359 ARG A O 1
ATOM 3025 N N . ASP A 1 360 ? 9.011 19.139 4.483 1.00 93.25 360 ASP A N 1
ATOM 3026 C CA . ASP A 1 360 ? 10.045 20.063 4.007 1.00 93.25 360 ASP A CA 1
ATOM 3027 C C . ASP A 1 360 ? 10.366 19.913 2.513 1.00 93.25 360 ASP A C 1
ATOM 3029 O O . ASP A 1 360 ? 10.936 20.821 1.906 1.00 93.25 360 ASP A O 1
ATOM 3033 N N . ASN A 1 361 ? 10.031 18.767 1.908 1.00 91.69 361 ASN A N 1
ATOM 3034 C CA . ASN A 1 361 ? 10.452 18.431 0.546 1.00 91.69 361 ASN A CA 1
ATOM 3035 C C . ASN A 1 361 ? 9.299 18.111 -0.412 1.00 91.69 361 ASN A C 1
ATOM 3037 O O . ASN A 1 361 ? 9.553 18.004 -1.608 1.00 91.69 361 ASN A O 1
ATOM 3041 N N . LYS A 1 362 ? 8.047 18.003 0.054 1.00 90.12 362 LYS A N 1
ATOM 3042 C CA . LYS A 1 362 ? 6.879 17.605 -0.757 1.00 90.12 362 LYS A CA 1
ATOM 3043 C C . LYS A 1 362 ? 6.748 18.400 -2.055 1.00 90.12 362 LYS A C 1
ATOM 3045 O O . LYS A 1 362 ? 6.524 17.815 -3.104 1.00 90.12 362 LYS A O 1
ATOM 3050 N N . TYR A 1 363 ? 6.945 19.717 -2.003 1.00 88.25 363 TYR A N 1
ATOM 3051 C CA . TYR A 1 363 ? 6.846 20.601 -3.173 1.00 88.25 363 TYR A CA 1
ATOM 3052 C C . TYR A 1 363 ? 7.954 20.382 -4.218 1.00 88.25 363 TYR A C 1
ATOM 3054 O O . TYR A 1 363 ? 7.842 20.869 -5.338 1.00 88.25 363 TYR A O 1
ATOM 3062 N N . ARG A 1 364 ? 9.037 19.682 -3.857 1.00 86.00 364 ARG A N 1
ATOM 3063 C CA . ARG A 1 364 ? 10.132 19.326 -4.771 1.00 86.00 364 ARG A CA 1
ATOM 3064 C C . ARG A 1 364 ? 9.845 18.040 -5.542 1.00 86.00 364 ARG A C 1
ATOM 3066 O O . ARG A 1 364 ? 10.537 17.763 -6.518 1.00 86.00 364 ARG A O 1
ATOM 3073 N N . PHE A 1 365 ? 8.861 17.254 -5.106 1.00 85.00 365 PHE A N 1
ATOM 3074 C CA . PHE A 1 365 ? 8.403 16.084 -5.839 1.00 85.00 365 PHE A CA 1
ATOM 3075 C C . PHE A 1 365 ? 7.407 16.508 -6.912 1.00 85.00 365 PHE A C 1
ATOM 3077 O O . PHE A 1 365 ? 6.501 17.306 -6.677 1.00 85.00 365 PHE A O 1
ATOM 3084 N N . VAL A 1 366 ? 7.605 15.975 -8.110 1.00 84.94 366 VAL A N 1
ATOM 3085 C CA . VAL A 1 366 ? 6.763 16.263 -9.264 1.00 84.94 366 VAL A CA 1
ATOM 3086 C C . VAL A 1 366 ? 5.632 15.245 -9.316 1.00 84.94 366 VAL A C 1
ATOM 3088 O O . VAL A 1 366 ? 5.872 14.043 -9.242 1.00 84.94 366 VAL A O 1
ATOM 3091 N N . ASN A 1 367 ? 4.400 15.724 -9.483 1.00 86.06 367 ASN A N 1
ATOM 3092 C CA . ASN A 1 367 ? 3.261 14.852 -9.747 1.00 86.06 367 ASN A CA 1
ATOM 3093 C C . ASN A 1 367 ? 3.267 14.438 -11.219 1.00 86.06 367 ASN A C 1
ATOM 3095 O O . ASN A 1 367 ? 3.228 15.291 -12.107 1.00 86.06 367 ASN A O 1
ATOM 3099 N N . PHE A 1 368 ? 3.280 13.131 -11.465 1.00 89.69 368 PHE A N 1
ATOM 3100 C CA . PHE A 1 368 ? 3.236 12.568 -12.810 1.00 89.69 368 PHE A CA 1
ATOM 3101 C C . PHE A 1 368 ? 1.856 11.972 -13.113 1.00 89.69 368 PHE A C 1
ATOM 3103 O O . PHE A 1 368 ? 1.255 11.348 -12.231 1.00 89.69 368 PHE A O 1
ATOM 3110 N N . PRO A 1 369 ? 1.355 12.104 -14.354 1.00 92.12 369 PRO A N 1
ATOM 3111 C CA . PRO A 1 369 ? 0.174 11.375 -14.800 1.00 92.12 369 PRO A CA 1
ATOM 3112 C C . PRO A 1 369 ? 0.361 9.858 -14.655 1.00 92.12 369 PRO A C 1
ATOM 3114 O O . PRO A 1 369 ? 1.458 9.335 -14.852 1.00 92.12 369 PRO A O 1
ATOM 3117 N N . SER A 1 370 ? -0.723 9.122 -14.386 1.00 90.81 370 SER A N 1
ATOM 3118 C CA . SER A 1 370 ? -0.666 7.655 -14.242 1.00 90.81 370 SER A CA 1
ATOM 3119 C C . SER A 1 370 ? -0.072 6.960 -15.477 1.00 90.81 370 SER A C 1
ATOM 3121 O O . SER A 1 370 ? 0.692 6.009 -15.335 1.00 90.81 370 SER A O 1
ATOM 3123 N N . VAL A 1 371 ? -0.354 7.464 -16.682 1.00 92.25 371 VAL A N 1
ATOM 3124 C CA . VAL A 1 371 ? 0.216 6.943 -17.938 1.00 92.25 371 VAL A CA 1
ATOM 3125 C C . VAL A 1 371 ? 1.744 7.068 -17.956 1.00 92.25 371 VAL A C 1
ATOM 3127 O O . VAL A 1 371 ? 2.434 6.119 -18.321 1.00 92.25 371 VAL A O 1
ATOM 3130 N N . ALA A 1 372 ? 2.282 8.198 -17.490 1.00 94.38 372 ALA A N 1
ATOM 3131 C CA . ALA A 1 372 ? 3.722 8.428 -17.419 1.00 94.38 372 ALA A CA 1
ATOM 3132 C C . ALA A 1 372 ? 4.414 7.525 -16.389 1.00 94.38 372 ALA A C 1
ATOM 3134 O O . ALA A 1 372 ? 5.534 7.077 -16.625 1.00 94.38 372 ALA A O 1
ATOM 3135 N N . LEU A 1 373 ? 3.745 7.211 -15.274 1.00 92.44 373 LEU A N 1
ATOM 3136 C CA . LEU A 1 373 ? 4.259 6.262 -14.281 1.00 92.44 373 LEU A CA 1
ATOM 3137 C C . LEU A 1 373 ? 4.345 4.837 -14.845 1.00 92.44 373 LEU A C 1
ATOM 3139 O O . LEU A 1 373 ? 5.387 4.199 -14.714 1.00 92.44 373 LEU A O 1
ATOM 3143 N N . HIS A 1 374 ? 3.306 4.365 -15.542 1.00 91.12 374 HIS A N 1
ATOM 3144 C CA . HIS A 1 374 ? 3.342 3.058 -16.211 1.00 91.12 374 HIS A CA 1
ATOM 3145 C C . HIS A 1 374 ? 4.413 2.998 -17.303 1.00 91.12 374 HIS A C 1
ATOM 3147 O O . HIS A 1 374 ? 5.110 1.993 -17.451 1.00 91.12 374 HIS A O 1
ATOM 3153 N N . TRP A 1 375 ? 4.574 4.085 -18.059 1.00 95.56 375 TRP A N 1
ATOM 3154 C CA . TRP A 1 375 ? 5.644 4.199 -19.041 1.00 95.56 375 TRP A CA 1
ATOM 3155 C C . TRP A 1 375 ? 7.026 4.131 -18.383 1.00 95.56 375 TRP A C 1
ATOM 3157 O O . TRP A 1 375 ? 7.882 3.386 -18.855 1.00 95.56 375 TRP A O 1
ATOM 3167 N N . LEU A 1 376 ? 7.239 4.828 -17.263 1.00 94.88 376 LEU A N 1
ATOM 3168 C CA . LEU A 1 376 ? 8.503 4.791 -16.528 1.00 94.88 376 LEU A CA 1
ATOM 3169 C C . LEU A 1 376 ? 8.841 3.373 -16.043 1.00 94.88 376 LEU A C 1
ATOM 3171 O O . LEU A 1 376 ? 9.972 2.924 -16.226 1.00 94.88 376 LEU A O 1
ATOM 3175 N N . GLU A 1 377 ? 7.873 2.662 -15.460 1.00 91.50 377 GLU A N 1
ATOM 3176 C CA . GLU A 1 377 ? 8.043 1.266 -15.034 1.00 91.50 377 GLU A CA 1
ATOM 3177 C C . GLU A 1 377 ? 8.424 0.361 -16.213 1.00 91.50 377 GLU A C 1
ATOM 3179 O O . GLU A 1 377 ? 9.341 -0.458 -16.115 1.00 91.50 377 GLU A O 1
ATOM 3184 N N . LEU A 1 378 ? 7.755 0.532 -17.355 1.00 92.00 378 LEU A N 1
ATOM 3185 C CA . LEU A 1 378 ? 8.042 -0.228 -18.564 1.00 92.00 378 LEU A CA 1
ATOM 3186 C C . LEU A 1 378 ? 9.459 0.044 -19.079 1.00 92.00 378 LEU A C 1
ATOM 3188 O O . LEU A 1 378 ? 10.195 -0.897 -19.366 1.00 92.00 378 LEU A O 1
ATOM 3192 N N . VAL A 1 379 ? 9.861 1.312 -19.166 1.00 92.00 379 VAL A N 1
ATOM 3193 C CA . VAL A 1 379 ? 11.197 1.732 -19.616 1.00 92.00 379 VAL A CA 1
ATOM 3194 C C . VAL A 1 379 ? 12.281 1.205 -18.679 1.00 92.00 379 VAL A C 1
ATOM 3196 O O . VAL A 1 379 ? 13.280 0.669 -19.157 1.00 92.00 379 VAL A O 1
ATOM 3199 N N . GLN A 1 380 ? 12.068 1.280 -17.362 1.00 91.56 380 GLN A N 1
ATOM 3200 C CA . GLN A 1 380 ? 12.982 0.732 -16.358 1.00 91.56 380 GLN A CA 1
ATOM 3201 C C . GLN A 1 380 ? 13.195 -0.776 -16.551 1.00 91.56 380 GLN A C 1
ATOM 3203 O O . GLN A 1 380 ? 14.331 -1.245 -16.570 1.00 91.56 380 GLN A O 1
ATOM 3208 N N . ASN A 1 381 ? 12.116 -1.532 -16.759 1.00 88.94 381 ASN A N 1
ATOM 3209 C CA . ASN A 1 381 ? 12.186 -2.975 -17.008 1.00 88.94 381 ASN A CA 1
ATOM 3210 C C . ASN A 1 381 ? 12.729 -3.321 -18.410 1.00 88.94 381 ASN A C 1
ATOM 3212 O O . ASN A 1 381 ? 13.112 -4.461 -18.674 1.00 88.94 381 ASN A O 1
ATOM 3216 N N . SER A 1 382 ? 12.808 -2.331 -19.302 1.00 90.25 382 SER A N 1
ATOM 3217 C CA . SER A 1 382 ? 13.252 -2.460 -20.692 1.00 90.25 382 SER A CA 1
ATOM 3218 C C . SER A 1 382 ? 14.700 -2.019 -20.919 1.00 90.25 382 SER A C 1
ATOM 3220 O O . SER A 1 382 ? 15.087 -1.826 -22.071 1.00 90.25 382 SER A O 1
ATOM 3222 N N . GLU A 1 383 ? 15.528 -1.868 -19.880 1.00 90.56 383 GLU A N 1
ATOM 3223 C CA . GLU A 1 383 ? 16.905 -1.353 -20.003 1.00 90.56 383 GLU A CA 1
ATOM 3224 C C . GLU A 1 383 ? 17.700 -2.028 -21.141 1.00 90.56 383 GLU A C 1
ATOM 3226 O O . GLU A 1 383 ? 18.232 -1.369 -22.039 1.00 90.56 383 GLU A O 1
ATOM 3231 N N . ASN A 1 384 ? 17.709 -3.364 -21.168 1.00 88.88 384 ASN A N 1
ATOM 3232 C CA . ASN A 1 384 ? 18.403 -4.141 -22.197 1.00 88.88 384 ASN A CA 1
ATOM 3233 C C . ASN A 1 384 ? 17.821 -3.946 -23.604 1.00 88.88 384 ASN A C 1
ATOM 3235 O O . ASN A 1 384 ? 18.549 -4.045 -24.596 1.00 88.88 384 ASN A O 1
ATOM 3239 N N . ILE A 1 385 ? 16.513 -3.716 -23.699 1.00 91.00 385 ILE A N 1
ATOM 3240 C CA . ILE A 1 385 ? 15.812 -3.477 -24.962 1.00 91.00 385 ILE A CA 1
ATOM 3241 C C . ILE A 1 385 ? 16.204 -2.107 -25.498 1.00 91.00 385 ILE A C 1
ATOM 3243 O O . ILE A 1 385 ? 16.591 -2.003 -26.656 1.00 91.00 385 ILE A O 1
ATOM 3247 N N . ILE A 1 386 ? 16.198 -1.082 -24.649 1.00 92.38 386 ILE A N 1
ATOM 3248 C CA . ILE A 1 386 ? 16.562 0.292 -25.008 1.00 92.38 386 ILE A CA 1
ATOM 3249 C C . ILE A 1 386 ? 18.019 0.354 -25.480 1.00 92.38 386 ILE A C 1
ATOM 3251 O O . ILE A 1 386 ? 18.291 0.875 -26.563 1.00 92.38 386 ILE A O 1
ATOM 3255 N N . LEU A 1 387 ? 18.943 -0.258 -24.729 1.00 90.00 387 LEU A N 1
ATOM 3256 C CA . LEU A 1 387 ? 20.362 -0.340 -25.097 1.00 90.00 387 LEU A CA 1
ATOM 3257 C C . LEU A 1 387 ? 20.567 -1.033 -26.450 1.00 90.00 387 LEU A C 1
ATOM 3259 O O . LEU A 1 387 ? 21.290 -0.533 -27.313 1.00 90.00 387 LEU A O 1
ATOM 3263 N N . LYS A 1 388 ? 19.931 -2.190 -26.660 1.00 89.31 388 LYS A N 1
ATOM 3264 C CA . LYS A 1 388 ? 20.064 -2.940 -27.917 1.00 89.31 388 LYS A CA 1
ATOM 3265 C C . LYS A 1 388 ? 19.356 -2.255 -29.080 1.00 89.31 388 LYS A C 1
ATOM 3267 O O . LYS A 1 388 ? 19.877 -2.323 -30.187 1.00 89.31 388 LYS A O 1
ATOM 3272 N N . CYS A 1 389 ? 18.221 -1.602 -28.847 1.00 89.56 389 CYS A N 1
ATOM 3273 C CA . CYS A 1 389 ? 17.510 -0.810 -29.847 1.00 89.56 389 CYS A CA 1
ATOM 3274 C C . CYS A 1 389 ? 18.399 0.325 -30.351 1.00 89.56 389 CYS A C 1
ATOM 3276 O O . CYS A 1 389 ? 18.600 0.450 -31.556 1.00 89.56 389 CYS A O 1
ATOM 3278 N N . PHE A 1 390 ? 19.033 1.069 -29.442 1.00 89.69 390 PHE A N 1
ATOM 3279 C CA . PHE A 1 390 ? 19.976 2.112 -29.830 1.00 89.69 390 PHE A CA 1
ATOM 3280 C C . PHE A 1 390 ? 21.172 1.555 -30.614 1.00 89.69 390 PHE A C 1
ATOM 3282 O O . PHE A 1 390 ? 21.510 2.081 -31.669 1.00 89.69 390 PHE A O 1
ATOM 3289 N N . ASN A 1 391 ? 21.796 0.476 -30.130 1.00 87.06 391 ASN A N 1
ATOM 3290 C CA . ASN A 1 391 ? 23.008 -0.072 -30.747 1.00 87.06 391 ASN A CA 1
ATOM 3291 C C . ASN A 1 391 ? 22.755 -0.766 -32.092 1.00 87.06 391 ASN A C 1
ATOM 3293 O O . ASN A 1 391 ? 23.567 -0.628 -33.001 1.00 87.06 391 ASN A O 1
ATOM 3297 N N . SER A 1 392 ? 21.646 -1.497 -32.225 1.00 84.12 392 SER A N 1
ATOM 3298 C CA . SER A 1 392 ? 21.327 -2.266 -33.440 1.00 84.12 392 SER A CA 1
ATOM 3299 C C . SER A 1 392 ? 20.716 -1.394 -34.534 1.00 84.12 392 SER A C 1
ATOM 3301 O O . SER A 1 392 ? 20.796 -1.742 -35.703 1.00 84.12 392 SER A O 1
ATOM 3303 N N . PHE A 1 393 ? 20.110 -0.262 -34.166 1.00 84.88 393 PHE A N 1
ATOM 3304 C CA . PHE A 1 393 ? 19.386 0.607 -35.093 1.00 84.88 393 PHE A CA 1
ATOM 3305 C C . PHE A 1 393 ? 19.910 2.046 -35.063 1.00 84.88 393 PHE A C 1
ATOM 3307 O O . PHE A 1 393 ? 19.158 3.001 -35.244 1.00 84.88 393 PHE A O 1
ATOM 3314 N N . LYS A 1 394 ? 21.208 2.246 -34.818 1.00 78.94 394 LYS A N 1
ATOM 3315 C CA . LYS A 1 394 ? 21.796 3.593 -34.789 1.00 78.94 394 LYS A CA 1
ATOM 3316 C C . LYS A 1 394 ? 21.762 4.267 -36.166 1.00 78.94 394 LYS A C 1
ATOM 3318 O O . LYS A 1 394 ? 21.502 5.463 -36.244 1.00 78.94 394 LYS A O 1
ATOM 3323 N N . ASN A 1 395 ? 22.012 3.508 -37.232 1.00 85.88 395 ASN A N 1
ATOM 3324 C CA . ASN A 1 395 ? 22.061 4.003 -38.606 1.00 85.88 395 ASN A CA 1
ATOM 3325 C C . ASN A 1 395 ? 20.647 4.087 -39.203 1.00 85.88 395 ASN A C 1
ATOM 3327 O O . ASN A 1 395 ? 19.936 3.085 -39.263 1.00 85.88 395 ASN A O 1
ATOM 3331 N N . ASP A 1 396 ? 20.240 5.278 -39.652 1.00 87.00 396 ASP A N 1
ATOM 3332 C CA . ASP A 1 396 ? 18.926 5.482 -40.267 1.00 87.00 396 ASP A CA 1
ATOM 3333 C C . ASP A 1 396 ? 18.733 4.623 -41.513 1.00 87.00 396 ASP A C 1
ATOM 3335 O O . ASP A 1 396 ? 17.661 4.047 -41.677 1.00 87.00 396 ASP A O 1
ATOM 3339 N N . LYS A 1 397 ? 19.755 4.483 -42.360 1.00 86.69 397 LYS A N 1
ATOM 3340 C CA . LYS A 1 397 ? 19.642 3.718 -43.604 1.00 86.69 397 LYS A CA 1
ATOM 3341 C C . LYS A 1 397 ? 19.384 2.236 -43.324 1.00 86.69 397 LYS A C 1
ATOM 3343 O O . LYS A 1 397 ? 18.389 1.691 -43.790 1.00 86.69 397 LYS A O 1
ATOM 3348 N N . GLU A 1 398 ? 20.224 1.625 -42.490 1.00 85.12 398 GLU A N 1
ATOM 3349 C CA . GLU A 1 398 ? 20.093 0.215 -42.089 1.00 85.12 398 GLU A CA 1
ATOM 3350 C C . GLU A 1 398 ? 18.768 -0.048 -41.361 1.00 85.12 398 GLU A C 1
ATOM 3352 O O . GLU A 1 398 ? 18.140 -1.085 -41.557 1.00 85.12 398 GLU A O 1
ATOM 3357 N N . PHE A 1 399 ? 18.299 0.908 -40.551 1.00 90.81 399 PHE A N 1
ATOM 3358 C CA . PHE A 1 399 ? 17.016 0.777 -39.871 1.00 90.81 399 PHE A CA 1
ATOM 3359 C C . PHE A 1 399 ? 15.826 0.806 -40.836 1.00 90.81 399 PHE A C 1
ATOM 3361 O O . PHE A 1 399 ? 14.910 0.002 -40.685 1.00 90.81 399 PHE A O 1
ATOM 3368 N N . HIS A 1 400 ? 15.819 1.703 -41.827 1.00 88.56 400 HIS A N 1
ATOM 3369 C CA . HIS A 1 400 ? 14.733 1.759 -42.812 1.00 88.56 400 HIS A CA 1
ATOM 3370 C C . HIS A 1 400 ? 14.721 0.515 -43.708 1.00 88.56 400 HIS A C 1
ATOM 3372 O O . HIS A 1 400 ? 13.648 -0.027 -43.968 1.00 88.56 400 HIS A O 1
ATOM 3378 N N . GLU A 1 401 ? 15.895 0.027 -44.120 1.00 86.38 401 GLU A N 1
ATOM 3379 C CA . GLU A 1 401 ? 16.025 -1.239 -44.852 1.00 86.38 401 GLU A CA 1
ATOM 3380 C C . GLU A 1 401 ? 15.495 -2.418 -44.019 1.00 86.38 401 GLU A C 1
ATOM 3382 O O . GLU A 1 401 ? 14.716 -3.229 -44.525 1.00 86.38 401 GLU A O 1
ATOM 3387 N N . PHE A 1 402 ? 15.827 -2.472 -42.723 1.00 88.06 402 PHE A N 1
ATOM 3388 C CA . PHE A 1 402 ? 15.276 -3.462 -41.798 1.00 88.06 402 PHE A CA 1
ATOM 3389 C C . PHE A 1 402 ? 13.750 -3.369 -41.689 1.00 88.06 402 PHE A C 1
ATOM 3391 O O . PHE A 1 402 ? 13.081 -4.387 -41.833 1.00 88.06 402 PHE A O 1
ATOM 3398 N N . LEU A 1 403 ? 13.181 -2.178 -41.461 1.00 89.88 403 LEU A N 1
ATOM 3399 C CA . LEU A 1 403 ? 11.728 -2.014 -41.326 1.00 89.88 403 LEU A CA 1
ATOM 3400 C C . LEU A 1 403 ? 10.985 -2.444 -42.592 1.00 89.88 403 LEU A C 1
ATOM 3402 O O . LEU A 1 403 ? 9.972 -3.133 -42.487 1.00 89.88 403 LEU A O 1
ATOM 3406 N N . PHE A 1 404 ? 11.502 -2.079 -43.770 1.00 85.19 404 PHE A N 1
ATOM 3407 C CA . PHE A 1 404 ? 10.923 -2.479 -45.052 1.00 85.19 404 PHE A CA 1
ATOM 3408 C C . PHE A 1 404 ? 10.881 -4.005 -45.186 1.00 85.19 404 PHE A C 1
ATOM 3410 O O . PHE A 1 404 ? 9.845 -4.577 -45.508 1.00 85.19 404 PHE A O 1
ATOM 3417 N N . GLN A 1 405 ? 11.983 -4.674 -44.844 1.00 83.38 405 GLN A N 1
ATOM 3418 C CA . GLN A 1 405 ? 12.074 -6.132 -44.869 1.00 83.38 405 GLN A CA 1
ATOM 3419 C C . GLN A 1 405 ? 11.273 -6.818 -43.753 1.00 83.38 405 GLN A C 1
ATOM 3421 O O . GLN A 1 405 ? 10.898 -7.980 -43.901 1.00 83.38 405 GLN A O 1
ATOM 3426 N N . PHE A 1 406 ? 11.082 -6.159 -42.613 1.00 83.56 406 PHE A N 1
ATOM 3427 C CA . PHE A 1 406 ? 10.417 -6.714 -41.436 1.00 83.56 406 PHE A CA 1
ATOM 3428 C C . PHE A 1 406 ? 8.890 -6.637 -41.551 1.00 83.56 406 PHE A C 1
ATOM 3430 O O . PHE A 1 406 ? 8.208 -7.556 -41.111 1.00 83.56 406 PHE A O 1
ATOM 3437 N N . ALA A 1 407 ? 8.360 -5.585 -42.181 1.00 83.50 407 ALA A N 1
ATOM 3438 C CA . ALA A 1 407 ? 6.925 -5.322 -42.324 1.00 83.50 407 ALA A CA 1
ATOM 3439 C C . ALA A 1 407 ? 6.260 -5.984 -43.555 1.00 83.50 407 ALA A C 1
ATOM 3441 O O . ALA A 1 407 ? 5.089 -5.711 -43.836 1.00 83.50 407 ALA A O 1
ATOM 3442 N N . GLU A 1 408 ? 6.996 -6.804 -44.310 1.00 74.62 408 GLU A N 1
ATOM 3443 C CA . GLU A 1 408 ? 6.562 -7.362 -45.597 1.00 74.62 408 GLU A CA 1
ATOM 3444 C C . GLU A 1 408 ? 5.445 -8.418 -45.417 1.00 74.62 408 GLU A C 1
ATOM 3446 O O . GLU A 1 408 ? 5.637 -9.453 -44.775 1.00 74.62 408 GLU A O 1
ATOM 3451 N N . ASP A 1 409 ? 4.262 -8.125 -45.972 1.00 69.69 409 ASP A N 1
ATOM 3452 C CA . ASP A 1 409 ? 3.050 -8.965 -46.062 1.00 69.69 409 ASP A CA 1
ATOM 3453 C C . ASP A 1 409 ? 2.429 -9.527 -44.760 1.00 69.69 409 ASP A C 1
ATOM 3455 O O . ASP A 1 409 ? 1.547 -10.384 -44.826 1.00 69.69 409 ASP A O 1
ATOM 3459 N N . ASP A 1 410 ? 2.811 -9.033 -43.574 1.00 80.50 410 ASP A N 1
ATOM 3460 C CA . ASP A 1 410 ? 2.218 -9.434 -42.283 1.00 80.50 410 ASP A CA 1
ATOM 3461 C C . ASP A 1 410 ? 1.710 -8.209 -41.483 1.00 80.50 410 ASP A C 1
ATOM 3463 O O . ASP A 1 410 ? 2.512 -7.351 -41.092 1.00 80.50 410 ASP A O 1
ATOM 3467 N N . PRO A 1 411 ? 0.394 -8.107 -41.189 1.00 77.12 411 PRO A N 1
ATOM 3468 C CA . PRO A 1 411 ? -0.173 -6.975 -40.452 1.00 77.12 411 PRO A CA 1
ATOM 3469 C C . PRO A 1 411 ? 0.371 -6.847 -39.020 1.00 77.12 411 PRO A C 1
ATOM 3471 O O . PRO A 1 411 ? 0.508 -5.732 -38.514 1.00 77.12 411 PRO A O 1
ATOM 3474 N N . VAL A 1 412 ? 0.733 -7.957 -38.369 1.00 80.12 412 VAL A N 1
ATOM 3475 C CA . VAL A 1 412 ? 1.303 -7.951 -37.014 1.00 80.12 412 VAL A CA 1
ATOM 3476 C C . VAL A 1 412 ? 2.734 -7.421 -37.042 1.00 80.12 412 VAL A C 1
ATOM 3478 O O . VAL A 1 412 ? 3.131 -6.659 -36.158 1.00 80.12 412 VAL A O 1
ATOM 3481 N N . GLN A 1 413 ? 3.519 -7.789 -38.058 1.00 84.25 413 GLN A N 1
ATOM 3482 C CA . GLN A 1 413 ? 4.877 -7.257 -38.196 1.00 84.25 413 GLN A CA 1
ATOM 3483 C C . GLN A 1 413 ? 4.873 -5.791 -38.610 1.00 84.25 413 GLN A C 1
ATOM 3485 O O . GLN A 1 413 ? 5.720 -5.043 -38.132 1.00 84.25 413 GLN A O 1
ATOM 3490 N N . ARG A 1 414 ? 3.894 -5.354 -39.412 1.00 86.12 414 ARG A N 1
ATOM 3491 C CA . ARG A 1 414 ? 3.705 -3.935 -39.733 1.00 86.12 414 ARG A CA 1
ATOM 3492 C C . ARG A 1 414 ? 3.438 -3.107 -38.477 1.00 86.12 414 ARG A C 1
ATOM 3494 O O . ARG A 1 414 ? 4.162 -2.149 -38.234 1.00 86.12 414 ARG A O 1
ATOM 3501 N N . LEU A 1 415 ? 2.514 -3.547 -37.618 1.00 84.38 415 LEU A N 1
ATOM 3502 C CA . LEU A 1 415 ? 2.272 -2.895 -36.327 1.00 84.38 415 LEU A CA 1
ATOM 3503 C C . LEU A 1 415 ? 3.550 -2.831 -35.473 1.00 84.38 415 LEU A C 1
ATOM 3505 O O . LEU A 1 415 ? 3.903 -1.779 -34.950 1.00 84.38 415 LEU A O 1
ATOM 3509 N N . ARG A 1 416 ? 4.291 -3.942 -35.360 1.00 89.69 416 ARG A N 1
ATOM 3510 C CA . ARG A 1 416 ? 5.561 -3.977 -34.611 1.00 89.69 416 ARG A CA 1
ATOM 3511 C C . ARG A 1 416 ? 6.619 -3.046 -35.204 1.00 89.69 416 ARG A C 1
ATOM 3513 O O . ARG A 1 416 ? 7.353 -2.422 -34.440 1.00 89.69 416 ARG A O 1
ATOM 3520 N N . ALA A 1 417 ? 6.714 -2.971 -36.530 1.00 90.38 417 ALA A N 1
ATOM 3521 C CA . ALA A 1 417 ? 7.625 -2.091 -37.254 1.00 90.38 417 ALA A CA 1
ATOM 3522 C C . ALA A 1 417 ? 7.307 -0.618 -36.964 1.00 90.38 417 ALA A C 1
ATOM 3524 O O . ALA A 1 417 ? 8.209 0.152 -36.623 1.00 90.38 417 ALA A O 1
ATOM 3525 N N . ASP A 1 418 ? 6.025 -0.255 -37.014 1.00 91.75 418 ASP A N 1
ATOM 3526 C CA . ASP A 1 418 ? 5.545 1.091 -36.713 1.00 91.75 418 ASP A CA 1
ATOM 3527 C C . ASP A 1 418 ? 5.829 1.458 -35.250 1.00 91.75 418 ASP A C 1
ATOM 3529 O O . ASP A 1 418 ? 6.494 2.461 -34.978 1.00 91.75 418 ASP A O 1
ATOM 3533 N N . CYS A 1 419 ? 5.464 0.601 -34.289 1.00 92.25 419 CYS A N 1
ATOM 3534 C CA . CYS A 1 419 ? 5.778 0.832 -32.876 1.00 92.25 419 CYS A CA 1
ATOM 3535 C C . CYS A 1 419 ? 7.295 0.947 -32.630 1.00 92.25 419 CYS A C 1
ATOM 3537 O O . CYS A 1 419 ? 7.745 1.828 -31.892 1.00 92.25 419 CYS A O 1
ATOM 3539 N N . LEU A 1 420 ? 8.113 0.105 -33.278 1.00 94.50 420 LEU A N 1
ATOM 3540 C CA . LEU A 1 420 ? 9.573 0.162 -33.174 1.00 94.50 420 LEU A CA 1
ATOM 3541 C C . LEU A 1 420 ? 10.138 1.471 -33.726 1.00 94.50 420 LEU A C 1
ATOM 3543 O O . LEU A 1 420 ? 11.065 2.025 -33.132 1.00 94.50 420 LEU A O 1
ATOM 3547 N N . LYS A 1 421 ? 9.579 1.999 -34.819 1.00 94.75 421 LYS A N 1
ATOM 3548 C CA . LYS A 1 421 ? 9.944 3.313 -35.360 1.00 94.75 421 LYS A CA 1
ATOM 3549 C C . LYS A 1 421 ? 9.728 4.413 -34.321 1.00 94.75 421 LYS A C 1
ATOM 3551 O O . LYS A 1 421 ? 10.625 5.238 -34.131 1.00 94.75 421 LYS A O 1
ATOM 3556 N N . HIS A 1 422 ? 8.598 4.399 -33.612 1.00 94.12 422 HIS A N 1
ATOM 3557 C CA . HIS A 1 422 ? 8.310 5.364 -32.547 1.00 94.12 422 HIS A CA 1
ATOM 3558 C C . HIS A 1 422 ? 9.266 5.220 -31.355 1.00 94.12 422 HIS A C 1
ATOM 3560 O O . HIS A 1 422 ? 9.889 6.205 -30.952 1.00 94.12 422 HIS A O 1
ATOM 3566 N N . VAL A 1 423 ? 9.459 4.000 -30.841 1.00 94.19 423 VAL A N 1
ATOM 3567 C CA . VAL A 1 423 ? 10.362 3.739 -29.704 1.00 94.19 423 VAL A CA 1
ATOM 3568 C C . VAL A 1 423 ? 11.808 4.102 -30.043 1.00 94.19 423 VAL A C 1
ATOM 3570 O O . VAL A 1 423 ? 12.466 4.809 -29.279 1.00 94.19 423 VAL A O 1
ATOM 3573 N N . ARG A 1 424 ? 12.310 3.693 -31.215 1.00 94.06 424 ARG A N 1
ATOM 3574 C CA . ARG A 1 424 ? 13.648 4.078 -31.687 1.00 94.06 424 ARG A CA 1
ATOM 3575 C C . ARG A 1 424 ? 13.756 5.591 -31.821 1.00 94.06 424 ARG A C 1
ATOM 3577 O O . ARG A 1 424 ? 14.730 6.166 -31.341 1.00 94.06 424 ARG A O 1
ATOM 3584 N N . SER A 1 425 ? 12.777 6.241 -32.457 1.00 93.62 425 SER A N 1
ATOM 3585 C CA . SER A 1 425 ? 12.799 7.694 -32.624 1.00 93.62 425 SER A CA 1
ATOM 3586 C C . SER A 1 425 ? 12.867 8.401 -31.277 1.00 93.62 425 SER A C 1
ATOM 3588 O O . SER A 1 425 ? 13.590 9.389 -31.184 1.00 93.62 425 SER A O 1
ATOM 3590 N N . PHE A 1 426 ? 12.156 7.919 -30.256 1.00 94.06 426 PHE A N 1
ATOM 3591 C CA . PHE A 1 426 ? 12.247 8.462 -28.906 1.00 94.06 426 PHE A CA 1
ATOM 3592 C C . PHE A 1 426 ? 13.669 8.327 -28.350 1.00 94.06 426 PHE A C 1
ATOM 3594 O O . PHE A 1 426 ? 14.283 9.329 -27.991 1.00 94.06 426 PHE A O 1
ATOM 3601 N N . VAL A 1 427 ? 14.224 7.109 -28.342 1.00 93.12 427 VAL A N 1
ATOM 3602 C CA . VAL A 1 427 ? 15.552 6.828 -27.768 1.00 93.12 427 VAL A CA 1
ATOM 3603 C C . VAL A 1 427 ? 16.646 7.630 -28.481 1.00 93.12 427 VAL A C 1
ATOM 3605 O O . VAL A 1 427 ? 17.472 8.272 -27.833 1.00 93.12 427 VAL A O 1
ATOM 3608 N N . VAL A 1 428 ? 16.631 7.647 -29.817 1.00 90.62 428 VAL A N 1
ATOM 3609 C CA . VAL A 1 428 ? 17.615 8.378 -30.626 1.00 90.62 428 VAL A CA 1
ATOM 3610 C C . VAL A 1 428 ? 17.480 9.885 -30.433 1.00 90.62 428 VAL A C 1
ATOM 3612 O O . VAL A 1 428 ? 18.503 10.543 -30.244 1.00 90.62 428 VAL A O 1
ATOM 3615 N N . LYS A 1 429 ? 16.260 10.445 -30.446 1.00 91.00 429 LYS A N 1
ATOM 3616 C CA . LYS A 1 429 ? 16.046 11.885 -30.219 1.00 91.00 429 LYS A CA 1
ATOM 3617 C C . LYS A 1 429 ? 16.485 12.289 -28.820 1.00 91.00 429 LYS A C 1
ATOM 3619 O O . LYS A 1 429 ? 17.229 13.255 -28.689 1.00 91.00 429 LYS A O 1
ATOM 3624 N N . PHE A 1 430 ? 16.108 11.521 -27.797 1.00 92.81 430 PHE A N 1
ATOM 3625 C CA . PHE A 1 430 ? 16.508 11.793 -26.420 1.00 92.81 430 PHE A CA 1
ATOM 3626 C C . PHE A 1 430 ? 18.036 11.848 -26.286 1.00 92.81 430 PHE A C 1
ATOM 3628 O O . PHE A 1 430 ? 18.568 12.853 -25.825 1.00 92.81 430 PHE A O 1
ATOM 3635 N N . CYS A 1 431 ? 18.749 10.832 -26.789 1.00 89.75 431 CYS A N 1
ATOM 3636 C CA . CYS A 1 431 ? 20.218 10.767 -26.783 1.00 89.75 431 CYS A CA 1
ATOM 3637 C C . CYS A 1 431 ? 20.909 11.695 -27.799 1.00 89.75 431 CYS A C 1
ATOM 3639 O O . CYS A 1 431 ? 22.140 11.690 -27.907 1.00 89.75 431 CYS A O 1
ATOM 3641 N N . SER A 1 432 ? 20.150 12.438 -28.602 1.00 87.88 432 SER A N 1
ATOM 3642 C CA . SER A 1 432 ? 20.687 13.438 -29.529 1.00 87.88 432 SER A CA 1
ATOM 3643 C C . SER A 1 432 ? 20.597 14.860 -29.009 1.00 87.88 432 SER A C 1
ATOM 3645 O O . SER A 1 432 ? 21.230 15.724 -29.601 1.00 87.88 432 SER A O 1
ATOM 3647 N N . ASN A 1 433 ? 19.910 15.082 -27.889 1.00 90.12 433 ASN A N 1
ATOM 3648 C CA . ASN A 1 433 ? 20.012 16.340 -27.161 1.00 90.12 433 ASN A CA 1
ATOM 3649 C C . ASN A 1 433 ? 21.409 16.511 -26.563 1.00 90.12 433 ASN A C 1
ATOM 3651 O O . ASN A 1 433 ? 22.046 15.534 -26.167 1.00 90.12 433 ASN A O 1
ATOM 3655 N N . GLU A 1 434 ? 21.852 17.757 -26.449 1.00 88.88 434 GLU A N 1
ATOM 3656 C CA . GLU A 1 434 ? 23.077 18.107 -25.740 1.00 88.88 434 GLU A CA 1
ATOM 3657 C C . GLU A 1 434 ? 22.773 18.290 -24.252 1.00 88.88 434 GLU A C 1
ATOM 3659 O O . GLU A 1 434 ? 22.004 19.162 -23.852 1.00 88.88 434 GLU A O 1
ATOM 3664 N N . PHE A 1 435 ? 23.379 17.446 -23.422 1.00 90.81 435 PHE A N 1
ATOM 3665 C CA . PHE A 1 435 ? 23.265 17.514 -21.970 1.00 90.81 435 PHE A CA 1
ATOM 3666 C C . PHE A 1 435 ? 24.605 17.933 -21.359 1.00 90.81 435 PHE A C 1
ATOM 3668 O O . PHE A 1 435 ? 25.602 17.214 -21.496 1.00 90.81 435 PHE A O 1
ATOM 3675 N N . ALA A 1 436 ? 24.629 19.065 -20.650 1.00 87.00 436 ALA A N 1
ATOM 3676 C CA . ALA A 1 436 ? 25.820 19.534 -19.938 1.00 87.00 436 ALA A CA 1
ATOM 3677 C C . ALA A 1 436 ? 26.081 18.727 -18.653 1.00 87.00 436 ALA A C 1
ATOM 3679 O O . ALA A 1 436 ? 27.222 18.633 -18.202 1.00 87.00 436 ALA A O 1
ATOM 3680 N N . SER A 1 437 ? 25.046 18.083 -18.104 1.00 88.38 437 SER A N 1
ATOM 3681 C CA . SER A 1 437 ? 25.119 17.235 -16.914 1.00 88.38 437 SER A CA 1
ATOM 3682 C C . SER A 1 437 ? 24.002 16.180 -16.861 1.00 88.38 437 SER A C 1
ATOM 3684 O O . SER A 1 437 ? 22.997 16.265 -17.572 1.00 88.38 437 SER A O 1
ATOM 3686 N N . VAL A 1 438 ? 24.126 15.215 -15.940 1.00 87.81 438 VAL A N 1
ATOM 3687 C CA . VAL A 1 438 ? 23.023 14.297 -15.578 1.00 87.81 438 VAL A CA 1
ATOM 3688 C C . VAL A 1 438 ? 21.795 15.052 -15.048 1.00 87.81 438 VAL A C 1
ATOM 3690 O O . VAL A 1 438 ? 20.667 14.601 -15.250 1.00 87.81 438 VAL A O 1
ATOM 3693 N N . ALA A 1 439 ? 21.986 16.216 -14.419 1.00 88.00 439 ALA A N 1
ATOM 3694 C CA . ALA A 1 439 ? 20.885 17.053 -13.941 1.00 88.00 439 ALA A CA 1
ATOM 3695 C C . ALA A 1 439 ? 20.015 17.569 -15.099 1.00 88.00 439 ALA A C 1
ATOM 3697 O O . ALA A 1 439 ? 18.789 17.585 -14.993 1.00 88.00 439 ALA A O 1
ATOM 3698 N N . ASP A 1 440 ? 20.635 17.930 -16.226 1.00 90.25 440 ASP A N 1
ATOM 3699 C CA . ASP A 1 440 ? 19.914 18.385 -17.421 1.00 90.25 440 ASP A CA 1
ATOM 3700 C C . ASP A 1 440 ? 19.134 17.239 -18.066 1.00 90.25 440 ASP A C 1
ATOM 3702 O O . ASP A 1 440 ? 17.987 17.413 -18.481 1.00 90.25 440 ASP A O 1
ATOM 3706 N N . MET A 1 441 ? 19.726 16.039 -18.083 1.00 92.50 441 MET A N 1
ATOM 3707 C CA . MET A 1 441 ? 19.054 14.825 -18.549 1.00 92.50 441 MET A CA 1
ATOM 3708 C C . MET A 1 441 ? 17.844 14.484 -17.674 1.00 92.50 441 MET A C 1
ATOM 3710 O O . MET A 1 441 ? 16.781 14.152 -18.199 1.00 92.50 441 MET A O 1
ATOM 3714 N N . LEU A 1 442 ? 17.976 14.625 -16.350 1.00 90.62 442 LEU A N 1
ATOM 3715 C CA . LEU A 1 442 ? 16.866 14.489 -15.410 1.00 90.62 442 LEU A CA 1
ATOM 3716 C C . LEU A 1 442 ? 15.767 15.506 -15.686 1.00 90.62 442 LEU A C 1
ATOM 3718 O O . LEU A 1 442 ? 14.609 15.119 -15.820 1.00 90.62 442 LEU A O 1
ATOM 3722 N N . LYS A 1 443 ? 16.120 16.786 -15.814 1.00 91.00 443 LYS A N 1
ATOM 3723 C CA . LYS A 1 443 ? 15.155 17.848 -16.099 1.00 91.00 443 LYS A CA 1
ATOM 3724 C C . LYS A 1 443 ? 14.379 17.557 -17.383 1.00 91.00 443 LYS A C 1
ATOM 3726 O O . LYS A 1 443 ? 13.156 17.671 -17.384 1.00 91.00 443 LYS A O 1
ATOM 3731 N N . LYS A 1 444 ? 15.065 17.114 -18.443 1.00 94.19 444 LYS A N 1
ATOM 3732 C CA . LYS A 1 444 ? 14.407 16.764 -19.707 1.00 94.19 444 LYS A CA 1
ATOM 3733 C C . LYS A 1 444 ? 13.531 15.517 -19.594 1.00 94.19 444 LYS A C 1
ATOM 3735 O O . LYS A 1 444 ? 12.445 15.492 -20.160 1.00 94.19 444 LYS A O 1
ATOM 3740 N N . MET A 1 445 ? 13.968 14.497 -18.854 1.00 94.06 445 MET A N 1
ATOM 3741 C CA . MET A 1 445 ? 13.156 13.303 -18.599 1.00 94.06 445 MET A CA 1
ATOM 3742 C C . MET A 1 445 ? 11.873 13.651 -17.832 1.00 94.06 445 MET A C 1
ATOM 3744 O O . MET A 1 445 ? 10.800 13.180 -18.191 1.00 94.06 445 MET A O 1
ATOM 3748 N N . ILE A 1 446 ? 11.972 14.512 -16.814 1.00 92.00 446 ILE A N 1
ATOM 3749 C CA . ILE A 1 446 ? 10.815 15.005 -16.057 1.00 92.00 446 ILE A CA 1
ATOM 3750 C C . ILE A 1 446 ? 9.853 15.764 -16.979 1.00 92.00 446 ILE A C 1
ATOM 3752 O O . ILE A 1 446 ? 8.662 15.475 -16.963 1.00 92.00 446 ILE A O 1
ATOM 3756 N N . GLU A 1 447 ? 10.360 16.680 -17.810 1.00 93.69 447 GLU A N 1
ATOM 3757 C CA . GLU A 1 447 ? 9.551 17.447 -18.769 1.00 93.69 447 GLU A CA 1
ATOM 3758 C C . GLU A 1 447 ? 8.769 16.527 -19.722 1.00 93.69 447 GLU A C 1
ATOM 3760 O O . GLU A 1 447 ? 7.563 16.695 -19.894 1.00 93.69 447 GLU A O 1
ATOM 3765 N N . ILE A 1 448 ? 9.437 15.505 -20.270 1.00 94.25 448 ILE A N 1
ATOM 3766 C CA . ILE A 1 448 ? 8.818 14.489 -21.132 1.00 94.25 448 ILE A CA 1
ATOM 3767 C C . ILE A 1 448 ? 7.720 13.740 -20.375 1.00 94.25 448 ILE A C 1
ATOM 3769 O O . ILE A 1 448 ? 6.604 13.602 -20.867 1.00 94.25 448 ILE A O 1
ATOM 3773 N N . MET A 1 449 ? 8.014 13.270 -19.161 1.00 94.25 449 MET A N 1
ATOM 3774 C CA . MET A 1 449 ? 7.047 12.534 -18.348 1.00 94.25 449 MET A CA 1
ATOM 3775 C C . MET A 1 449 ? 5.824 13.372 -17.956 1.00 94.25 449 MET A C 1
ATOM 3777 O O . MET A 1 449 ? 4.753 12.811 -17.742 1.00 94.25 449 MET A O 1
ATOM 3781 N N . GLN A 1 450 ? 5.964 14.692 -17.837 1.00 92.62 450 GLN A N 1
ATOM 3782 C CA . GLN A 1 450 ? 4.847 15.575 -17.507 1.00 92.62 450 GLN A CA 1
ATOM 3783 C C . GLN A 1 450 ? 3.966 15.894 -18.715 1.00 92.62 450 GLN A C 1
ATOM 3785 O O . GLN A 1 450 ? 2.748 15.948 -18.561 1.00 92.62 450 GLN A O 1
ATOM 3790 N N . ASN A 1 451 ? 4.572 16.112 -19.885 1.00 92.88 451 ASN A N 1
ATOM 3791 C CA . ASN A 1 451 ? 3.885 16.756 -21.008 1.00 92.88 451 ASN A CA 1
ATOM 3792 C C . ASN A 1 451 ? 3.734 15.864 -22.243 1.00 92.88 451 ASN A C 1
ATOM 3794 O O . ASN A 1 451 ? 2.762 16.010 -22.981 1.00 92.88 451 ASN A O 1
ATOM 3798 N N . ASP A 1 452 ? 4.668 14.938 -22.464 1.00 93.56 452 ASP A N 1
ATOM 3799 C CA . ASP A 1 452 ? 4.819 14.280 -23.763 1.00 93.56 452 ASP A CA 1
ATOM 3800 C C . ASP A 1 452 ? 4.330 12.826 -23.752 1.00 93.56 452 ASP A C 1
ATOM 3802 O O . ASP A 1 452 ? 3.973 12.294 -24.801 1.00 93.56 452 ASP A O 1
ATOM 3806 N N . ILE A 1 453 ? 4.306 12.155 -22.593 1.00 95.75 453 ILE A N 1
ATOM 3807 C CA . ILE A 1 453 ? 3.913 10.741 -22.511 1.00 95.75 453 ILE A CA 1
ATOM 3808 C C . ILE A 1 453 ? 2.390 10.576 -22.582 1.00 95.75 453 ILE A C 1
ATOM 3810 O O . ILE A 1 453 ? 1.669 10.764 -21.601 1.00 95.75 453 ILE A O 1
ATOM 3814 N N . THR A 1 454 ? 1.914 10.147 -23.750 1.00 94.88 454 THR A N 1
ATOM 3815 C CA . THR A 1 454 ? 0.513 9.793 -24.016 1.00 94.88 454 THR A CA 1
ATOM 3816 C C . THR A 1 454 ? 0.270 8.282 -23.911 1.00 94.88 454 THR A C 1
ATOM 3818 O O . THR A 1 454 ? 1.210 7.483 -23.874 1.00 94.88 454 THR A O 1
ATOM 3821 N N . ALA A 1 455 ? -1.005 7.870 -23.882 1.00 93.12 455 ALA A N 1
ATOM 3822 C CA . ALA A 1 455 ? -1.383 6.451 -23.894 1.00 93.12 455 ALA A CA 1
ATOM 3823 C C . ALA A 1 455 ? -0.874 5.732 -25.156 1.00 93.12 455 ALA A C 1
ATOM 3825 O O . ALA A 1 455 ? -0.356 4.627 -25.069 1.00 93.12 455 ALA A O 1
ATOM 3826 N N . GLU A 1 456 ? -0.911 6.406 -26.306 1.00 93.75 456 GLU A N 1
ATOM 3827 C CA . GLU A 1 456 ? -0.379 5.889 -27.570 1.00 93.75 456 GLU A CA 1
ATOM 3828 C C . GLU A 1 456 ? 1.135 5.621 -27.497 1.00 93.75 456 GLU A C 1
ATOM 3830 O O . GLU A 1 456 ? 1.620 4.580 -27.941 1.00 93.75 456 GLU A O 1
ATOM 3835 N N . ILE A 1 457 ? 1.905 6.531 -26.882 1.00 92.88 457 ILE A N 1
ATOM 3836 C CA . ILE A 1 457 ? 3.345 6.317 -26.680 1.00 92.88 457 ILE A CA 1
ATOM 3837 C C . ILE A 1 457 ? 3.581 5.117 -25.763 1.00 92.88 457 ILE A C 1
ATOM 3839 O O . ILE A 1 457 ? 4.446 4.291 -26.057 1.00 92.88 457 ILE A O 1
ATOM 3843 N N . LEU A 1 458 ? 2.818 4.993 -24.675 1.00 92.94 458 LEU A N 1
ATOM 3844 C CA . LEU A 1 458 ? 2.891 3.830 -23.793 1.00 92.94 458 LEU A CA 1
ATOM 3845 C C . LEU A 1 458 ? 2.626 2.524 -24.563 1.00 92.94 458 LEU A C 1
ATOM 3847 O O . LEU A 1 458 ? 3.425 1.592 -24.452 1.00 92.94 458 LEU A O 1
ATOM 3851 N N . ASP A 1 459 ? 1.582 2.480 -25.389 1.00 90.81 459 ASP A N 1
ATOM 3852 C CA . ASP A 1 459 ? 1.215 1.304 -26.185 1.00 90.81 459 ASP A CA 1
ATOM 3853 C C . ASP A 1 459 ? 2.328 0.906 -27.166 1.00 90.81 459 ASP A C 1
ATOM 3855 O O . ASP A 1 459 ? 2.701 -0.268 -27.251 1.00 90.81 459 ASP A O 1
ATOM 3859 N N . HIS A 1 460 ? 2.956 1.877 -27.839 1.00 92.00 460 HIS A N 1
ATOM 3860 C CA . HIS A 1 460 ? 4.107 1.610 -28.707 1.00 92.00 460 HIS A CA 1
ATOM 3861 C C . HIS A 1 460 ? 5.259 0.932 -27.953 1.00 92.00 460 HIS A C 1
ATOM 3863 O O . HIS A 1 460 ? 5.838 -0.047 -28.439 1.00 92.00 460 HIS A O 1
ATOM 3869 N N . PHE A 1 461 ? 5.582 1.409 -26.748 1.00 92.06 461 PHE A N 1
ATOM 3870 C CA . PHE A 1 461 ? 6.598 0.774 -25.909 1.00 92.06 461 PHE A CA 1
ATOM 3871 C C . PHE A 1 461 ? 6.177 -0.634 -25.466 1.00 92.06 461 PHE A C 1
ATOM 3873 O O . PHE A 1 461 ? 7.020 -1.532 -25.451 1.00 92.06 461 PHE A O 1
ATOM 3880 N N . GLN A 1 462 ? 4.899 -0.867 -25.150 1.00 91.25 462 GLN A N 1
ATOM 3881 C CA . GLN A 1 462 ? 4.401 -2.186 -24.737 1.00 91.25 462 GLN A CA 1
ATOM 3882 C C . GLN A 1 462 ? 4.490 -3.218 -25.868 1.00 91.25 462 GLN A C 1
ATOM 3884 O O . GLN A 1 462 ? 4.932 -4.353 -25.644 1.00 91.25 462 GLN A O 1
ATOM 3889 N N . VAL A 1 463 ? 4.132 -2.830 -27.096 1.00 85.56 463 VAL A N 1
ATOM 3890 C CA . VAL A 1 463 ? 4.242 -3.691 -28.285 1.00 85.56 463 VAL A CA 1
ATOM 3891 C C . VAL A 1 463 ? 5.701 -4.062 -28.548 1.00 85.56 463 VAL A C 1
ATOM 3893 O O . VAL A 1 463 ? 6.012 -5.239 -28.757 1.00 85.56 463 VAL A O 1
ATOM 3896 N N . VAL A 1 464 ? 6.618 -3.091 -28.483 1.00 90.38 464 VAL A N 1
ATOM 3897 C CA . VAL A 1 464 ? 8.054 -3.350 -28.673 1.00 90.38 464 VAL A CA 1
ATOM 3898 C C . VAL A 1 464 ? 8.610 -4.224 -27.555 1.00 90.38 464 VAL A C 1
ATOM 3900 O O . VAL A 1 464 ? 9.330 -5.177 -27.843 1.00 90.38 464 VAL A O 1
ATOM 3903 N N . HIS A 1 465 ? 8.256 -3.948 -26.299 1.00 90.62 465 HIS A N 1
ATOM 3904 C CA . HIS A 1 465 ? 8.705 -4.731 -25.151 1.00 90.62 465 HIS A CA 1
ATOM 3905 C C . HIS A 1 465 ? 8.277 -6.201 -25.263 1.00 90.62 465 HIS A C 1
ATOM 3907 O O . HIS A 1 465 ? 9.114 -7.103 -25.202 1.00 90.62 465 HIS A O 1
ATOM 3913 N N . SER A 1 466 ? 6.988 -6.447 -25.505 1.00 86.06 466 SER A N 1
ATOM 3914 C CA . SER A 1 466 ? 6.433 -7.802 -25.637 1.00 86.06 466 SER A CA 1
ATOM 3915 C C . SER A 1 466 ? 6.963 -8.554 -26.865 1.00 86.06 466 SER A C 1
ATOM 3917 O O . SER A 1 466 ? 7.160 -9.770 -26.817 1.00 86.06 466 SER A O 1
ATOM 3919 N N . SER A 1 467 ? 7.262 -7.842 -27.956 1.00 88.69 467 SER A N 1
ATOM 3920 C CA . SER A 1 467 ? 7.694 -8.437 -29.228 1.00 88.69 467 SER A CA 1
ATOM 3921 C C . SER A 1 467 ? 9.209 -8.405 -29.457 1.00 88.69 467 SER A C 1
ATOM 3923 O O . SER A 1 467 ? 9.675 -8.825 -30.519 1.00 88.69 467 SER A O 1
ATOM 3925 N N . TRP A 1 468 ? 10.002 -7.934 -28.487 1.00 91.00 468 TRP A N 1
ATOM 3926 C CA . TRP A 1 468 ? 11.420 -7.621 -28.699 1.00 91.00 468 TRP A CA 1
ATOM 3927 C C . TRP A 1 468 ? 12.248 -8.796 -29.223 1.00 91.00 468 TRP A C 1
ATOM 3929 O O . TRP A 1 468 ? 13.106 -8.635 -30.088 1.00 91.00 468 TRP A O 1
ATOM 3939 N N . HIS A 1 469 ? 11.993 -9.999 -28.715 1.00 85.31 469 HIS A N 1
ATOM 3940 C CA . HIS A 1 469 ? 12.714 -11.201 -29.124 1.00 85.31 469 HIS A CA 1
ATOM 3941 C C . HIS A 1 469 ? 12.491 -11.545 -30.605 1.00 85.31 469 HIS A C 1
ATOM 3943 O O . HIS A 1 469 ? 13.440 -11.953 -31.272 1.00 85.31 469 HIS A O 1
ATOM 3949 N N . PHE A 1 470 ? 11.284 -11.320 -31.136 1.00 83.31 470 PHE A N 1
ATOM 3950 C CA . PHE A 1 470 ? 10.989 -11.489 -32.561 1.00 83.31 470 PHE A CA 1
ATOM 3951 C C . PHE A 1 470 ? 11.686 -10.428 -33.412 1.00 83.31 470 PHE A C 1
ATOM 3953 O O . PHE A 1 470 ? 12.317 -10.769 -34.410 1.00 83.31 470 PHE A O 1
ATOM 3960 N N . ILE A 1 471 ? 11.626 -9.163 -32.981 1.00 86.25 471 ILE A N 1
ATOM 3961 C CA . ILE A 1 471 ? 12.298 -8.040 -33.652 1.00 86.25 471 ILE A CA 1
ATOM 3962 C C . ILE A 1 471 ? 13.807 -8.310 -33.738 1.00 86.25 471 ILE A C 1
ATOM 3964 O O . ILE A 1 471 ? 14.410 -8.200 -34.803 1.00 86.25 471 ILE A O 1
ATOM 3968 N N . LEU A 1 472 ? 14.419 -8.725 -32.626 1.00 85.00 472 LEU A N 1
ATOM 3969 C CA . LEU A 1 472 ? 15.854 -8.987 -32.557 1.00 85.00 472 LEU A CA 1
ATOM 3970 C C . LEU A 1 472 ? 16.271 -10.213 -33.380 1.00 85.00 472 LEU A C 1
ATOM 3972 O O . LEU A 1 472 ? 17.356 -10.210 -33.957 1.00 85.00 472 LEU A O 1
ATOM 3976 N N . ALA A 1 473 ? 15.444 -11.262 -33.421 1.00 83.38 473 ALA A N 1
ATOM 3977 C CA . ALA A 1 473 ? 15.707 -12.434 -34.254 1.00 83.38 473 ALA A CA 1
ATOM 3978 C C . ALA A 1 473 ? 15.707 -12.058 -35.742 1.00 83.38 473 ALA A C 1
ATOM 3980 O O . ALA A 1 473 ? 16.649 -12.403 -36.451 1.00 83.38 473 ALA A O 1
ATOM 3981 N N . ALA A 1 474 ? 14.713 -11.279 -36.180 1.00 81.06 474 ALA A N 1
ATOM 3982 C CA . ALA A 1 474 ? 14.634 -10.793 -37.554 1.00 81.06 474 ALA A CA 1
ATOM 3983 C C . ALA A 1 474 ? 15.799 -9.860 -37.924 1.00 81.06 474 ALA A C 1
ATOM 3985 O O . ALA A 1 474 ? 16.267 -9.890 -39.057 1.00 81.06 474 ALA A O 1
ATOM 3986 N N . ALA A 1 475 ? 16.294 -9.059 -36.974 1.00 80.31 475 ALA A N 1
ATOM 3987 C CA . ALA A 1 475 ? 17.422 -8.155 -37.203 1.00 80.31 475 ALA A CA 1
ATOM 3988 C C . ALA A 1 475 ? 18.777 -8.878 -37.328 1.00 80.31 475 ALA A C 1
ATOM 3990 O O . ALA A 1 475 ? 19.690 -8.357 -37.960 1.00 80.31 475 ALA A O 1
ATOM 3991 N N . LYS A 1 476 ? 18.936 -10.056 -36.708 1.00 79.75 476 LYS A N 1
ATOM 3992 C CA . LYS A 1 476 ? 20.196 -10.822 -36.728 1.00 79.75 476 LYS A CA 1
ATOM 3993 C C . LYS A 1 476 ? 20.317 -11.783 -37.903 1.00 79.75 476 LYS A C 1
ATOM 3995 O O . LYS A 1 476 ? 21.435 -12.064 -38.319 1.00 79.75 476 LYS A O 1
ATOM 4000 N N . ASP A 1 477 ? 19.199 -12.309 -38.387 1.00 68.94 477 ASP A N 1
ATOM 4001 C CA . ASP A 1 477 ? 19.179 -13.246 -39.504 1.00 68.94 477 ASP A CA 1
ATOM 4002 C C . ASP A 1 477 ? 17.923 -13.018 -40.369 1.00 68.94 477 ASP A C 1
ATOM 4004 O O . ASP A 1 477 ? 16.838 -13.518 -40.044 1.00 68.94 477 ASP A O 1
ATOM 4008 N N . PRO A 1 478 ? 18.049 -12.273 -41.484 1.00 57.84 478 PRO A N 1
ATOM 4009 C CA . PRO A 1 478 ? 16.941 -12.047 -42.399 1.00 57.84 478 PRO A CA 1
ATOM 4010 C C . PRO A 1 478 ? 16.456 -13.329 -43.106 1.00 57.84 478 PRO A C 1
ATOM 4012 O O . PRO A 1 478 ? 15.388 -13.290 -43.715 1.00 57.84 478 PRO A O 1
ATOM 4015 N N . GLN A 1 479 ? 17.170 -14.466 -43.021 1.00 51.12 479 GLN A N 1
ATOM 4016 C CA . GLN A 1 479 ? 16.759 -15.755 -43.602 1.00 51.12 479 GLN A CA 1
ATOM 4017 C C . GLN A 1 479 ? 15.938 -16.649 -42.651 1.00 51.12 479 GLN A C 1
ATOM 4019 O O . GLN A 1 479 ? 15.250 -17.558 -43.120 1.00 51.12 479 GLN A O 1
ATOM 4024 N N . VAL A 1 480 ? 15.861 -16.345 -41.345 1.00 50.78 480 VAL A N 1
ATOM 4025 C CA . VAL A 1 480 ? 14.951 -17.036 -40.389 1.00 50.78 480 VAL A CA 1
ATOM 4026 C C . VAL A 1 480 ? 13.460 -16.816 -40.732 1.00 50.78 480 VAL A C 1
ATOM 4028 O O . VAL A 1 480 ? 12.571 -17.483 -40.193 1.00 50.78 480 VAL A O 1
ATOM 4031 N N . LYS A 1 481 ? 13.172 -15.938 -41.705 1.00 48.88 481 LYS A N 1
ATOM 4032 C CA . LYS A 1 481 ? 11.846 -15.647 -42.273 1.00 48.88 481 LYS A CA 1
ATOM 4033 C C . LYS A 1 481 ? 11.065 -16.882 -42.754 1.00 48.88 481 LYS A C 1
ATOM 4035 O O . LYS A 1 481 ? 9.837 -16.862 -42.695 1.00 48.88 481 LYS A O 1
ATOM 4040 N N . GLN A 1 482 ? 11.720 -17.955 -43.209 1.00 46.31 482 GLN A N 1
ATOM 4041 C CA . GLN A 1 482 ? 11.012 -19.114 -43.783 1.00 46.31 482 GLN A CA 1
ATOM 4042 C C . GLN A 1 482 ? 10.609 -20.185 -42.756 1.00 46.31 482 GLN A C 1
ATOM 4044 O O . GLN A 1 482 ? 9.556 -20.804 -42.905 1.00 46.31 482 GLN A O 1
ATOM 4049 N N . THR A 1 483 ? 11.360 -20.369 -41.670 1.00 44.16 483 THR A N 1
ATOM 4050 C CA . THR A 1 483 ? 11.101 -21.463 -40.715 1.00 44.16 483 THR A CA 1
ATOM 4051 C C . THR A 1 483 ? 9.945 -21.161 -39.756 1.00 44.16 483 THR A C 1
ATOM 4053 O O . THR A 1 483 ? 9.248 -22.076 -39.318 1.00 44.16 483 THR A O 1
ATOM 4056 N N . ASN A 1 484 ? 9.682 -19.880 -39.466 1.00 41.94 484 ASN A N 1
ATOM 4057 C CA . ASN A 1 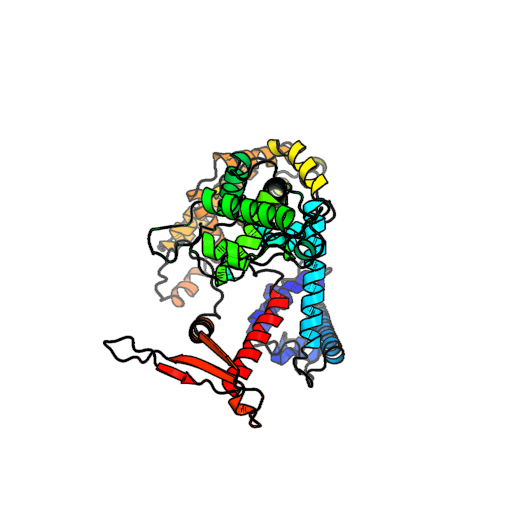484 ? 8.572 -19.473 -38.595 1.00 41.94 484 ASN A CA 1
ATOM 4058 C C . ASN A 1 484 ? 7.217 -19.393 -39.320 1.00 41.94 484 ASN A C 1
ATOM 4060 O O . ASN A 1 484 ? 6.186 -19.514 -38.662 1.00 41.94 484 ASN A O 1
ATOM 4064 N N . ARG A 1 485 ? 7.197 -19.290 -40.661 1.00 44.53 485 ARG A N 1
ATOM 4065 C CA . ARG A 1 485 ? 5.959 -19.404 -41.458 1.00 44.53 485 ARG A CA 1
ATOM 4066 C C . ARG A 1 485 ? 5.368 -20.823 -41.433 1.00 44.53 485 ARG A C 1
ATOM 4068 O O . ARG A 1 485 ? 4.161 -20.966 -41.573 1.00 44.53 485 ARG A O 1
ATOM 4075 N N . GLN A 1 486 ? 6.175 -21.868 -41.208 1.00 40.53 486 GLN A N 1
ATOM 4076 C CA . GLN A 1 486 ? 5.705 -23.265 -41.231 1.00 40.53 486 GLN A CA 1
ATOM 4077 C C . GLN A 1 486 ? 5.248 -23.833 -39.875 1.00 40.53 486 GLN A C 1
ATOM 4079 O O . GLN A 1 486 ? 4.633 -24.896 -39.855 1.00 40.53 486 GLN A O 1
ATOM 4084 N N . LYS A 1 487 ? 5.499 -23.161 -38.741 1.00 37.28 487 LYS A N 1
ATOM 4085 C CA . LYS A 1 487 ? 5.107 -23.672 -37.405 1.00 37.28 487 LYS A CA 1
ATOM 4086 C C . LYS A 1 487 ? 3.946 -22.942 -36.729 1.00 37.28 487 LYS A C 1
ATOM 4088 O O . LYS A 1 487 ? 3.535 -23.357 -35.651 1.00 37.28 487 LYS A O 1
ATOM 4093 N N . LEU A 1 488 ? 3.385 -21.907 -37.349 1.00 37.66 488 LEU A N 1
ATOM 4094 C CA . LEU A 1 488 ? 2.276 -21.126 -36.790 1.00 37.66 488 LEU A CA 1
ATOM 4095 C C . LEU A 1 488 ? 1.144 -20.972 -37.816 1.00 37.66 488 LEU A C 1
ATOM 4097 O O . LEU A 1 488 ? 0.726 -19.873 -38.153 1.00 37.66 488 LEU A O 1
ATOM 4101 N N . GLY A 1 489 ? 0.613 -22.104 -38.286 1.00 25.39 489 GLY A N 1
ATOM 4102 C CA . GLY A 1 489 ? -0.703 -22.188 -38.935 1.00 25.39 489 GLY A CA 1
ATOM 4103 C C . GLY A 1 489 ? -1.853 -22.150 -37.921 1.00 25.39 489 GLY A C 1
ATOM 4104 O O . GLY A 1 489 ? -2.798 -22.923 -38.027 1.00 25.39 489 GLY A O 1
ATOM 4105 N N . GLY A 1 490 ? -1.736 -21.309 -36.893 1.00 25.83 490 GLY A N 1
ATOM 4106 C CA . GLY A 1 490 ? -2.747 -21.113 -35.864 1.00 25.83 490 GLY A CA 1
ATOM 4107 C C . GLY A 1 490 ? -3.079 -19.635 -35.782 1.00 25.83 490 GLY A C 1
ATOM 4108 O O . GLY A 1 490 ? -2.202 -18.820 -35.509 1.00 25.83 490 GLY A O 1
ATOM 4109 N N . VAL A 1 491 ? -4.340 -19.299 -36.042 1.00 25.23 491 VAL A N 1
ATOM 4110 C CA . VAL A 1 491 ? -4.907 -17.964 -35.841 1.00 25.23 491 VAL A CA 1
ATOM 4111 C C . VAL A 1 491 ? -4.609 -17.522 -34.407 1.00 25.23 491 VAL A C 1
ATOM 4113 O O . VAL A 1 491 ? -5.201 -18.031 -33.458 1.00 25.23 491 VAL A O 1
ATOM 4116 N N . VAL A 1 492 ? -3.688 -16.574 -34.238 1.00 24.45 492 VAL A N 1
ATOM 4117 C CA . VAL A 1 492 ? -3.551 -15.838 -32.981 1.00 24.45 492 VAL A CA 1
ATOM 4118 C C . VAL A 1 492 ? -4.578 -14.717 -33.033 1.00 24.45 492 VAL A C 1
ATOM 4120 O O . VAL A 1 492 ? -4.336 -13.658 -33.607 1.00 24.45 492 VAL A O 1
ATOM 4123 N N . VAL A 1 493 ? -5.749 -14.966 -32.451 1.00 22.69 493 VAL A N 1
ATOM 4124 C CA . VAL A 1 493 ? -6.644 -13.886 -32.040 1.00 22.69 493 VAL A CA 1
ATOM 4125 C C . VAL A 1 493 ? -5.896 -13.106 -30.962 1.00 22.69 493 VAL A C 1
ATOM 4127 O O . VAL A 1 493 ? -5.677 -13.610 -29.861 1.00 22.69 493 VAL A O 1
ATOM 4130 N N . VAL A 1 494 ? -5.468 -11.885 -31.279 1.00 24.78 494 VAL A N 1
ATOM 4131 C CA . VAL A 1 494 ? -5.042 -10.926 -30.257 1.00 24.78 494 VAL A CA 1
ATOM 4132 C C . VAL A 1 494 ? -6.306 -10.507 -29.515 1.00 24.78 494 VAL A C 1
ATOM 4134 O O . VAL A 1 494 ? -7.029 -9.610 -29.939 1.00 24.78 494 VAL A O 1
ATOM 4137 N N . VAL A 1 495 ? -6.610 -11.207 -28.424 1.00 21.47 495 VAL A N 1
ATOM 4138 C CA . VAL A 1 495 ? -7.587 -10.737 -27.446 1.00 21.47 495 VAL A CA 1
ATOM 4139 C C . VAL A 1 495 ? -6.943 -9.554 -26.732 1.00 21.47 495 VAL A C 1
ATOM 4141 O O . VAL A 1 495 ? -6.033 -9.722 -25.920 1.00 21.47 495 VAL A O 1
ATOM 4144 N N . VAL A 1 496 ? -7.392 -8.345 -27.066 1.00 22.14 496 VAL A N 1
ATOM 4145 C CA . VAL A 1 496 ? -7.158 -7.161 -26.239 1.00 22.14 496 VAL A CA 1
ATOM 4146 C C . VAL A 1 496 ? -7.942 -7.383 -24.950 1.00 22.14 496 VAL A C 1
ATOM 4148 O O . VAL A 1 496 ? -9.168 -7.295 -24.934 1.00 22.14 496 VAL A O 1
ATOM 4151 N N . PHE A 1 497 ? -7.244 -7.736 -23.875 1.00 22.30 497 PHE A N 1
ATOM 4152 C CA . PHE A 1 497 ? -7.854 -7.784 -22.554 1.00 22.30 497 PHE A CA 1
ATOM 4153 C C . PHE A 1 497 ? -8.028 -6.344 -22.043 1.00 22.30 497 PHE A C 1
ATOM 4155 O O . PHE A 1 497 ? -7.030 -5.629 -21.934 1.00 22.30 497 PHE A O 1
ATOM 4162 N N . PRO A 1 498 ? -9.244 -5.902 -21.667 1.00 21.98 498 PRO A N 1
ATOM 4163 C CA . PRO A 1 498 ? -9.364 -4.819 -20.699 1.00 21.98 498 PRO A CA 1
ATOM 4164 C C . PRO A 1 498 ? -8.761 -5.298 -19.362 1.00 21.98 498 PRO A C 1
ATOM 4166 O O . PRO A 1 498 ? -8.637 -6.508 -19.144 1.00 21.98 498 PRO A O 1
ATOM 4169 N N . PRO A 1 499 ? -8.345 -4.392 -18.461 1.00 23.83 499 PRO A N 1
ATOM 4170 C CA . PRO A 1 499 ? -7.515 -4.748 -17.317 1.00 23.83 499 PRO A CA 1
ATOM 4171 C C . PRO A 1 499 ? -8.300 -5.625 -16.334 1.00 23.83 499 PRO A C 1
ATOM 4173 O O . PRO A 1 499 ? -9.047 -5.129 -15.495 1.00 23.83 499 PRO A O 1
ATOM 4176 N N . PHE A 1 500 ? -8.115 -6.943 -16.421 1.00 22.31 500 PHE A N 1
ATOM 4177 C CA . PHE A 1 500 ? -8.647 -7.895 -15.454 1.00 22.31 500 PHE A CA 1
ATOM 4178 C C . PHE A 1 500 ? -7.602 -8.222 -14.385 1.00 22.31 500 PHE A C 1
ATOM 4180 O O . PHE A 1 500 ? -6.608 -8.917 -14.588 1.00 22.31 500 PHE A O 1
ATOM 4187 N N . THR A 1 501 ? -7.869 -7.639 -13.222 1.00 31.22 501 THR A N 1
ATOM 4188 C CA . THR A 1 501 ? -7.798 -8.238 -11.887 1.00 31.22 501 THR A CA 1
ATOM 4189 C C . THR A 1 501 ? -7.341 -9.706 -11.813 1.00 31.22 501 THR A C 1
ATOM 4191 O O . THR A 1 501 ? -8.107 -10.646 -11.967 1.00 31.22 501 THR A O 1
ATOM 4194 N N . CYS A 1 502 ? -6.065 -9.877 -11.462 1.00 29.73 502 CYS A N 1
ATOM 4195 C CA . CYS A 1 502 ? -5.504 -10.920 -10.594 1.00 29.73 502 CYS A CA 1
ATOM 4196 C C . CYS A 1 502 ? -6.152 -12.315 -10.602 1.00 29.73 502 CYS A C 1
ATOM 4198 O O . CYS A 1 502 ? -7.102 -12.542 -9.859 1.00 29.73 502 CYS A O 1
ATOM 4200 N N . LYS A 1 503 ? -5.494 -13.300 -11.229 1.00 33.06 503 LYS A N 1
ATOM 4201 C CA . LYS A 1 503 ? -5.617 -14.714 -10.837 1.00 33.06 503 LYS A CA 1
ATOM 4202 C C . LYS A 1 503 ? -4.292 -15.465 -11.017 1.00 33.06 503 LYS A C 1
ATOM 4204 O O . LYS A 1 503 ? -3.747 -15.528 -12.112 1.00 33.06 503 LYS A O 1
ATOM 4209 N N . GLY A 1 504 ? -3.801 -16.045 -9.921 1.00 31.16 504 GLY A N 1
ATOM 4210 C CA . GLY A 1 504 ? -3.002 -17.272 -9.944 1.00 31.16 504 GLY A CA 1
ATOM 4211 C C . GLY A 1 504 ? -3.957 -18.469 -9.867 1.00 31.16 504 GLY A C 1
ATOM 4212 O O . GLY A 1 504 ? -4.987 -18.396 -9.201 1.00 31.16 504 GLY A O 1
ATOM 4213 N N . SER A 1 505 ? -3.647 -19.538 -10.588 1.00 34.44 505 SER A N 1
ATOM 4214 C CA . SER A 1 505 ? -4.555 -20.598 -11.045 1.00 34.44 505 SER A CA 1
ATOM 4215 C C . SER A 1 505 ? -4.853 -21.737 -10.050 1.00 34.44 505 SER A C 1
ATOM 4217 O O . SER A 1 505 ? -4.902 -22.895 -10.449 1.00 34.44 505 SER A O 1
ATOM 4219 N N . THR A 1 506 ? -5.101 -21.455 -8.769 1.00 40.16 506 THR A N 1
ATOM 4220 C CA . THR A 1 506 ? -5.471 -22.502 -7.784 1.00 40.16 506 THR A CA 1
ATOM 4221 C C . THR A 1 506 ? -6.526 -22.022 -6.787 1.00 40.16 506 THR A C 1
ATOM 4223 O O . THR A 1 506 ? -6.208 -21.866 -5.614 1.00 40.16 506 THR A O 1
ATOM 4226 N N . HIS A 1 507 ? -7.753 -21.704 -7.228 1.00 54.19 507 HIS A N 1
ATOM 4227 C CA . HIS A 1 507 ? -8.798 -21.274 -6.279 1.00 54.19 507 HIS A CA 1
ATOM 4228 C C . HIS A 1 507 ? -10.268 -21.475 -6.688 1.00 54.19 507 HIS A C 1
ATOM 4230 O O . HIS A 1 507 ? -11.134 -21.011 -5.957 1.00 54.19 507 HIS A O 1
ATOM 4236 N N . GLU A 1 508 ? -10.606 -22.123 -7.806 1.00 43.72 508 GLU A N 1
ATOM 4237 C CA . GLU A 1 508 ? -12.029 -22.243 -8.196 1.00 43.72 508 GLU A CA 1
ATOM 4238 C C . GLU A 1 508 ? -12.730 -23.398 -7.455 1.00 43.72 508 GLU A C 1
ATOM 4240 O O . GLU A 1 508 ? -13.758 -23.172 -6.825 1.00 43.72 508 GLU A O 1
ATOM 4245 N N . GLN A 1 509 ? -12.100 -24.579 -7.384 1.00 47.16 509 GLN A N 1
ATOM 4246 C CA . GLN A 1 509 ? -12.624 -25.733 -6.632 1.00 47.16 509 GLN A CA 1
ATOM 4247 C C . GLN A 1 509 ? -12.594 -25.514 -5.110 1.00 47.16 509 GLN A C 1
ATOM 4249 O O . GLN A 1 509 ? -13.556 -25.835 -4.422 1.00 47.16 509 GLN A O 1
ATOM 4254 N N . ASP A 1 510 ? -11.528 -24.910 -4.576 1.00 45.31 510 ASP A N 1
ATOM 4255 C CA . ASP A 1 510 ? -11.400 -24.652 -3.133 1.00 45.31 510 ASP A CA 1
ATOM 4256 C C . ASP A 1 510 ? -12.347 -23.540 -2.645 1.00 45.31 510 ASP A C 1
ATOM 4258 O O . ASP A 1 510 ? -12.779 -23.552 -1.493 1.00 45.31 510 ASP A O 1
ATOM 4262 N N . ARG A 1 511 ? -12.704 -22.584 -3.517 1.00 48.47 511 ARG A N 1
ATOM 4263 C CA . ARG A 1 511 ? -13.703 -21.551 -3.208 1.00 48.47 511 ARG A CA 1
ATOM 4264 C C . ARG A 1 511 ? -15.114 -22.135 -3.196 1.00 48.47 511 ARG A C 1
ATOM 4266 O O . ARG A 1 511 ? -15.839 -21.890 -2.240 1.00 48.47 511 ARG A O 1
ATOM 4273 N N . GLU A 1 512 ? -15.470 -22.945 -4.196 1.00 51.91 512 GLU A N 1
ATOM 4274 C CA . GLU A 1 512 ? -16.757 -23.659 -4.218 1.00 51.91 512 GLU A CA 1
ATOM 4275 C C . GLU A 1 512 ? -16.938 -24.576 -3.001 1.00 51.91 512 GLU A C 1
ATOM 4277 O O . GLU A 1 512 ? -18.052 -24.712 -2.505 1.00 51.91 512 GLU A O 1
ATOM 4282 N N . PHE A 1 513 ? -15.859 -25.179 -2.493 1.00 48.41 513 PHE A N 1
ATOM 4283 C CA . PHE A 1 513 ? -15.910 -26.086 -1.342 1.00 48.41 513 PHE A CA 1
ATOM 4284 C C . PHE A 1 513 ? -16.001 -25.350 0.009 1.00 48.41 513 PHE A C 1
ATOM 4286 O O . PHE A 1 513 ? -16.687 -25.811 0.918 1.00 48.41 513 PHE A O 1
ATOM 4293 N N . LEU A 1 514 ? -15.363 -24.179 0.150 1.00 46.00 514 LEU A N 1
ATOM 4294 C CA . LEU A 1 514 ? -15.481 -23.327 1.346 1.00 46.00 514 LEU A CA 1
ATOM 4295 C C . LEU A 1 514 ? -16.838 -22.614 1.428 1.00 46.00 514 LEU A C 1
ATOM 4297 O O . LEU A 1 514 ? -17.368 -22.430 2.520 1.00 46.00 514 LEU A O 1
ATOM 4301 N N . GLU A 1 515 ? -17.427 -22.256 0.285 1.00 49.69 515 GLU A N 1
ATOM 4302 C CA . GLU A 1 515 ? -18.775 -21.675 0.206 1.00 49.69 515 GLU A CA 1
ATOM 4303 C C . GLU A 1 515 ? -19.884 -22.671 0.611 1.00 49.69 515 GLU A C 1
ATOM 4305 O O . GLU A 1 515 ? -21.002 -22.255 0.915 1.00 49.69 515 GLU A O 1
ATOM 4310 N N . GLN A 1 516 ? -19.586 -23.977 0.668 1.00 49.62 516 GLN A N 1
ATOM 4311 C CA . GLN A 1 516 ? -20.525 -25.021 1.099 1.00 49.62 516 GLN A CA 1
ATOM 4312 C C . GLN A 1 516 ? -20.605 -25.193 2.622 1.00 49.62 516 GLN A C 1
ATOM 4314 O O . GLN A 1 516 ? -21.527 -25.858 3.091 1.00 49.62 516 GLN A O 1
ATOM 4319 N N . LEU A 1 517 ? -19.680 -24.615 3.399 1.00 42.19 517 LEU A N 1
ATOM 4320 C CA . LEU A 1 517 ? -19.552 -24.847 4.840 1.00 42.19 517 LEU A CA 1
ATOM 4321 C C . LEU A 1 517 ? -20.235 -23.726 5.634 1.00 42.19 517 LEU A C 1
ATOM 4323 O O . LEU A 1 517 ? -19.726 -22.613 5.739 1.00 42.19 517 LEU A O 1
ATOM 4327 N N . THR A 1 518 ? -21.417 -24.015 6.179 1.00 42.78 518 THR A N 1
ATOM 4328 C CA . THR A 1 518 ? -22.296 -22.988 6.774 1.00 42.78 518 THR A CA 1
ATOM 4329 C C . THR A 1 518 ? -22.323 -22.971 8.300 1.00 42.78 518 THR A C 1
ATOM 4331 O O . THR A 1 518 ? -22.549 -21.911 8.878 1.00 42.78 518 THR A O 1
ATOM 4334 N N . ALA A 1 519 ? -22.108 -24.109 8.966 1.00 40.62 519 ALA A N 1
ATOM 4335 C CA . ALA A 1 519 ? -22.109 -24.191 10.426 1.00 40.62 519 ALA A CA 1
ATOM 4336 C C . ALA A 1 519 ? -21.318 -25.408 10.934 1.00 40.62 519 ALA A C 1
ATOM 4338 O O . ALA A 1 519 ? -21.250 -26.441 10.265 1.00 40.62 519 ALA A O 1
ATOM 4339 N N . ILE A 1 520 ? -20.756 -25.271 12.137 1.00 40.84 520 ILE A N 1
ATOM 4340 C CA . ILE A 1 520 ? -20.136 -26.349 12.915 1.00 40.84 520 ILE A CA 1
ATOM 4341 C C . ILE A 1 520 ? -20.942 -26.461 14.208 1.00 40.84 520 ILE A C 1
ATOM 4343 O O . ILE A 1 520 ? -20.996 -25.501 14.978 1.00 40.84 520 ILE A O 1
ATOM 4347 N N . GLU A 1 521 ? -21.588 -27.603 14.424 1.00 42.22 521 GLU A N 1
ATOM 4348 C CA . GLU A 1 521 ? -22.361 -27.872 15.635 1.00 42.22 521 GLU A CA 1
ATOM 4349 C C . GLU A 1 521 ? -21.568 -28.809 16.551 1.00 42.22 521 GLU A C 1
ATOM 4351 O O . GLU A 1 521 ? -21.063 -29.849 16.122 1.00 42.22 521 GLU A O 1
ATOM 4356 N N . PHE A 1 522 ? -21.458 -28.426 17.822 1.00 39.00 522 PHE A N 1
ATOM 4357 C CA . PHE A 1 522 ? -20.862 -29.252 18.867 1.00 39.00 522 PHE A CA 1
ATOM 4358 C C . PHE A 1 522 ? -21.982 -30.001 19.593 1.00 39.00 522 PHE A C 1
ATOM 4360 O O . PHE A 1 522 ? -22.937 -29.386 20.074 1.00 39.00 522 PHE A O 1
ATOM 4367 N N . GLY A 1 523 ? -21.885 -31.326 19.637 1.00 41.19 523 GLY A N 1
ATOM 4368 C CA . GLY A 1 523 ? -22.784 -32.188 20.394 1.00 41.19 523 GLY A CA 1
ATOM 4369 C C . GLY A 1 523 ? -22.521 -32.116 21.906 1.00 41.19 523 GLY A C 1
ATOM 4370 O O . GLY A 1 523 ? -21.497 -31.587 22.336 1.00 41.19 523 GLY A O 1
ATOM 4371 N N . PRO A 1 524 ? -23.438 -32.639 22.737 1.00 39.09 524 PRO A N 1
ATOM 4372 C CA . PRO A 1 524 ? -23.271 -32.657 24.188 1.00 39.09 524 PRO A CA 1
ATOM 4373 C C . PRO A 1 524 ? -22.039 -33.482 24.609 1.00 39.09 524 PRO A C 1
ATOM 4375 O O . PRO A 1 524 ? -21.867 -34.621 24.159 1.00 39.09 524 PRO A O 1
ATOM 4378 N N . GLU A 1 525 ? -21.212 -32.904 25.494 1.00 41.00 525 GLU A N 1
ATOM 4379 C CA . GLU A 1 525 ? -19.936 -33.457 26.005 1.00 41.00 525 GLU A CA 1
ATOM 4380 C C . GLU A 1 525 ? -20.076 -34.847 26.661 1.00 41.00 525 GLU A C 1
ATOM 4382 O O . GLU A 1 525 ? -19.097 -35.578 26.790 1.00 41.00 525 GLU A O 1
ATOM 4387 N N . ASP A 1 526 ? -21.298 -35.255 27.009 1.00 43.19 526 ASP A N 1
ATOM 4388 C CA . ASP A 1 526 ? -21.590 -36.484 27.753 1.00 43.19 526 ASP A CA 1
ATOM 4389 C C . ASP A 1 526 ? -21.610 -37.748 26.866 1.00 43.19 526 ASP A C 1
ATOM 4391 O O . ASP A 1 526 ? -21.687 -38.878 27.360 1.00 43.19 526 ASP A O 1
ATOM 4395 N N . THR A 1 527 ? -21.543 -37.594 25.540 1.00 43.06 527 THR A N 1
ATOM 4396 C CA . THR A 1 527 ? -21.594 -38.727 24.607 1.00 43.06 527 THR A CA 1
ATOM 4397 C C . THR A 1 527 ? -20.220 -39.392 24.454 1.00 43.06 527 THR A C 1
ATOM 4399 O O . THR A 1 527 ? -19.306 -38.852 23.846 1.00 43.06 527 THR A O 1
ATOM 4402 N N . HIS A 1 528 ? -20.076 -40.621 24.968 1.00 42.25 528 HIS A N 1
ATOM 4403 C CA . HIS A 1 528 ? -18.855 -41.455 24.898 1.00 42.25 528 HIS A CA 1
ATOM 4404 C C . HIS A 1 528 ? -18.458 -41.915 23.477 1.00 42.25 528 HIS A C 1
ATOM 4406 O O . HIS A 1 528 ? -17.650 -42.828 23.317 1.00 42.25 528 HIS A O 1
ATOM 4412 N N . ASN A 1 529 ? -19.027 -41.310 22.435 1.00 44.12 529 ASN A N 1
ATOM 4413 C CA . ASN A 1 529 ? -18.731 -41.627 21.050 1.00 44.12 529 ASN A CA 1
ATOM 4414 C C . ASN A 1 529 ? -18.149 -40.380 20.370 1.00 44.12 529 ASN A C 1
ATOM 4416 O O . ASN A 1 529 ? -18.895 -39.490 19.964 1.00 44.12 529 ASN A O 1
ATOM 4420 N N . HIS A 1 530 ? -16.813 -40.307 20.290 1.00 47.00 530 HIS A N 1
ATOM 4421 C CA . HIS A 1 530 ? -16.075 -39.159 19.744 1.00 47.00 530 HIS A CA 1
ATOM 4422 C C . HIS A 1 530 ? -16.493 -38.786 18.310 1.00 47.00 530 HIS A C 1
ATOM 4424 O O . HIS A 1 530 ? -16.387 -37.617 17.947 1.00 47.00 530 HIS A O 1
ATOM 4430 N N . GLU A 1 531 ? -17.041 -39.731 17.539 1.00 45.59 531 GLU A N 1
ATOM 4431 C CA . GLU A 1 531 ? -17.552 -39.500 16.180 1.00 45.59 531 GLU A CA 1
ATOM 4432 C C . GLU A 1 531 ? -18.839 -38.649 16.138 1.00 45.59 531 GLU A C 1
ATOM 4434 O O . GLU A 1 531 ? -19.155 -38.069 15.107 1.00 45.59 531 GLU A O 1
ATOM 4439 N N . ASN A 1 532 ? -19.576 -38.517 17.252 1.00 45.59 532 ASN A N 1
ATOM 4440 C CA . ASN A 1 532 ? -20.842 -37.766 17.317 1.00 45.59 532 ASN A CA 1
ATOM 4441 C C . ASN A 1 532 ? -20.729 -36.390 18.000 1.00 45.59 532 ASN A C 1
ATOM 4443 O O . ASN A 1 532 ? -21.720 -35.659 18.066 1.00 45.59 532 ASN A O 1
ATOM 4447 N N . TYR A 1 533 ? -19.549 -36.039 18.518 1.00 43.09 533 TYR A N 1
ATOM 4448 C CA . TYR A 1 533 ? -19.313 -34.787 19.248 1.00 43.09 533 TYR A CA 1
ATOM 4449 C C . TYR A 1 533 ? -19.237 -33.560 18.325 1.00 43.09 533 TYR A C 1
ATOM 4451 O O . TYR A 1 533 ? -19.475 -32.434 18.757 1.00 43.09 533 TYR A O 1
ATOM 4459 N N . LEU A 1 534 ? -18.939 -33.765 17.044 1.00 41.91 534 LEU A N 1
ATOM 4460 C CA . LEU A 1 534 ? -18.832 -32.714 16.036 1.00 41.91 534 LEU A CA 1
ATOM 4461 C C . LEU A 1 534 ? -19.674 -33.096 14.821 1.00 41.91 534 LEU A C 1
ATOM 4463 O O . LEU A 1 534 ? -19.407 -34.105 14.176 1.00 41.91 534 LEU A O 1
ATOM 4467 N N . ARG A 1 535 ? -20.686 -32.283 14.503 1.00 47.91 535 ARG A N 1
ATOM 4468 C CA . ARG A 1 535 ? -21.480 -32.424 13.276 1.00 47.91 535 ARG A CA 1
ATOM 4469 C C . ARG A 1 535 ? -21.217 -31.248 12.349 1.00 47.91 535 ARG A C 1
ATOM 4471 O O . ARG A 1 535 ? -21.304 -30.082 12.743 1.00 47.91 535 ARG A O 1
ATOM 4478 N N . TYR A 1 536 ? -20.907 -31.566 11.099 1.00 54.00 536 TYR A N 1
ATOM 4479 C CA . TYR A 1 536 ? -20.548 -30.596 10.071 1.00 54.00 536 TYR A CA 1
ATOM 4480 C C . TYR A 1 536 ? -21.668 -30.508 9.043 1.00 54.00 536 TYR A C 1
ATOM 4482 O O . TYR A 1 536 ? -22.000 -31.503 8.401 1.00 54.00 536 TYR A O 1
ATOM 4490 N N . ILE A 1 537 ? -22.249 -29.319 8.888 1.00 51.06 537 ILE A N 1
ATOM 4491 C CA . ILE A 1 537 ? -23.434 -29.114 8.055 1.00 51.06 537 ILE A CA 1
ATOM 4492 C C . ILE A 1 537 ? -23.051 -28.325 6.804 1.00 51.06 537 ILE A C 1
ATOM 4494 O O . ILE A 1 537 ? -22.804 -27.113 6.872 1.00 51.06 537 ILE A O 1
ATOM 4498 N N . GLY A 1 538 ? -23.041 -29.016 5.661 1.00 49.97 538 GLY A N 1
ATOM 4499 C CA . GLY A 1 538 ? -22.878 -28.407 4.343 1.00 49.97 538 GLY A CA 1
ATOM 4500 C C . GLY A 1 538 ? -24.163 -28.410 3.515 1.00 49.97 538 GLY A C 1
ATOM 4501 O O . GLY A 1 538 ? -25.108 -29.131 3.831 1.00 49.97 538 GLY A O 1
ATOM 4502 N N . PHE A 1 539 ? -24.204 -27.621 2.439 1.00 50.47 539 PHE A N 1
ATOM 4503 C CA . PHE A 1 539 ? -25.279 -27.686 1.443 1.00 50.47 539 PHE A CA 1
ATOM 4504 C C . PHE A 1 539 ? -24.748 -28.179 0.101 1.00 50.47 539 PHE A C 1
ATOM 4506 O O . PHE A 1 539 ? -23.864 -27.551 -0.481 1.00 50.47 539 PHE A O 1
ATOM 4513 N N . LYS A 1 540 ? -25.329 -29.256 -0.434 1.00 49.69 540 LYS A N 1
ATOM 4514 C CA . LYS A 1 540 ? -25.024 -29.716 -1.794 1.00 49.69 540 LYS A CA 1
ATOM 4515 C C . LYS A 1 540 ? -26.065 -29.150 -2.761 1.00 49.69 540 LYS A C 1
ATOM 4517 O O . LYS A 1 540 ? -27.267 -29.281 -2.527 1.00 49.69 540 LYS A O 1
ATOM 4522 N N . ARG A 1 541 ? -25.614 -28.489 -3.834 1.00 47.62 541 ARG A N 1
ATOM 4523 C CA . ARG A 1 541 ? -26.489 -28.122 -4.959 1.00 47.62 541 ARG A CA 1
ATOM 4524 C C . ARG A 1 541 ? -26.812 -29.395 -5.737 1.00 47.62 541 ARG A C 1
ATOM 4526 O O . ARG A 1 541 ? -25.905 -30.042 -6.254 1.00 47.62 541 ARG A O 1
ATOM 4533 N N . LEU A 1 542 ? -28.087 -29.763 -5.783 1.00 43.78 542 LEU A N 1
ATOM 4534 C CA . LEU A 1 542 ? -28.577 -30.791 -6.694 1.00 43.78 542 LEU A CA 1
ATOM 4535 C C . LEU A 1 542 ? -28.875 -30.119 -8.033 1.00 43.78 542 LEU A C 1
ATOM 4537 O O . LEU A 1 542 ? -29.738 -29.246 -8.110 1.00 43.78 542 LEU A O 1
ATOM 4541 N N . ASP A 1 543 ? -28.155 -30.519 -9.079 1.00 43.72 543 ASP A N 1
ATOM 4542 C CA . ASP A 1 543 ? -28.492 -30.154 -10.454 1.00 43.72 543 ASP A CA 1
ATOM 4543 C C . ASP A 1 543 ? -29.754 -30.916 -10.874 1.00 43.72 543 ASP A C 1
ATOM 4545 O O . ASP A 1 543 ? -29.712 -31.956 -11.530 1.00 43.72 543 ASP A O 1
ATOM 4549 N N . THR A 1 544 ? -30.908 -30.390 -10.481 1.00 41.84 544 THR A N 1
ATOM 4550 C CA . THR A 1 544 ? -32.186 -30.715 -11.109 1.00 41.84 544 THR A CA 1
ATOM 4551 C C . THR A 1 544 ? -32.798 -29.419 -11.608 1.00 41.84 544 THR A C 1
ATOM 4553 O O . THR A 1 544 ? -33.089 -28.511 -10.832 1.00 41.84 544 THR A O 1
ATOM 4556 N N . GLN A 1 545 ? -32.923 -29.318 -12.932 1.00 46.56 545 GLN A N 1
ATOM 4557 C CA . GLN A 1 545 ? -33.513 -28.175 -13.620 1.00 46.56 545 GLN A CA 1
ATOM 4558 C C . GLN A 1 545 ? -34.891 -27.863 -13.014 1.00 46.56 545 GLN A C 1
ATOM 4560 O O . GLN A 1 545 ? -35.752 -28.736 -12.975 1.00 46.56 545 GLN A O 1
ATOM 4565 N N . HIS A 1 546 ? -35.068 -26.615 -12.568 1.00 42.88 546 HIS A N 1
ATOM 4566 C CA . HIS A 1 546 ? -36.267 -26.056 -11.925 1.00 42.88 546 HIS A CA 1
ATOM 4567 C C . HIS A 1 546 ? -36.534 -26.449 -10.459 1.00 42.88 546 HIS A C 1
ATOM 4569 O O . HIS A 1 546 ? -37.565 -27.023 -10.141 1.00 42.88 546 HIS A O 1
ATOM 4575 N N . ASP A 1 547 ? -35.602 -26.111 -9.561 1.00 39.62 547 ASP A N 1
ATOM 4576 C CA . ASP A 1 547 ? -35.827 -25.369 -8.298 1.00 39.62 547 ASP A CA 1
ATOM 4577 C C . ASP A 1 547 ? -34.570 -25.495 -7.416 1.00 39.62 547 ASP A C 1
ATOM 4579 O O . ASP A 1 547 ? -34.068 -26.598 -7.201 1.00 39.62 547 ASP A O 1
ATOM 4583 N N . GLU A 1 548 ? -34.041 -24.384 -6.881 1.00 40.62 548 GLU A N 1
ATOM 4584 C CA . GLU A 1 548 ? -32.870 -24.398 -5.984 1.00 40.62 548 GLU A CA 1
ATOM 4585 C C . GLU A 1 548 ? -33.227 -25.002 -4.607 1.00 40.62 548 GLU A C 1
ATOM 4587 O O . GLU A 1 548 ? -33.368 -24.297 -3.606 1.00 40.62 548 GLU A O 1
ATOM 4592 N N . LYS A 1 549 ? -33.354 -26.329 -4.521 1.00 42.38 549 LYS A N 1
ATOM 4593 C CA . LYS A 1 549 ? -33.381 -27.043 -3.238 1.00 42.38 549 LYS A CA 1
ATOM 4594 C C . LYS A 1 549 ? -31.953 -27.343 -2.788 1.00 42.38 549 LYS A C 1
ATOM 4596 O O . LYS A 1 549 ? -31.224 -28.093 -3.429 1.00 42.38 549 LYS A O 1
ATOM 4601 N N . LYS A 1 550 ? -31.557 -26.743 -1.664 1.00 47.06 550 LYS A N 1
ATOM 4602 C CA . LYS A 1 550 ? -30.301 -27.043 -0.968 1.00 47.06 550 LYS A CA 1
ATOM 4603 C C . LYS A 1 550 ? -30.543 -28.181 0.022 1.00 47.06 550 LYS A C 1
ATOM 4605 O O . LYS A 1 550 ? -31.329 -28.018 0.952 1.00 47.06 550 LYS A O 1
ATOM 4610 N N . GLU A 1 551 ? -29.871 -29.312 -0.162 1.00 46.62 551 GLU A N 1
ATOM 4611 C CA . GLU A 1 551 ? -29.939 -30.437 0.776 1.00 46.62 551 GLU A CA 1
ATOM 4612 C C . GLU A 1 551 ? -28.806 -30.321 1.805 1.00 46.62 551 GLU A C 1
ATOM 4614 O O . GLU A 1 551 ? -27.656 -30.075 1.426 1.00 46.62 551 GLU A O 1
ATOM 4619 N N . LYS A 1 552 ? -29.131 -30.445 3.103 1.00 51.25 552 LYS A N 1
ATOM 4620 C CA . LYS A 1 552 ? -28.124 -30.534 4.172 1.00 51.25 552 LYS A CA 1
ATOM 4621 C C . LYS A 1 552 ? -27.388 -31.864 4.018 1.00 51.25 552 LYS A C 1
ATOM 4623 O O . LYS A 1 552 ? -28.021 -32.912 4.084 1.00 51.25 552 LYS A O 1
ATOM 4628 N N . VAL A 1 553 ? -26.071 -31.818 3.863 1.00 55.19 553 VAL A N 1
ATOM 4629 C CA . VAL A 1 553 ? -25.214 -33.007 3.821 1.00 55.19 553 VAL A CA 1
ATOM 4630 C C . VAL A 1 553 ? -24.277 -32.976 5.023 1.00 55.19 553 VAL A C 1
ATOM 4632 O O . VAL A 1 553 ? -23.606 -31.967 5.260 1.00 55.19 553 VAL A O 1
ATOM 4635 N N . GLU A 1 554 ? -24.256 -34.070 5.786 1.00 52.25 554 GLU A N 1
ATOM 4636 C CA . GLU A 1 554 ? -23.274 -34.291 6.851 1.00 52.25 554 GLU A CA 1
ATOM 4637 C C . GLU A 1 554 ? -21.920 -34.656 6.232 1.00 52.25 554 GLU A C 1
ATOM 4639 O O . GLU A 1 554 ? -21.825 -35.547 5.386 1.00 52.25 554 GLU A O 1
ATOM 4644 N N . MET A 1 555 ? -20.875 -33.928 6.625 1.00 53.72 555 MET A N 1
ATOM 4645 C CA . MET A 1 555 ? -19.503 -34.163 6.167 1.00 53.72 555 MET A CA 1
ATOM 4646 C C . MET A 1 555 ? -18.800 -35.164 7.091 1.00 53.72 555 MET A C 1
ATOM 4648 O O . MET A 1 555 ? -18.938 -35.080 8.312 1.00 53.72 555 MET A O 1
ATOM 4652 N N . SER A 1 556 ? -18.047 -36.102 6.509 1.00 61.25 556 SER A N 1
ATOM 4653 C CA . SER A 1 556 ? -17.298 -37.100 7.277 1.00 61.25 556 SER A CA 1
ATOM 4654 C C . SER A 1 556 ? -16.097 -36.476 8.003 1.00 61.25 556 SER A C 1
ATOM 4656 O O . SER A 1 556 ? -15.568 -35.442 7.585 1.00 61.25 556 SER A O 1
ATOM 4658 N N . GLN A 1 557 ? -15.639 -37.109 9.088 1.00 50.16 557 GLN A N 1
ATOM 4659 C CA . GLN A 1 557 ? -14.462 -36.650 9.835 1.00 50.16 557 GLN A CA 1
ATOM 4660 C C . GLN A 1 557 ? -13.195 -36.623 8.960 1.00 50.16 557 GLN A C 1
ATOM 4662 O O . GLN A 1 557 ? -12.428 -35.666 9.036 1.00 50.16 557 GLN A O 1
ATOM 4667 N N . ASP A 1 558 ? -13.024 -37.601 8.067 1.00 51.53 558 ASP A N 1
ATOM 4668 C CA . ASP A 1 558 ? -11.911 -37.647 7.110 1.00 51.53 558 ASP A CA 1
ATOM 4669 C C . ASP A 1 558 ? -11.927 -36.452 6.143 1.00 51.53 558 ASP A C 1
ATOM 4671 O O . ASP A 1 558 ? -10.879 -35.866 5.853 1.00 51.53 558 ASP A O 1
ATOM 4675 N N . ASP A 1 559 ? -13.106 -36.043 5.669 1.00 52.66 559 ASP A N 1
ATOM 4676 C CA . ASP A 1 559 ? -13.245 -34.875 4.793 1.00 52.66 559 ASP A CA 1
ATOM 4677 C C . ASP A 1 559 ? -12.910 -33.574 5.539 1.00 52.66 559 ASP A C 1
ATOM 4679 O O . ASP A 1 559 ? -12.252 -32.684 4.988 1.00 52.66 559 ASP A O 1
ATOM 4683 N N . PHE A 1 560 ? -13.292 -33.476 6.817 1.00 53.56 560 PHE A N 1
ATOM 4684 C CA . PHE A 1 560 ? -12.944 -32.345 7.676 1.00 53.56 560 PHE A CA 1
ATOM 4685 C C . PHE A 1 560 ? -11.448 -32.298 8.007 1.00 53.56 560 PHE A C 1
ATOM 4687 O O . PHE A 1 560 ? -10.839 -31.230 7.962 1.00 53.56 560 PHE A O 1
ATOM 4694 N N . GLU A 1 561 ? -10.820 -33.431 8.313 1.00 50.72 561 GLU A N 1
ATOM 4695 C CA . GLU A 1 561 ? -9.384 -33.495 8.590 1.00 50.72 561 GLU A CA 1
ATOM 4696 C C . GLU A 1 561 ? -8.562 -33.161 7.341 1.00 50.72 561 GLU A C 1
ATOM 4698 O O . GLU A 1 561 ? -7.579 -32.421 7.427 1.00 50.72 561 GLU A O 1
ATOM 4703 N N . GLN A 1 562 ? -9.004 -33.596 6.157 1.00 51.19 562 GLN A N 1
ATOM 4704 C CA . GLN A 1 562 ? -8.417 -33.165 4.888 1.00 51.19 562 GLN A CA 1
ATOM 4705 C C . GLN A 1 562 ? -8.613 -31.667 4.642 1.00 51.19 562 GLN A C 1
ATOM 4707 O O . GLN A 1 562 ? -7.680 -30.997 4.188 1.00 51.19 562 GLN A O 1
ATOM 4712 N N . LEU A 1 563 ? -9.787 -31.119 4.964 1.00 50.88 563 LEU A N 1
ATOM 4713 C CA . LEU A 1 563 ? -10.058 -29.687 4.878 1.00 50.88 563 LEU A CA 1
ATOM 4714 C C . LEU A 1 563 ? -9.158 -28.900 5.832 1.00 50.88 563 LEU A C 1
ATOM 4716 O O . LEU A 1 563 ? -8.550 -27.924 5.409 1.00 50.88 563 LEU A O 1
ATOM 4720 N N . MET A 1 564 ? -9.014 -29.339 7.082 1.00 48.47 564 MET A N 1
ATOM 4721 C CA . MET A 1 564 ? -8.139 -28.717 8.069 1.00 48.47 564 MET A CA 1
ATOM 4722 C C . MET A 1 564 ? -6.679 -28.837 7.668 1.00 48.47 564 MET A C 1
ATOM 4724 O O . MET A 1 564 ? -5.973 -27.843 7.751 1.00 48.47 564 MET A O 1
ATOM 4728 N N . ALA A 1 565 ? -6.224 -29.977 7.146 1.00 46.44 565 ALA A N 1
ATOM 4729 C CA . ALA A 1 565 ? -4.875 -30.138 6.611 1.00 46.44 565 ALA A CA 1
ATOM 4730 C C . ALA A 1 565 ? -4.613 -29.196 5.422 1.00 46.44 565 ALA A C 1
ATOM 4732 O O . ALA A 1 565 ? -3.541 -28.594 5.336 1.00 46.44 565 ALA A O 1
ATOM 4733 N N . ARG A 1 566 ? -5.599 -28.994 4.539 1.00 46.88 566 ARG A N 1
ATOM 4734 C CA . ARG A 1 566 ? -5.522 -28.040 3.417 1.00 46.88 566 ARG A CA 1
ATOM 4735 C C . ARG A 1 566 ? -5.593 -26.586 3.883 1.00 46.88 566 ARG A C 1
ATOM 4737 O O . ARG A 1 566 ? -4.797 -25.781 3.412 1.00 46.88 566 ARG A O 1
ATOM 4744 N N . LEU A 1 567 ? -6.441 -26.259 4.860 1.00 43.69 567 LEU A N 1
ATOM 4745 C CA . LEU A 1 567 ? -6.476 -24.971 5.562 1.00 43.69 567 LEU A CA 1
ATOM 4746 C C . LEU A 1 567 ? -5.176 -24.720 6.313 1.00 43.69 567 LEU A C 1
ATOM 4748 O O . LEU A 1 567 ? -4.730 -23.588 6.391 1.00 43.69 567 LEU A O 1
ATOM 4752 N N . LEU A 1 568 ? -4.516 -25.756 6.815 1.00 41.53 568 LEU A N 1
ATOM 4753 C CA . LEU A 1 568 ? -3.216 -25.657 7.451 1.00 41.53 568 LEU A CA 1
ATOM 4754 C C . LEU A 1 568 ? -2.105 -25.450 6.451 1.00 41.53 568 LEU A C 1
ATOM 4756 O O . LEU A 1 568 ? -1.226 -24.646 6.718 1.00 41.53 568 LEU A O 1
ATOM 4760 N N . ILE A 1 569 ? -2.125 -26.122 5.304 1.00 42.75 569 ILE A N 1
ATOM 4761 C CA . ILE A 1 569 ? -1.227 -25.819 4.187 1.00 42.75 569 ILE A CA 1
ATOM 4762 C C . ILE A 1 569 ? -1.507 -24.397 3.686 1.00 42.75 569 ILE A C 1
ATOM 4764 O O . ILE A 1 569 ? -0.571 -23.677 3.351 1.00 42.75 569 ILE A O 1
ATOM 4768 N N . PHE A 1 570 ? -2.761 -23.943 3.735 1.00 39.62 570 PHE A N 1
ATOM 4769 C CA . PHE A 1 570 ? -3.146 -22.574 3.428 1.00 39.62 570 PHE A CA 1
ATOM 4770 C C . PHE A 1 570 ? -2.674 -21.584 4.489 1.00 39.62 570 PHE A C 1
ATOM 4772 O O . PHE A 1 570 ? -2.180 -20.557 4.070 1.00 39.62 570 PHE A O 1
ATOM 4779 N N . ILE A 1 571 ? -2.735 -21.892 5.796 1.00 37.22 571 ILE A N 1
ATOM 4780 C CA . ILE A 1 571 ? -2.325 -21.065 6.955 1.00 37.22 571 ILE A CA 1
ATOM 4781 C C . ILE A 1 571 ? -0.797 -21.049 7.113 1.00 37.22 571 ILE A C 1
ATOM 4783 O O . ILE A 1 571 ? -0.197 -20.010 7.364 1.00 37.22 571 ILE A O 1
ATOM 4787 N N . THR A 1 572 ? -0.128 -22.182 6.929 1.00 36.66 572 THR A N 1
ATOM 4788 C CA . THR A 1 572 ? 1.337 -22.315 7.018 1.00 36.66 572 THR A CA 1
ATOM 4789 C C . THR A 1 572 ? 2.024 -21.905 5.715 1.00 36.66 572 THR A C 1
ATOM 4791 O O . THR A 1 572 ? 3.064 -21.245 5.750 1.00 36.66 572 THR A O 1
ATOM 4794 N N . GLY A 1 573 ? 1.399 -22.169 4.564 1.00 34.84 573 GLY A N 1
ATOM 4795 C CA . GLY A 1 573 ? 1.708 -21.531 3.285 1.00 34.84 573 GLY A CA 1
ATOM 4796 C C . GLY A 1 573 ? 1.387 -20.035 3.310 1.00 34.84 573 GLY A C 1
ATOM 4797 O O . GLY A 1 573 ? 2.177 -19.245 2.793 1.00 34.84 573 GLY A O 1
ATOM 4798 N N . PHE A 1 574 ? 0.326 -19.620 4.013 1.00 34.16 574 PHE A N 1
ATOM 4799 C CA . PHE A 1 574 ? 0.055 -18.229 4.386 1.00 34.16 574 PHE A CA 1
ATOM 4800 C C . PHE A 1 574 ? 1.204 -17.692 5.204 1.00 34.16 574 PHE A C 1
ATOM 4802 O O . PHE A 1 574 ? 1.632 -16.615 4.890 1.00 34.16 574 PHE A O 1
ATOM 4809 N N . PHE A 1 575 ? 1.769 -18.371 6.202 1.00 34.12 575 PHE A N 1
ATOM 4810 C CA . PHE A 1 575 ? 2.885 -17.797 6.970 1.00 34.12 575 PHE A CA 1
ATOM 4811 C C . PHE A 1 575 ? 4.143 -17.560 6.117 1.00 34.12 575 PHE A C 1
ATOM 4813 O O . PHE A 1 575 ? 4.921 -16.655 6.417 1.00 34.12 575 PHE A O 1
ATOM 4820 N N . PHE A 1 576 ? 4.297 -18.275 4.997 1.00 33.06 576 PHE A N 1
ATOM 4821 C CA . PHE A 1 576 ? 5.326 -17.993 3.990 1.00 33.06 576 PHE A CA 1
ATOM 4822 C C . PHE A 1 576 ? 4.910 -16.948 2.928 1.00 33.06 576 PHE A C 1
ATOM 4824 O O . PHE A 1 576 ? 5.777 -16.245 2.409 1.00 33.06 576 PHE A O 1
ATOM 4831 N N . LYS A 1 577 ? 3.608 -16.781 2.635 1.00 33.03 577 LYS A N 1
ATOM 4832 C CA . LYS A 1 577 ? 3.034 -15.783 1.693 1.00 33.03 577 LYS A CA 1
ATOM 4833 C C . LYS A 1 577 ? 2.421 -14.531 2.361 1.00 33.03 577 LYS A C 1
ATOM 4835 O O . LYS A 1 577 ? 2.081 -13.576 1.664 1.00 33.03 577 LYS A O 1
ATOM 4840 N N . LEU A 1 578 ? 2.368 -14.484 3.693 1.00 32.03 578 LEU A N 1
ATOM 4841 C CA . LEU A 1 578 ? 1.941 -13.392 4.590 1.00 32.03 578 LEU A CA 1
ATOM 4842 C C . LEU A 1 578 ? 2.872 -12.197 4.467 1.00 32.03 578 LEU A C 1
ATOM 4844 O O . LEU A 1 578 ? 2.519 -11.089 4.841 1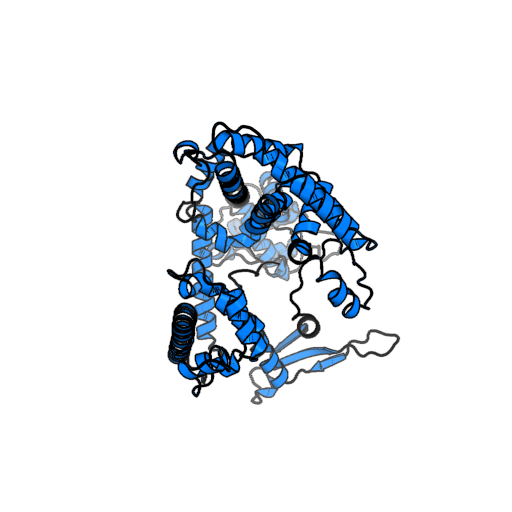.00 32.03 578 LEU A O 1
ATOM 4848 N N . LYS A 1 579 ? 4.039 -12.425 3.864 1.00 35.47 579 LYS A N 1
ATOM 4849 C CA . LYS A 1 579 ? 4.972 -11.396 3.439 1.00 35.47 579 LYS A CA 1
ATOM 4850 C C . LYS A 1 579 ? 4.601 -10.726 2.106 1.00 35.47 579 LYS A C 1
ATOM 4852 O O . LYS A 1 579 ? 5.385 -9.908 1.647 1.00 35.47 579 LYS A O 1
ATOM 4857 N N . LYS A 1 580 ? 3.498 -11.096 1.430 1.00 28.47 580 LYS A N 1
ATOM 4858 C CA . LYS A 1 580 ? 3.174 -10.495 0.120 1.00 28.47 580 LYS A CA 1
ATOM 4859 C C . LYS A 1 580 ? 1.700 -10.388 -0.298 1.00 28.47 580 LYS A C 1
ATOM 4861 O O . LYS A 1 580 ? 1.458 -9.705 -1.280 1.00 28.47 580 LYS A O 1
ATOM 4866 N N . ASN A 1 581 ? 0.711 -11.038 0.334 1.00 29.59 581 ASN A N 1
ATOM 4867 C CA . ASN A 1 581 ? -0.643 -11.082 -0.271 1.00 29.59 581 ASN A CA 1
ATOM 4868 C C . ASN A 1 581 ? -1.865 -11.085 0.674 1.00 29.59 581 ASN A C 1
ATOM 4870 O O . ASN A 1 581 ? -2.938 -11.484 0.235 1.00 29.59 581 ASN A O 1
ATOM 4874 N N . LEU A 1 582 ? -1.769 -10.622 1.929 1.00 26.19 582 LEU A N 1
ATOM 4875 C CA . LEU A 1 582 ? -2.895 -10.745 2.876 1.00 26.19 582 LEU A CA 1
ATOM 4876 C C . LEU A 1 582 ? -3.915 -9.622 2.981 1.00 26.19 582 LEU A C 1
ATOM 4878 O O . LEU A 1 582 ? -4.760 -9.668 3.866 1.00 26.19 582 LEU A O 1
ATOM 4882 N N . PHE A 1 583 ? -3.917 -8.678 2.049 1.00 31.98 583 PHE A N 1
ATOM 4883 C CA . PHE A 1 583 ? -5.143 -7.934 1.787 1.00 31.98 583 PHE A CA 1
ATOM 4884 C C . PHE A 1 583 ? -5.294 -7.719 0.286 1.00 31.98 583 PHE A C 1
ATOM 4886 O O . PHE A 1 583 ? -4.935 -6.675 -0.261 1.00 31.98 583 PHE A O 1
ATOM 4893 N N . LYS A 1 584 ? -5.814 -8.748 -0.378 1.00 26.42 584 LYS A N 1
ATOM 4894 C CA . LYS A 1 584 ? -6.835 -8.516 -1.391 1.00 26.42 584 LYS A CA 1
ATOM 4895 C C . LYS A 1 584 ? -8.185 -8.729 -0.745 1.00 26.42 584 LYS A C 1
ATOM 4897 O O . LYS A 1 584 ? -8.325 -9.790 -0.101 1.00 26.42 584 LYS A O 1
#

Sequence (584 aa):
RPFPQFDINQLCEWIRENETTLLKDLRLFNLEAYLRRFFDQKIDGQRIDNDKWTEKNLLSALFVKEKSQTIDYKDRTVTTRLWTLVQSRKKRVLELQKKFPLINQHFSIAIIKDILKQVQQKWDVAKRQLQERTMTGTQIATELEWIAKRSQDDIKRQVRLMYEPHSKDPDHLKLSEYEQRDFVIGMPKNPEPEQSELETLRRLLKELEFSMPPLLTGTGLLDPVDLIASVKNEIINLVTTKQYVMITVNDIQWLNIVHRCGISKQMANWAKFVSFKTLFHSGTLTRFQSYQTIAYDLRQVFDCFQNQQVLASIRSVIATFSLIYKQKNKLSTSWEKYEWTLLKSFDNVEMKKILEFWRDNKYRFVNFPSVALHWLELVQNSENIILKCFNSFKNDKEFHEFLFQFAEDDPVQRLRADCLKHVRSFVVKFCSNEFASVADMLKKMIEIMQNDITAEILDHFQVVHSSWHFILAAAKDPQVKQTNRQKLGGVVVVVVFPPFTCKGSTHEQDREFLEQLTAIEFGPEDTHNHENYLRYIGFKRLDTQHDEKKEKVEMSQDDFEQLMARLLIFITGFFFKLKKNLFK

Foldseek 3Di:
DQFPPWFLVNVLVVLVVCCCQLCPVPVPDDSVVQSVLCVVLRPGSNNLPDPPDDLVNQCCSSCVPDDPVRDDPSSSSSSVSVNVVSVVSVVVVVVVCVVPPPPPPPPPPVVVVVVVVVVVVVLVVVLVQLLVLQQFLQCCCFVVVLCLPPDLVVQLLVNCVSPAPPDPDLLPAADDPVLQPDFKDAQDPDLWDDPQLLVQLVVVCVSSVHDAAAAPVNPGGQDPRLLSSLQNVQSVCCCVVVVDRIDGLVNRPLQSSCVSSRGDSSNSRSSSNSCCLRPRDPCNVVVSVSSSVSSVLSNLLSVLVVLLVLVVLLVLLLVLLVVVLCVVPVDDPVQAPDDPVSNDDRRGPGSVVSSVSCVVCVVVRDDFDPLLSLLSVLSSVCSVVLNCLCVLCVDPVLLVVLLVLQCPPDPLSVLLSVLSVLSSCVSNVLSPDDDSHSVSSSVVSSVCRHPPRDNVNSVSSVSCSVCVVVSVVCSVDVVCVPVVVPPPPDDDPPPPDDDDDDDDPPPPVVVVVVVFFDDWDADDPPDPDPQPRIWTWGWDADPDPPDGDTDTDTDGPVRVVVVVVVVVCVVVVCVVCVSPDPRD

Organism: Reticulomyxa filosa (NCBI:txid46433)

pLDDT: mean 77.56, std 19.54, range [21.47, 96.69]

Radius of gyration: 33.61 Å; chains: 1; bounding box: 80×62×96 Å